Protein AF-0000000071255837 (afdb_homodimer)

Organism: Cyprinus carpio (NCBI:txid7962)

Structure (mmCIF, N/CA/C/O backbone):
data_AF-0000000071255837-model_v1
#
loop_
_entity.id
_entity.type
_entity.pdbx_description
1 polymer 'Uncharacterized LOC109095931'
#
loop_
_atom_site.group_PDB
_atom_site.id
_atom_site.type_symbol
_atom_site.label_atom_id
_atom_site.label_alt_id
_atom_site.label_comp_id
_atom_site.label_asym_id
_atom_site.label_entity_id
_atom_site.label_seq_id
_atom_site.pdbx_PDB_ins_code
_atom_site.Cartn_x
_atom_site.Cartn_y
_atom_site.Cartn_z
_atom_site.occupancy
_atom_site.B_iso_or_equiv
_atom_site.auth_seq_id
_atom_site.auth_comp_id
_atom_site.auth_asym_id
_atom_site.auth_atom_id
_atom_site.pdbx_PDB_model_num
ATOM 1 N N . MET A 1 1 ? -121.75 7.801 -5.906 1 22.56 1 MET A N 1
ATOM 2 C CA . MET A 1 1 ? -120.875 7.148 -6.828 1 22.56 1 MET A CA 1
ATOM 3 C C . MET A 1 1 ? -119.5 6.844 -6.141 1 22.56 1 MET A C 1
ATOM 5 O O . MET A 1 1 ? -119 7.688 -5.426 1 22.56 1 MET A O 1
ATOM 9 N N . LYS A 1 2 ? -118.875 5.543 -6.266 1 23.38 2 LYS A N 1
ATOM 10 C CA . LYS A 1 2 ? -118.25 4.598 -5.379 1 23.38 2 LYS A CA 1
ATOM 11 C C . LYS A 1 2 ? -116.75 4.941 -5.215 1 23.38 2 LYS A C 1
ATOM 13 O O . LYS A 1 2 ? -116.188 4.879 -4.109 1 23.38 2 LYS A O 1
ATOM 18 N N . PHE A 1 3 ? -116.062 5.043 -6.441 1 24.25 3 PHE A N 1
ATOM 19 C CA . PHE A 1 3 ? -114.938 4.207 -6.582 1 24.25 3 PHE A CA 1
ATOM 20 C C . PHE A 1 3 ? -113.812 4.688 -5.664 1 24.25 3 PHE A C 1
ATOM 22 O O . PHE A 1 3 ? -113.812 5.805 -5.148 1 24.25 3 PHE A O 1
ATOM 29 N N . SER A 1 4 ? -112.5 4.352 -6.188 1 26.59 4 SER A N 1
ATOM 30 C CA . SER A 1 4 ? -111.25 3.549 -6.055 1 26.59 4 SER A CA 1
ATOM 31 C C . SER A 1 4 ? -110.062 4.395 -5.574 1 26.59 4 SER A C 1
ATOM 33 O O . SER A 1 4 ? -109.688 5.32 -6.266 1 26.59 4 SER A O 1
ATOM 35 N N . THR A 1 5 ? -110.062 4.801 -4.352 1 31.2 5 THR A N 1
ATOM 36 C CA . THR A 1 5 ? -109.125 5.641 -3.59 1 31.2 5 THR A CA 1
ATOM 37 C C . THR A 1 5 ? -107.75 5.027 -3.564 1 31.2 5 THR A C 1
ATOM 39 O O . THR A 1 5 ? -107.438 4.121 -2.775 1 31.2 5 THR A O 1
ATOM 42 N N . MET A 1 6 ? -107.25 4.527 -4.879 1 28.58 6 MET A N 1
ATOM 43 C CA . MET A 1 6 ? -106 3.764 -4.914 1 28.58 6 MET A CA 1
ATOM 44 C C . MET A 1 6 ? -104.875 4.492 -4.156 1 28.58 6 MET A C 1
ATOM 46 O O . MET A 1 6 ? -104.812 5.719 -4.215 1 28.58 6 MET A O 1
ATOM 50 N N . SER A 1 7 ? -104.312 3.812 -3.074 1 26.11 7 SER A N 1
ATOM 51 C CA . SER A 1 7 ? -103.25 3.91 -2.035 1 26.11 7 SER A CA 1
ATOM 52 C C . SER A 1 7 ? -101.875 4.066 -2.641 1 26.11 7 SER A C 1
ATOM 54 O O . SER A 1 7 ? -101.375 3.152 -3.289 1 26.11 7 SER A O 1
ATOM 56 N N . ARG A 1 8 ? -101.562 5.133 -3.445 1 29.19 8 ARG A N 1
ATOM 57 C CA . ARG A 1 8 ? -100.312 5.352 -4.141 1 29.19 8 ARG A CA 1
ATOM 58 C C . ARG A 1 8 ? -99.125 5.25 -3.178 1 29.19 8 ARG A C 1
ATOM 60 O O . ARG A 1 8 ? -98.938 6.082 -2.279 1 29.19 8 ARG A O 1
ATOM 67 N N . THR A 1 9 ? -98.812 3.932 -2.75 1 25.34 9 THR A N 1
ATOM 68 C CA . THR A 1 9 ? -97.625 3.549 -1.951 1 25.34 9 THR A CA 1
ATOM 69 C C . THR A 1 9 ? -96.375 4.168 -2.516 1 25.34 9 THR A C 1
ATOM 71 O O . THR A 1 9 ? -96.062 4.008 -3.699 1 25.34 9 THR A O 1
ATOM 74 N N . TRP A 1 10 ? -96 5.41 -2.166 1 25.03 10 TRP A N 1
ATOM 75 C CA . TRP A 1 10 ? -94.75 6.168 -2.471 1 25.03 10 TRP A CA 1
ATOM 76 C C . TRP A 1 10 ? -93.5 5.359 -2.123 1 25.03 10 TRP A C 1
ATOM 78 O O . TRP A 1 10 ? -93.312 4.992 -0.965 1 25.03 10 TRP A O 1
ATOM 88 N N . LYS A 1 11 ? -93.125 4.309 -3.02 1 26.75 11 LYS A N 1
ATOM 89 C CA . LYS A 1 11 ? -91.875 3.543 -2.971 1 26.75 11 LYS A CA 1
ATOM 90 C C . LYS A 1 11 ? -90.688 4.457 -2.748 1 26.75 11 LYS A C 1
ATOM 92 O O . LYS A 1 11 ? -90.438 5.363 -3.543 1 26.75 11 LYS A O 1
ATOM 97 N N . GLN A 1 12 ? -90.375 4.871 -1.486 1 24.11 12 GLN A N 1
ATOM 98 C CA . GLN A 1 12 ? -89.188 5.57 -1.053 1 24.11 12 GLN A CA 1
ATOM 99 C C . GLN A 1 12 ? -87.938 4.867 -1.562 1 24.11 12 GLN A C 1
ATOM 101 O O . GLN A 1 12 ? -87.688 3.711 -1.217 1 24.11 12 GLN A O 1
ATOM 106 N N . LEU A 1 13 ? -87.5 5.074 -2.842 1 27.08 13 LEU A N 1
ATOM 107 C CA . LEU A 1 13 ? -86.25 4.629 -3.43 1 27.08 13 LEU A CA 1
ATOM 108 C C . LEU A 1 13 ? -85.062 5.035 -2.551 1 27.08 13 LEU A C 1
ATOM 110 O O . LEU A 1 13 ? -84.812 6.223 -2.369 1 27.08 13 LEU A O 1
ATOM 114 N N . CYS A 1 14 ? -84.812 4.371 -1.372 1 26.31 14 CYS A N 1
ATOM 115 C CA . CYS A 1 14 ? -83.562 4.512 -0.567 1 26.31 14 CYS A CA 1
ATOM 116 C C . CYS A 1 14 ? -82.312 4.363 -1.428 1 26.31 14 CYS A C 1
ATOM 118 O O . CYS A 1 14 ? -82.062 3.291 -1.982 1 26.31 14 CYS A O 1
ATOM 120 N N . LEU A 1 15 ? -82 5.383 -2.223 1 27.44 15 LEU A N 1
ATOM 121 C CA . LEU A 1 15 ? -80.688 5.445 -2.904 1 27.44 15 LEU A CA 1
ATOM 122 C C . LEU A 1 15 ? -79.562 5.145 -1.939 1 27.44 15 LEU A C 1
ATOM 124 O O . LEU A 1 15 ? -79.438 5.832 -0.931 1 27.44 15 LEU A O 1
ATOM 128 N N . LEU A 1 16 ? -79.25 3.863 -1.677 1 28.22 16 LEU A N 1
ATOM 129 C CA . LEU A 1 16 ? -78.062 3.332 -1.033 1 28.22 16 LEU A CA 1
ATOM 130 C C . LEU A 1 16 ? -76.812 3.969 -1.611 1 28.22 16 LEU A C 1
ATOM 132 O O . LEU A 1 16 ? -76.562 3.834 -2.805 1 28.22 16 LEU A O 1
ATOM 136 N N . PHE A 1 17 ? -76.5 5.246 -1.234 1 28.97 17 PHE A N 1
ATOM 137 C CA . PHE A 1 17 ? -75.188 5.816 -1.532 1 28.97 17 PHE A CA 1
ATOM 138 C C . PHE A 1 17 ? -74.062 4.891 -1.05 1 28.97 17 PHE A C 1
ATOM 140 O O . PHE A 1 17 ? -74 4.609 0.146 1 28.97 17 PHE A O 1
ATOM 147 N N . ALA A 1 18 ? -73.688 3.893 -1.816 1 29.55 18 ALA A N 1
ATOM 148 C CA . ALA A 1 18 ? -72.5 3.098 -1.643 1 29.55 18 ALA A CA 1
ATOM 149 C C . ALA A 1 18 ? -71.25 3.992 -1.521 1 29.55 18 ALA A C 1
ATOM 151 O O . ALA A 1 18 ? -70.938 4.711 -2.461 1 29.55 18 ALA A O 1
ATOM 152 N N . PHE A 1 19 ? -71.062 4.598 -0.289 1 29.08 19 PHE A N 1
ATOM 153 C CA . PHE A 1 19 ? -69.75 5.223 0.01 1 29.08 19 PHE A CA 1
ATOM 154 C C . PHE A 1 19 ? -68.625 4.305 -0.375 1 29.08 19 PHE A C 1
ATOM 156 O O . PHE A 1 19 ? -68.438 3.201 0.165 1 29.08 19 PHE A O 1
ATOM 163 N N . LEU A 1 20 ? -68.25 4.273 -1.685 1 30.67 20 LEU A N 1
ATOM 164 C CA . LEU A 1 20 ? -67 3.688 -2.109 1 30.67 20 LEU A CA 1
ATOM 165 C C . LEU A 1 20 ? -65.812 4.191 -1.245 1 30.67 20 LEU A C 1
ATOM 167 O O . LEU A 1 20 ? -65.562 5.395 -1.188 1 30.67 20 LEU A O 1
ATOM 171 N N . LEU A 1 21 ? -65.625 3.6 -0.044 1 31.17 21 LEU A N 1
ATOM 172 C CA . LEU A 1 21 ? -64.375 3.734 0.654 1 31.17 21 LEU A CA 1
ATOM 173 C C . LEU A 1 21 ? -63.219 3.475 -0.292 1 31.17 21 LEU A C 1
ATOM 175 O O . LEU A 1 21 ? -63.031 2.352 -0.767 1 31.17 21 LEU A O 1
ATOM 179 N N . THR A 1 22 ? -62.969 4.406 -1.207 1 32.53 22 THR A N 1
ATOM 180 C CA . THR A 1 22 ? -61.625 4.309 -1.816 1 32.53 22 THR A CA 1
ATOM 181 C C . THR A 1 22 ? -60.562 4.188 -0.747 1 32.53 22 THR A C 1
ATOM 183 O O . THR A 1 22 ? -60.406 5.066 0.105 1 32.53 22 THR A O 1
ATOM 186 N N . THR A 1 23 ? -60.312 2.988 -0.285 1 34.06 23 THR A N 1
ATOM 187 C CA . THR A 1 23 ? -59.062 2.754 0.419 1 34.06 23 THR A CA 1
ATOM 188 C C . THR A 1 23 ? -57.875 3.35 -0.354 1 34.06 23 THR A C 1
ATOM 190 O O . THR A 1 23 ? -57.625 2.979 -1.503 1 34.06 23 THR A O 1
ATOM 193 N N . ALA A 1 24 ? -57.656 4.688 -0.17 1 34.62 24 ALA A N 1
ATOM 194 C CA . ALA A 1 24 ? -56.312 5.141 -0.518 1 34.62 24 ALA A CA 1
ATOM 195 C C . ALA A 1 24 ? -55.25 4.152 -0.026 1 34.62 24 ALA A C 1
ATOM 197 O O . ALA A 1 24 ? -55.125 3.928 1.179 1 34.62 24 ALA A O 1
ATOM 198 N N . HIS A 1 25 ? -55.062 3.066 -0.793 1 35.34 25 HIS A N 1
ATOM 199 C CA . HIS A 1 25 ? -53.781 2.402 -0.564 1 35.34 25 HIS A CA 1
ATOM 200 C C . HIS A 1 25 ? -52.656 3.412 -0.494 1 35.34 25 HIS A C 1
ATOM 202 O O . HIS A 1 25 ? -52.375 4.105 -1.474 1 35.34 25 HIS A O 1
ATOM 208 N N . GLY A 1 26 ? -52.594 4.164 0.608 1 31.28 26 GLY A N 1
ATOM 209 C CA . GLY A 1 26 ? -51.312 4.805 0.773 1 31.28 26 GLY A CA 1
ATOM 210 C C . GLY A 1 26 ? -50.125 3.928 0.33 1 31.28 26 GLY A C 1
ATOM 211 O O . GLY A 1 26 ? -50 2.791 0.787 1 31.28 26 GLY A O 1
ATOM 212 N N . ASN A 1 27 ? -49.844 4.078 -0.965 1 33.34 27 ASN A N 1
ATOM 213 C CA . ASN A 1 27 ? -48.5 3.633 -1.344 1 33.34 27 ASN A CA 1
ATOM 214 C C . ASN A 1 27 ? -47.469 3.906 -0.237 1 33.34 27 ASN A C 1
ATOM 216 O O . ASN A 1 27 ? -47.219 5.062 0.089 1 33.34 27 ASN A O 1
ATOM 220 N N . ASN A 1 28 ? -47.594 3.092 0.804 1 31 28 ASN A N 1
ATOM 221 C CA . ASN A 1 28 ? -46.344 3.076 1.544 1 31 28 ASN A CA 1
ATOM 222 C C . ASN A 1 28 ? -45.125 3.059 0.606 1 31 28 ASN A C 1
ATOM 224 O O . ASN A 1 28 ? -44.75 2.004 0.091 1 31 28 ASN A O 1
ATOM 228 N N . ASN A 1 29 ? -45.125 4.105 -0.26 1 31.12 29 ASN A N 1
ATOM 229 C CA . ASN A 1 29 ? -43.719 4.277 -0.666 1 31.12 29 ASN A CA 1
ATOM 230 C C . ASN A 1 29 ? -42.781 4.059 0.504 1 31.12 29 ASN A C 1
ATOM 232 O O . ASN A 1 29 ? -42.688 4.883 1.418 1 31.12 29 ASN A O 1
ATOM 236 N N . SER A 1 30 ? -42.719 2.855 0.979 1 33.09 30 SER A N 1
ATOM 237 C CA . SER A 1 30 ? -41.438 2.666 1.674 1 33.09 30 SER A CA 1
ATOM 238 C C . SER A 1 30 ? -40.312 3.477 1.022 1 33.09 30 SER A C 1
ATOM 240 O O . SER A 1 30 ? -39.875 3.152 -0.079 1 33.09 30 SER A O 1
ATOM 242 N N . SER A 1 31 ? -40.469 4.789 1.036 1 34.12 31 SER A N 1
ATOM 243 C CA . SER A 1 31 ? -39.219 5.5 0.804 1 34.12 31 SER A CA 1
ATOM 244 C C . SER A 1 31 ? -38.031 4.727 1.365 1 34.12 31 SER A C 1
ATOM 246 O O . SER A 1 31 ? -37.938 4.527 2.576 1 34.12 31 SER A O 1
ATOM 248 N N . CYS A 1 32 ? -37.719 3.592 0.714 1 35.78 32 CYS A N 1
ATOM 249 C CA . CYS A 1 32 ? -36.312 3.273 0.991 1 35.78 32 CYS A CA 1
ATOM 250 C C . CYS A 1 32 ? -35.531 4.535 1.318 1 35.78 32 CYS A C 1
ATOM 252 O O . CYS A 1 32 ? -35.281 5.367 0.441 1 35.78 32 CYS A O 1
ATOM 254 N N . SER A 1 33 ? -35.844 5.203 2.461 1 38.75 33 SER A N 1
ATOM 255 C CA . SER A 1 33 ? -34.969 6.238 3 1 38.75 33 SER A CA 1
ATOM 256 C C . SER A 1 33 ? -33.562 6.105 2.449 1 38.75 33 SER A C 1
ATOM 258 O O . SER A 1 33 ? -32.969 5.023 2.498 1 38.75 33 SER A O 1
ATOM 260 N N . SER A 1 34 ? -33.25 6.633 1.331 1 45.69 34 SER A N 1
ATOM 261 C CA . SER A 1 34 ? -31.844 6.855 0.957 1 45.69 34 SER A CA 1
ATOM 262 C C . SER A 1 34 ? -30.938 6.82 2.178 1 45.69 34 SER A C 1
ATOM 264 O O . SER A 1 34 ? -31.062 7.66 3.072 1 45.69 34 SER A O 1
ATOM 266 N N . SER A 1 35 ? -30.828 5.703 2.873 1 53.06 35 SER A N 1
ATOM 267 C CA . SER A 1 35 ? -29.953 5.547 4.02 1 53.06 35 SER A CA 1
ATOM 268 C C . SER A 1 35 ? -28.828 6.586 4 1 53.06 35 SER A C 1
ATOM 270 O O . SER A 1 35 ? -28.094 6.691 3.018 1 53.06 35 SER A O 1
ATOM 272 N N . GLU A 1 36 ? -29.031 7.754 4.57 1 69.88 36 GLU A N 1
ATOM 273 C CA . GLU A 1 36 ? -28.109 8.867 4.766 1 69.88 36 GLU A CA 1
ATOM 274 C C . GLU A 1 36 ? -26.703 8.375 5.039 1 69.88 36 GLU A C 1
ATOM 276 O O . GLU A 1 36 ? -26.5 7.48 5.859 1 69.88 36 GLU A O 1
ATOM 281 N N . CYS A 1 37 ? -25.844 8.523 4.066 1 86.25 37 CYS A N 1
ATOM 282 C CA . CYS A 1 37 ? -24.422 8.25 4.195 1 86.25 37 CYS A CA 1
ATOM 283 C C . CYS A 1 37 ? -23.797 9.094 5.301 1 86.25 37 CYS A C 1
ATOM 285 O O . CYS A 1 37 ? -23.453 10.258 5.086 1 86.25 37 CYS A O 1
ATOM 287 N N . THR A 1 38 ? -23.953 8.578 6.605 1 93.19 38 THR A N 1
ATOM 288 C CA . THR A 1 38 ? -23.297 9.219 7.742 1 93.19 38 THR A CA 1
ATOM 289 C C . THR A 1 38 ? -22.062 8.438 8.172 1 93.19 38 THR A C 1
ATOM 291 O O . THR A 1 38 ? -21.891 7.273 7.805 1 93.19 38 THR A O 1
ATOM 294 N N . TYR A 1 39 ? -21.25 9.109 8.922 1 95.94 39 TYR A N 1
ATOM 295 C CA . TYR A 1 39 ? -20.062 8.453 9.453 1 95.94 39 TYR A CA 1
ATOM 296 C C . TYR A 1 39 ? -20.422 7.23 10.273 1 95.94 39 TYR A C 1
ATOM 298 O O . TYR A 1 39 ? -19.844 6.156 10.094 1 95.94 39 TYR A O 1
ATOM 306 N N . ASN A 1 40 ? -21.406 7.398 11.172 1 95.25 40 ASN A N 1
ATOM 307 C CA . ASN A 1 40 ? -21.781 6.316 12.07 1 95.25 40 ASN A CA 1
ATOM 308 C C . ASN A 1 40 ? -22.312 5.102 11.305 1 95.25 40 ASN A C 1
ATOM 310 O O . ASN A 1 40 ? -21.984 3.963 11.648 1 95.25 40 ASN A O 1
ATOM 314 N N . GLN A 1 41 ? -23.062 5.34 10.32 1 94.31 41 GLN A N 1
ATOM 315 C CA . GLN A 1 41 ? -23.578 4.246 9.5 1 94.31 41 GLN A CA 1
ATOM 316 C C . GLN A 1 41 ? -22.438 3.547 8.75 1 94.31 41 GLN A C 1
ATOM 318 O O . GLN A 1 41 ? -22.406 2.316 8.68 1 94.31 41 GLN A O 1
ATOM 323 N N . THR A 1 42 ? -21.578 4.336 8.195 1 96.12 42 THR A N 1
ATOM 324 C CA . THR A 1 42 ? -20.438 3.783 7.461 1 96.12 42 THR A CA 1
ATOM 325 C C . THR A 1 42 ? -19.547 2.967 8.383 1 96.12 42 THR A C 1
ATOM 327 O O . THR A 1 42 ? -19.109 1.867 8.031 1 96.12 42 THR A O 1
ATOM 330 N N . ASP A 1 43 ? -19.312 3.512 9.531 1 96.25 43 ASP A N 1
ATOM 331 C CA . ASP A 1 43 ? -18.516 2.834 10.539 1 96.25 43 ASP A CA 1
ATOM 332 C C . ASP A 1 43 ? -19.109 1.484 10.914 1 96.25 43 ASP A C 1
ATOM 334 O O . ASP A 1 43 ? -18.422 0.47 10.953 1 96.25 43 ASP A O 1
ATOM 338 N N . LYS A 1 44 ? -20.375 1.483 11.055 1 95.44 44 LYS A N 1
ATOM 339 C CA . LYS A 1 44 ? -21.062 0.244 11.398 1 95.44 44 LYS A CA 1
ATOM 340 C C . LYS A 1 44 ? -21.016 -0.751 10.242 1 95.44 44 LYS A C 1
ATOM 342 O O . LYS A 1 44 ? -20.797 -1.945 10.453 1 95.44 44 LYS A O 1
ATOM 347 N N . GLN A 1 45 ? -21.266 -0.324 9.086 1 95.44 45 GLN A N 1
ATOM 348 C CA . GLN A 1 45 ? -21.219 -1.179 7.902 1 95.44 45 GLN A CA 1
ATOM 349 C C . GLN A 1 45 ? -19.859 -1.844 7.762 1 95.44 45 GLN A C 1
ATOM 351 O O . GLN A 1 45 ? -19.766 -3.025 7.422 1 95.44 45 GLN A O 1
ATOM 356 N N . LEU A 1 46 ? -18.812 -1.086 8.008 1 97.56 46 LEU A N 1
ATOM 357 C CA . LEU A 1 46 ? -17.453 -1.613 7.887 1 97.56 46 LEU A CA 1
ATOM 358 C C . LEU A 1 46 ? -17.172 -2.648 8.969 1 97.56 46 LEU A C 1
ATOM 360 O O . LEU A 1 46 ? -16.516 -3.664 8.711 1 97.56 46 LEU A O 1
ATOM 364 N N . GLN A 1 47 ? -17.703 -2.422 10.125 1 96.88 47 GLN A N 1
ATOM 365 C CA . GLN A 1 47 ? -17.547 -3.402 11.195 1 96.88 47 GLN A CA 1
ATOM 366 C C . GLN A 1 47 ? -18.266 -4.707 10.852 1 96.88 47 GLN A C 1
ATOM 368 O O . GLN A 1 47 ? -17.719 -5.793 11.062 1 96.88 47 GLN A O 1
ATOM 373 N N . ASP A 1 48 ? -19.406 -4.562 10.32 1 95.62 48 ASP A N 1
ATOM 374 C CA . ASP A 1 48 ? -20.141 -5.742 9.898 1 95.62 48 ASP A CA 1
ATOM 375 C C . ASP A 1 48 ? -19.438 -6.473 8.758 1 95.62 48 ASP A C 1
ATOM 377 O O . ASP A 1 48 ? -19.406 -7.703 8.727 1 95.62 48 ASP A O 1
ATOM 381 N N . MET A 1 49 ? -18.922 -5.715 7.902 1 96.94 49 MET A N 1
ATOM 382 C CA . MET A 1 49 ? -18.219 -6.301 6.766 1 96.94 49 MET A CA 1
ATOM 383 C C . MET A 1 49 ? -16.969 -7.059 7.23 1 96.94 49 MET A C 1
ATOM 385 O O . MET A 1 49 ? -16.609 -8.086 6.648 1 96.94 49 MET A O 1
ATOM 389 N N . LYS A 1 50 ? -16.281 -6.508 8.219 1 97.56 50 LYS A N 1
ATOM 390 C CA . LYS A 1 50 ? -15.109 -7.195 8.766 1 97.56 50 LYS A CA 1
ATOM 391 C C . LYS A 1 50 ? -15.469 -8.594 9.242 1 97.56 50 LYS A C 1
ATOM 393 O O . LYS A 1 50 ? -14.773 -9.562 8.93 1 97.56 50 LYS A O 1
ATOM 398 N N . ILE A 1 51 ? -16.609 -8.656 9.891 1 95.69 51 ILE A N 1
ATOM 399 C CA . ILE A 1 51 ? -17.078 -9.945 10.383 1 95.69 51 ILE A CA 1
ATOM 400 C C . ILE A 1 51 ? -17.406 -10.859 9.203 1 95.69 51 ILE A C 1
ATOM 402 O O . ILE A 1 51 ? -17.062 -12.039 9.211 1 95.69 51 ILE A O 1
ATOM 406 N N . CYS A 1 52 ? -18.031 -10.344 8.242 1 95.31 52 CYS A N 1
ATOM 407 C CA . CYS A 1 52 ? -18.391 -11.102 7.051 1 95.31 52 CYS A CA 1
ATOM 408 C C . CYS A 1 52 ? -17.156 -11.656 6.359 1 95.31 52 CYS A C 1
ATOM 410 O O . CYS A 1 52 ? -17.094 -12.844 6.047 1 95.31 52 CYS A O 1
ATOM 412 N N . LEU A 1 53 ? -16.141 -10.836 6.141 1 96.75 53 LEU A N 1
ATOM 413 C CA . LEU A 1 53 ? -14.953 -11.242 5.406 1 96.75 53 LEU A CA 1
ATOM 414 C C . LEU A 1 53 ? -14.148 -12.266 6.203 1 96.75 53 LEU A C 1
ATOM 416 O O . LEU A 1 53 ? -13.586 -13.203 5.629 1 96.75 53 LEU A O 1
ATOM 420 N N . GLU A 1 54 ? -14.117 -12.156 7.477 1 95.44 54 GLU A N 1
ATOM 421 C CA . GLU A 1 54 ? -13.344 -13.07 8.312 1 95.44 54 GLU A CA 1
ATOM 422 C C . GLU A 1 54 ? -13.969 -14.461 8.336 1 95.44 54 GLU A C 1
ATOM 424 O O . GLU A 1 54 ? -13.266 -15.461 8.469 1 95.44 54 GLU A O 1
ATOM 429 N N . ASN A 1 55 ? -15.297 -14.508 8.031 1 91.81 55 ASN A N 1
ATOM 430 C CA . ASN A 1 55 ? -15.977 -15.781 8.258 1 91.81 55 ASN A CA 1
ATOM 431 C C . ASN A 1 55 ? -16.422 -16.406 6.941 1 91.81 55 ASN A C 1
ATOM 433 O O . ASN A 1 55 ? -16.484 -17.641 6.828 1 91.81 55 ASN A O 1
ATOM 437 N N . LYS A 1 56 ? -16.75 -15.609 5.953 1 91.38 56 LYS A N 1
ATOM 438 C CA . LYS A 1 56 ? -17.5 -16.172 4.824 1 91.38 56 LYS A CA 1
ATOM 439 C C . LYS A 1 56 ? -16.719 -16.031 3.523 1 91.38 56 LYS A C 1
ATOM 441 O O . LYS A 1 56 ? -16.938 -16.781 2.574 1 91.38 56 LYS A O 1
ATOM 446 N N . SER A 1 57 ? -15.766 -15.203 3.49 1 93.19 57 SER A N 1
ATOM 447 C CA . SER A 1 57 ? -15.156 -14.867 2.209 1 93.19 57 SER A CA 1
ATOM 448 C C . SER A 1 57 ? -14.219 -15.977 1.737 1 93.19 57 SER A C 1
ATOM 450 O O . SER A 1 57 ? -13.828 -16.016 0.569 1 93.19 57 SER A O 1
ATOM 452 N N . ARG A 1 58 ? -13.891 -16.906 2.564 1 91.81 58 ARG A N 1
ATOM 453 C CA . ARG A 1 58 ? -13.016 -18.016 2.186 1 91.81 58 ARG A CA 1
ATOM 454 C C . ARG A 1 58 ? -13.664 -18.875 1.109 1 91.81 58 ARG A C 1
ATOM 456 O O . ARG A 1 58 ? -12.969 -19.531 0.324 1 91.81 58 ARG A O 1
ATOM 463 N N . THR A 1 59 ? -14.977 -18.891 1.054 1 92.44 59 THR A N 1
ATOM 464 C CA . THR A 1 59 ? -15.695 -19.75 0.115 1 92.44 59 THR A CA 1
ATOM 465 C C . THR A 1 59 ? -15.867 -19.047 -1.23 1 92.44 59 THR A C 1
ATOM 467 O O . THR A 1 59 ? -16.359 -19.641 -2.191 1 92.44 59 THR A O 1
ATOM 470 N N . TRP A 1 60 ? -15.578 -17.766 -1.296 1 95.44 60 TRP A N 1
ATOM 471 C CA . TRP A 1 60 ? -15.711 -17.016 -2.547 1 95.44 60 TRP A CA 1
ATOM 472 C C . TRP A 1 60 ? -14.641 -17.438 -3.547 1 95.44 60 TRP A C 1
ATOM 474 O O . TRP A 1 60 ? -13.594 -17.969 -3.162 1 95.44 60 TRP A O 1
ATOM 484 N N . THR A 1 61 ? -14.906 -17.188 -4.836 1 92.69 61 THR A N 1
ATOM 485 C CA . THR A 1 61 ? -13.945 -17.531 -5.875 1 92.69 61 THR A CA 1
ATOM 486 C C . THR A 1 61 ? -12.766 -16.562 -5.871 1 92.69 61 THR A C 1
ATOM 488 O O . THR A 1 61 ? -12.844 -15.492 -5.266 1 92.69 61 THR A O 1
ATOM 491 N N . GLU A 1 62 ? -11.711 -16.938 -6.535 1 90.81 62 GLU A N 1
ATOM 492 C CA . GLU A 1 62 ? -10.531 -16.078 -6.656 1 90.81 62 GLU A CA 1
ATOM 493 C C . GLU A 1 62 ? -10.883 -14.75 -7.32 1 90.81 62 GLU A C 1
ATOM 495 O O . GLU A 1 62 ? -10.398 -13.695 -6.902 1 90.81 62 GLU A O 1
ATOM 500 N N . TYR A 1 63 ? -11.703 -14.828 -8.305 1 92.38 63 TYR A N 1
ATOM 501 C CA . TYR A 1 63 ? -12.102 -13.617 -9.008 1 92.38 63 TYR A CA 1
ATOM 502 C C . TYR A 1 63 ? -12.922 -12.703 -8.109 1 92.38 63 TYR A C 1
ATOM 504 O O . TYR A 1 63 ? -12.75 -11.484 -8.125 1 92.38 63 TYR A O 1
ATOM 512 N N . GLN A 1 64 ? -13.797 -13.352 -7.332 1 94.44 64 GLN A N 1
ATOM 513 C CA . GLN A 1 64 ? -14.625 -12.578 -6.41 1 94.44 64 GLN A CA 1
ATOM 514 C C . GLN A 1 64 ? -13.773 -11.883 -5.359 1 94.44 64 GLN A C 1
ATOM 516 O O . GLN A 1 64 ? -13.961 -10.695 -5.086 1 94.44 64 GLN A O 1
ATOM 521 N N . LYS A 1 65 ? -12.859 -12.57 -4.844 1 96.38 65 LYS A N 1
ATOM 522 C CA . LYS A 1 65 ? -11.961 -11.984 -3.848 1 96.38 65 LYS A CA 1
ATOM 523 C C . LYS A 1 65 ? -11.125 -10.859 -4.445 1 96.38 65 LYS A C 1
ATOM 525 O O . LYS A 1 65 ? -10.953 -9.805 -3.822 1 96.38 65 LYS A O 1
ATOM 530 N N . ALA A 1 66 ? -10.664 -11.07 -5.633 1 96.38 66 ALA A N 1
ATOM 531 C CA . ALA A 1 66 ? -9.883 -10.047 -6.316 1 96.38 66 ALA A CA 1
ATOM 532 C C . ALA A 1 66 ? -10.719 -8.797 -6.562 1 96.38 66 ALA A C 1
ATOM 534 O O . ALA A 1 66 ? -10.227 -7.672 -6.414 1 96.38 66 ALA A O 1
ATOM 535 N N . ASN A 1 67 ? -11.922 -9.023 -6.902 1 96.06 67 ASN A N 1
ATOM 536 C CA . ASN A 1 67 ? -12.82 -7.895 -7.133 1 96.06 67 ASN A CA 1
ATOM 537 C C . ASN A 1 67 ? -13.078 -7.109 -5.848 1 96.06 67 ASN A C 1
ATOM 539 O O . ASN A 1 67 ? -13.047 -5.879 -5.855 1 96.06 67 ASN A O 1
ATOM 543 N N . ILE A 1 68 ? -13.32 -7.836 -4.766 1 97.62 68 ILE A N 1
ATOM 544 C CA . ILE A 1 68 ? -13.531 -7.184 -3.475 1 97.62 68 ILE A CA 1
ATOM 545 C C . ILE A 1 68 ? -12.273 -6.406 -3.08 1 97.62 68 ILE A C 1
ATOM 547 O O . ILE A 1 68 ? -12.367 -5.273 -2.605 1 97.62 68 ILE A O 1
ATOM 551 N N . PHE A 1 69 ? -11.133 -6.977 -3.32 1 97.94 69 PHE A N 1
ATOM 552 C CA . PHE A 1 69 ? -9.867 -6.324 -3.008 1 97.94 69 PHE A CA 1
ATOM 553 C C . PHE A 1 69 ? -9.75 -4.992 -3.736 1 97.94 69 PHE A C 1
ATOM 555 O O . PHE A 1 69 ? -9.422 -3.973 -3.127 1 97.94 69 PHE A O 1
ATOM 562 N N . ILE A 1 70 ? -10.062 -4.953 -4.973 1 97.25 70 ILE A N 1
ATOM 563 C CA . ILE A 1 70 ? -9.93 -3.748 -5.785 1 97.25 70 ILE A CA 1
ATOM 564 C C . ILE A 1 70 ? -10.922 -2.689 -5.305 1 97.25 70 ILE A C 1
ATOM 566 O O . ILE A 1 70 ? -10.594 -1.503 -5.25 1 97.25 70 ILE A O 1
ATOM 570 N N . GLN A 1 71 ? -12.07 -3.133 -4.992 1 97.81 71 GLN A N 1
ATOM 571 C CA . GLN A 1 71 ? -13.062 -2.184 -4.504 1 97.81 71 GLN A CA 1
ATOM 572 C C . GLN A 1 71 ? -12.625 -1.556 -3.184 1 97.81 71 GLN A C 1
ATOM 574 O O . GLN A 1 71 ? -12.75 -0.343 -2.994 1 97.81 71 GLN A O 1
ATOM 579 N N . LEU A 1 72 ? -12.125 -2.367 -2.295 1 98.44 72 LEU A N 1
ATOM 580 C CA . LEU A 1 72 ? -11.625 -1.849 -1.026 1 98.44 72 LEU A CA 1
ATOM 581 C C . LEU A 1 72 ? -10.469 -0.883 -1.252 1 98.44 72 LEU A C 1
ATOM 583 O O . LEU A 1 72 ? -10.391 0.161 -0.601 1 98.44 72 LEU A O 1
ATOM 587 N N . GLN A 1 73 ? -9.625 -1.25 -2.189 1 97.12 73 GLN A N 1
ATOM 588 C CA . GLN A 1 73 ? -8.516 -0.367 -2.539 1 97.12 73 GLN A CA 1
ATOM 589 C C . GLN A 1 73 ? -9.023 0.966 -3.078 1 97.12 73 GLN A C 1
ATOM 591 O O . GLN A 1 73 ? -8.484 2.023 -2.742 1 97.12 73 GLN A O 1
ATOM 596 N N . THR A 1 74 ? -9.984 0.89 -3.863 1 97.38 74 THR A N 1
ATOM 597 C CA . THR A 1 74 ? -10.578 2.098 -4.434 1 97.38 74 THR A CA 1
ATOM 598 C C . THR A 1 74 ? -11.133 2.998 -3.334 1 97.38 74 THR A C 1
ATOM 600 O O . THR A 1 74 ? -10.914 4.211 -3.35 1 97.38 74 THR A O 1
ATOM 603 N N . LEU A 1 75 ? -11.883 2.408 -2.404 1 98.44 75 LEU A N 1
ATOM 604 C CA . LEU A 1 75 ? -12.422 3.174 -1.288 1 98.44 75 LEU A CA 1
ATOM 605 C C . LEU A 1 75 ? -11.305 3.789 -0.454 1 98.44 75 LEU A C 1
ATOM 607 O O . LEU A 1 75 ? -11.398 4.949 -0.048 1 98.44 75 LEU A O 1
ATOM 611 N N . THR A 1 76 ? -10.227 3.025 -0.215 1 97.88 76 THR A N 1
ATOM 612 C CA . THR A 1 76 ? -9.07 3.512 0.53 1 97.88 76 THR A CA 1
ATOM 613 C C . THR A 1 76 ? -8.438 4.707 -0.176 1 97.88 76 THR A C 1
ATOM 615 O O . THR A 1 76 ? -8.094 5.699 0.465 1 97.88 76 THR A O 1
ATOM 618 N N . ASP A 1 77 ? -8.359 4.617 -1.487 1 96.69 77 ASP A N 1
ATOM 619 C CA . ASP A 1 77 ? -7.773 5.688 -2.291 1 96.69 77 ASP A CA 1
ATOM 620 C C . ASP A 1 77 ? -8.609 6.965 -2.193 1 96.69 77 ASP A C 1
ATOM 622 O O . ASP A 1 77 ? -8.062 8.07 -2.148 1 96.69 77 ASP A O 1
ATOM 626 N N . ILE A 1 78 ? -9.859 6.797 -2.188 1 97.88 78 ILE A N 1
ATOM 627 C CA . ILE A 1 78 ? -10.75 7.953 -2.105 1 97.88 78 ILE A CA 1
ATOM 628 C C . ILE A 1 78 ? -10.492 8.703 -0.802 1 97.88 78 ILE A C 1
ATOM 630 O O . ILE A 1 78 ? -10.297 9.922 -0.812 1 97.88 78 ILE A O 1
ATOM 634 N N . ILE A 1 79 ? -10.484 7.996 0.321 1 97.69 79 ILE A N 1
ATOM 635 C CA . ILE A 1 79 ? -10.297 8.617 1.629 1 97.69 79 ILE A CA 1
ATOM 636 C C . ILE A 1 79 ? -8.891 9.203 1.729 1 97.69 79 ILE A C 1
ATOM 638 O O . ILE A 1 79 ? -8.711 10.297 2.258 1 97.69 79 ILE A O 1
ATOM 642 N N . GLN A 1 80 ? -7.906 8.516 1.191 1 96.38 80 GLN A N 1
ATOM 643 C CA . GLN A 1 80 ? -6.531 8.992 1.219 1 96.38 80 GLN A CA 1
ATOM 644 C C . GLN A 1 80 ? -6.387 10.305 0.444 1 96.38 80 GLN A C 1
ATOM 646 O O . GLN A 1 80 ? -5.711 11.227 0.899 1 96.38 80 GLN A O 1
ATOM 651 N N . LYS A 1 81 ? -6.961 10.336 -0.706 1 96.25 81 LYS A N 1
ATOM 652 C CA . LYS A 1 81 ? -6.914 11.547 -1.52 1 96.25 81 LYS A CA 1
ATOM 653 C C . LYS A 1 81 ? -7.527 12.727 -0.777 1 96.25 81 LYS A C 1
ATOM 655 O O . LYS A 1 81 ? -7 13.844 -0.834 1 96.25 81 LYS A O 1
ATOM 660 N N . GLN A 1 82 ? -8.578 12.461 -0.116 1 96.25 82 GLN A N 1
ATOM 661 C CA . GLN A 1 82 ? -9.227 13.516 0.663 1 96.25 82 GLN A CA 1
ATOM 662 C C . GLN A 1 82 ? -8.328 13.992 1.796 1 96.25 82 GLN A C 1
ATOM 664 O O . GLN A 1 82 ? -8.195 15.203 2.02 1 96.25 82 GLN A O 1
ATOM 669 N N . GLN A 1 83 ? -7.711 13.055 2.434 1 95.5 83 GLN A N 1
ATOM 670 C CA . GLN A 1 83 ? -6.801 13.406 3.521 1 95.5 83 GLN A CA 1
ATOM 671 C C . GLN A 1 83 ? -5.609 14.211 3.01 1 95.5 83 GLN A C 1
ATOM 673 O O . GLN A 1 83 ? -5.191 15.18 3.641 1 95.5 83 GLN A O 1
ATOM 678 N N . ASN A 1 84 ? -5.078 13.828 1.912 1 95.25 84 ASN A N 1
ATOM 679 C CA . ASN A 1 84 ? -3.953 14.531 1.308 1 95.25 84 ASN A CA 1
ATOM 680 C C . ASN A 1 84 ? -4.332 15.961 0.923 1 95.25 84 ASN A C 1
ATOM 682 O O . ASN A 1 84 ? -3.553 16.891 1.138 1 95.25 84 ASN A O 1
ATOM 686 N N . LYS A 1 85 ? -5.48 16.062 0.372 1 94.56 85 LYS A N 1
ATOM 687 C CA . LYS A 1 85 ? -5.945 17.391 -0.022 1 94.56 85 LYS A CA 1
ATOM 688 C C . LYS A 1 85 ? -6.105 18.297 1.192 1 94.56 85 LYS A C 1
ATOM 690 O O . LYS A 1 85 ? -5.742 19.469 1.146 1 94.56 85 LYS A O 1
ATOM 695 N N . GLU A 1 86 ? -6.66 17.75 2.209 1 93.5 86 GLU A N 1
ATOM 696 C CA . GLU A 1 86 ? -6.824 18.516 3.441 1 93.5 86 GLU A CA 1
ATOM 697 C C . GLU A 1 86 ? -5.473 18.953 4.004 1 93.5 86 GLU A C 1
ATOM 699 O O . GLU A 1 86 ? -5.316 20.078 4.457 1 93.5 86 GLU A O 1
ATOM 704 N N . PHE A 1 87 ? -4.559 18.094 3.969 1 95.38 87 PHE A N 1
ATOM 705 C CA . PHE A 1 87 ? -3.209 18.438 4.402 1 95.38 87 PHE A CA 1
ATOM 706 C C . PHE A 1 87 ? -2.633 19.562 3.559 1 95.38 87 PHE A C 1
ATOM 708 O O . PHE A 1 87 ? -2.115 20.547 4.098 1 95.38 87 PHE A O 1
ATOM 715 N N . GLN A 1 88 ? -2.729 19.422 2.271 1 94.19 88 GLN A N 1
ATOM 716 C CA . GLN A 1 88 ? -2.217 20.422 1.336 1 94.19 88 GLN A CA 1
ATOM 717 C C . GLN A 1 88 ? -2.834 21.781 1.599 1 94.19 88 GLN A C 1
ATOM 719 O O . GLN A 1 88 ? -2.137 22.797 1.575 1 94.19 88 GLN A O 1
ATOM 724 N N . THR A 1 89 ? -4.105 21.781 1.896 1 93.19 89 THR A N 1
ATOM 725 C CA . THR A 1 89 ? -4.824 23.031 2.086 1 93.19 89 THR A CA 1
ATOM 726 C C . THR A 1 89 ? -4.453 23.672 3.42 1 93.19 89 THR A C 1
ATOM 728 O O . THR A 1 89 ? -4.621 24.891 3.605 1 93.19 89 THR A O 1
ATOM 731 N N . SER A 1 90 ? -3.984 22.875 4.355 1 92.5 90 SER A N 1
ATOM 732 C CA . SER A 1 90 ? -3.629 23.391 5.672 1 92.5 90 SER A CA 1
ATOM 733 C C . SER A 1 90 ? -2.283 24.109 5.637 1 92.5 90 SER A C 1
ATOM 735 O O . SER A 1 90 ? -1.951 24.859 6.555 1 92.5 90 SER A O 1
ATOM 737 N N . LEU A 1 91 ? -1.477 23.891 4.648 1 94.38 91 LEU A N 1
ATOM 738 C CA . LEU A 1 91 ? -0.159 24.5 4.516 1 94.38 91 LEU A CA 1
ATOM 739 C C . LEU A 1 91 ? -0.269 25.922 3.945 1 94.38 91 LEU A C 1
ATOM 741 O O . LEU A 1 91 ? -1.235 26.234 3.248 1 94.38 91 LEU A O 1
ATOM 745 N N . PRO A 1 92 ? 0.739 26.719 4.328 1 93.88 92 PRO A N 1
ATOM 746 C CA . PRO A 1 92 ? 0.76 28.031 3.664 1 93.88 92 PRO A CA 1
ATOM 747 C C . PRO A 1 92 ? 0.794 27.906 2.141 1 93.88 92 PRO A C 1
ATOM 749 O O . PRO A 1 92 ? 1.469 27.031 1.599 1 93.88 92 PRO A O 1
ATOM 752 N N . LYS A 1 93 ? 0.135 28.828 1.43 1 93.19 93 LYS A N 1
ATOM 753 C CA . LYS A 1 93 ? -0.049 28.766 -0.018 1 93.19 93 LYS A CA 1
ATOM 754 C C . LYS A 1 93 ? 1.293 28.797 -0.744 1 93.19 93 LYS A C 1
ATOM 756 O O . LYS A 1 93 ? 1.46 28.156 -1.777 1 93.19 93 LYS A O 1
ATOM 761 N N . LYS A 1 94 ? 2.24 29.516 -0.227 1 94.62 94 LYS A N 1
ATOM 762 C CA . LYS A 1 94 ? 3.502 29.734 -0.933 1 94.62 94 LYS A CA 1
ATOM 763 C C . LYS A 1 94 ? 4.457 28.562 -0.707 1 94.62 94 LYS A C 1
ATOM 765 O O . LYS A 1 94 ? 5.461 28.422 -1.409 1 94.62 94 LYS A O 1
ATOM 770 N N . CYS A 1 95 ? 4.203 27.719 0.278 1 95.25 95 CYS A N 1
ATOM 771 C CA . CYS A 1 95 ? 5.059 26.562 0.553 1 95.25 95 CYS A CA 1
ATOM 772 C C . CYS A 1 95 ? 4.688 25.375 -0.333 1 95.25 95 CYS A C 1
ATOM 774 O O . CYS A 1 95 ? 3.516 25.016 -0.436 1 95.25 95 CYS A O 1
ATOM 776 N N . PRO A 1 96 ? 5.66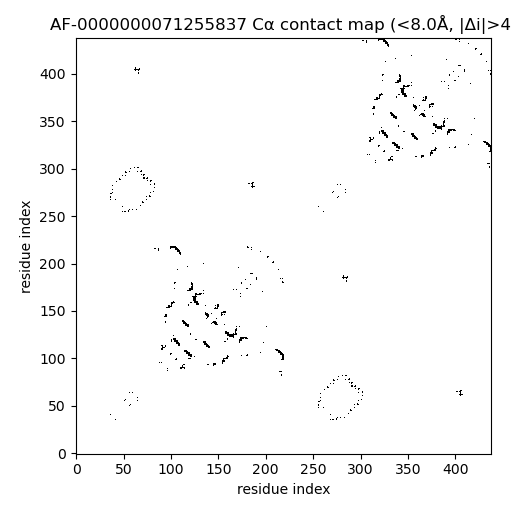 24.781 -0.966 1 95.62 96 PRO A N 1
ATOM 777 C CA . PRO A 1 96 ? 5.359 23.578 -1.729 1 95.62 96 PRO A CA 1
ATOM 778 C C . PRO A 1 96 ? 4.828 22.438 -0.852 1 95.62 96 PRO A C 1
ATOM 780 O O . PRO A 1 96 ? 5.172 22.359 0.329 1 95.62 96 PRO A O 1
ATOM 783 N N . VAL A 1 97 ? 3.994 21.625 -1.422 1 95.81 97 VAL A N 1
ATOM 784 C CA . VAL A 1 97 ? 3.523 20.453 -0.696 1 95.81 97 VAL A CA 1
ATOM 785 C C . VAL A 1 97 ? 4.652 19.438 -0.578 1 95.81 97 VAL A C 1
ATOM 787 O O . VAL A 1 97 ? 5.227 19.016 -1.586 1 95.81 97 VAL A O 1
ATOM 790 N N . PRO A 1 98 ? 4.98 19.078 0.627 1 97 98 PRO A N 1
ATOM 791 C CA . PRO A 1 98 ? 6.047 18.094 0.759 1 97 98 PRO A CA 1
ATOM 792 C C . PRO A 1 98 ? 5.625 16.703 0.28 1 97 98 PRO A C 1
ATOM 794 O O . PRO A 1 98 ? 4.434 16.375 0.284 1 97 98 PRO A O 1
ATOM 797 N N . ASP A 1 99 ? 6.672 15.906 -0.1 1 95.25 99 ASP A N 1
ATOM 798 C CA . ASP A 1 99 ? 6.434 14.516 -0.489 1 95.25 99 ASP A CA 1
ATOM 799 C C . ASP A 1 99 ? 6.008 13.672 0.712 1 95.25 99 ASP A C 1
ATOM 801 O O . ASP A 1 99 ? 6.512 13.867 1.821 1 95.25 99 ASP A O 1
ATOM 805 N N . VAL A 1 100 ? 5.176 12.727 0.382 1 92.62 100 VAL A N 1
ATOM 806 C CA . VAL A 1 100 ? 4.781 11.773 1.416 1 92.62 100 VAL A CA 1
ATOM 807 C C . VAL A 1 100 ? 5.984 10.93 1.822 1 92.62 100 VAL A C 1
ATOM 809 O O . VAL A 1 100 ? 6.734 10.453 0.967 1 92.62 100 VAL A O 1
ATOM 812 N N . THR A 1 101 ? 6.176 10.773 3.137 1 94.5 101 THR A N 1
ATOM 813 C CA . THR A 1 101 ? 7.246 9.93 3.65 1 94.5 101 THR A CA 1
ATOM 814 C C . THR A 1 101 ? 6.777 8.484 3.785 1 94.5 101 THR A C 1
ATOM 816 O O . THR A 1 101 ? 6.129 8.125 4.77 1 94.5 101 THR A O 1
ATOM 819 N N . GLU A 1 102 ? 7.188 7.676 2.805 1 93.5 102 GLU A N 1
ATOM 820 C CA . GLU A 1 102 ? 6.777 6.277 2.855 1 93.5 102 GLU A CA 1
ATOM 821 C C . GLU A 1 102 ? 7.277 5.602 4.129 1 93.5 102 GLU A C 1
ATOM 823 O O . GLU A 1 102 ? 8.414 5.824 4.551 1 93.5 102 GLU A O 1
ATOM 828 N N . ASN A 1 103 ? 6.383 4.738 4.723 1 95.56 103 ASN A N 1
ATOM 829 C CA . ASN A 1 103 ? 6.695 4.012 5.949 1 95.56 103 ASN A CA 1
ATOM 830 C C . ASN A 1 103 ? 6.961 4.961 7.109 1 95.56 103 ASN A C 1
ATOM 832 O O . ASN A 1 103 ? 7.781 4.668 7.98 1 95.56 103 ASN A O 1
ATOM 836 N N . GLY A 1 104 ? 6.34 6.062 7.066 1 98.06 104 GLY A N 1
ATOM 837 C CA . GLY A 1 104 ? 6.402 7.113 8.07 1 98.06 104 GLY A CA 1
ATOM 838 C C . GLY A 1 104 ? 5.348 8.188 7.879 1 98.06 104 GLY A C 1
ATOM 839 O O . GLY A 1 104 ? 4.223 7.895 7.465 1 98.06 104 GLY A O 1
ATOM 840 N N . GLY A 1 105 ? 5.73 9.422 8.336 1 98.31 105 GLY A N 1
ATOM 841 C CA . GLY A 1 105 ? 4.805 10.531 8.203 1 98.31 105 GLY A CA 1
ATOM 842 C C . GLY A 1 105 ? 5.449 11.883 8.469 1 98.31 105 GLY A C 1
ATOM 843 O O . GLY A 1 105 ? 6.629 11.953 8.812 1 98.31 105 GLY A O 1
ATOM 844 N N . LEU A 1 106 ? 4.695 12.945 8.188 1 98.12 106 LEU A N 1
ATOM 845 C CA . LEU A 1 106 ? 5.102 14.32 8.438 1 98.12 106 LEU A CA 1
ATOM 846 C C . LEU A 1 106 ? 4.121 15.008 9.383 1 98.12 106 LEU A C 1
ATOM 848 O O . LEU A 1 106 ? 2.955 15.211 9.031 1 98.12 106 LEU A O 1
ATOM 852 N N . LEU A 1 107 ? 4.594 15.25 10.547 1 97.69 107 LEU A N 1
ATOM 853 C CA . LEU A 1 107 ? 3.824 16.047 11.484 1 97.69 107 LEU A CA 1
ATOM 854 C C . LEU A 1 107 ? 4.125 17.531 11.312 1 97.69 107 LEU A C 1
ATOM 856 O O . LEU A 1 107 ? 5.254 17.969 11.539 1 97.69 107 LEU A O 1
ATOM 860 N N . CYS A 1 108 ? 3.086 18.328 10.953 1 96.81 108 CYS A N 1
ATOM 861 C CA . CYS A 1 108 ? 3.361 19.703 10.578 1 96.81 108 CYS A CA 1
ATOM 862 C C . CYS A 1 108 ? 2.568 20.672 11.445 1 96.81 108 CYS A C 1
ATOM 864 O O . CYS A 1 108 ? 1.413 20.406 11.789 1 96.81 108 CYS A O 1
ATOM 866 N N . LEU A 1 109 ? 3.188 21.672 11.812 1 95.44 109 LEU A N 1
ATOM 867 C CA . LEU A 1 109 ? 2.561 22.875 12.352 1 95.44 109 LEU A CA 1
ATOM 868 C C . LEU A 1 109 ? 2.465 23.969 11.281 1 95.44 109 LEU A C 1
ATOM 870 O O . LEU A 1 109 ? 3.479 24.375 10.719 1 95.44 109 LEU A O 1
ATOM 874 N N . SER A 1 110 ? 1.225 24.328 11 1 92.81 110 SER A N 1
ATOM 875 C CA . SER A 1 110 ? 1.029 25.328 9.961 1 92.81 110 SER A CA 1
ATOM 876 C C . SER A 1 110 ? 0.456 26.625 10.539 1 92.81 110 SER A C 1
ATOM 878 O O . SER A 1 110 ? -0.439 26.578 11.383 1 92.81 110 SER A O 1
ATOM 880 N N . ALA A 1 111 ? 1.081 27.703 10.172 1 87.12 111 ALA A N 1
ATOM 881 C CA . ALA A 1 111 ? 0.548 29.047 10.398 1 87.12 111 ALA A CA 1
ATOM 882 C C . ALA A 1 111 ? 0.261 29.75 9.078 1 87.12 111 ALA A C 1
ATOM 884 O O . ALA A 1 111 ? 0.296 29.125 8.016 1 87.12 111 ALA A O 1
ATOM 885 N N . ARG A 1 112 ? -0.119 30.969 9.125 1 83.56 112 ARG A N 1
ATOM 886 C CA . ARG A 1 112 ? -0.53 31.703 7.934 1 83.56 112 ARG A CA 1
ATOM 887 C C . ARG A 1 112 ? 0.614 31.812 6.93 1 83.56 112 ARG A C 1
ATOM 889 O O . ARG A 1 112 ? 0.419 31.578 5.734 1 83.56 112 ARG A O 1
ATOM 896 N N . LYS A 1 113 ? 1.846 32.031 7.391 1 88.94 113 LYS A N 1
ATOM 897 C CA . LYS A 1 113 ? 2.928 32.281 6.445 1 88.94 113 LYS A CA 1
ATOM 898 C C . LYS A 1 113 ? 4.109 31.359 6.684 1 88.94 113 LYS A C 1
ATOM 900 O O . LYS A 1 113 ? 5.18 31.547 6.102 1 88.94 113 LYS A O 1
ATOM 905 N N . GLU A 1 114 ? 3.982 30.453 7.578 1 94.31 114 GLU A N 1
ATOM 906 C CA . GLU A 1 114 ? 5.094 29.562 7.875 1 94.31 114 GLU A CA 1
ATOM 907 C C . GLU A 1 114 ? 4.598 28.172 8.266 1 94.31 114 GLU A C 1
ATOM 909 O O . GLU A 1 114 ? 3.473 28.031 8.758 1 94.31 114 GLU A O 1
ATOM 914 N N . ALA A 1 115 ? 5.434 27.25 7.984 1 95.75 115 ALA A N 1
ATOM 915 C CA . ALA A 1 115 ? 5.141 25.875 8.367 1 95.75 115 ALA A CA 1
ATOM 916 C C . ALA A 1 115 ? 6.395 25.156 8.859 1 95.75 115 ALA A C 1
ATOM 918 O O . ALA A 1 115 ? 7.5 25.422 8.375 1 95.75 115 ALA A O 1
ATOM 919 N N . TYR A 1 116 ? 6.223 24.375 9.852 1 96.19 116 TYR A N 1
ATOM 920 C CA . TYR A 1 116 ? 7.254 23.5 10.406 1 96.19 116 TYR A CA 1
ATOM 921 C C . TYR A 1 116 ? 6.801 22.047 10.383 1 96.19 116 TYR A C 1
ATOM 923 O O . TYR A 1 116 ? 5.742 21.703 10.922 1 96.19 116 TYR A O 1
ATOM 931 N N . CYS A 1 117 ? 7.586 21.219 9.703 1 97.12 117 CYS A N 1
ATOM 932 C CA . CYS A 1 117 ? 7.195 19.812 9.57 1 97.12 117 CYS A CA 1
ATOM 933 C C . CYS A 1 117 ? 8.273 18.891 10.133 1 97.12 117 CYS A C 1
ATOM 935 O O . CYS A 1 117 ? 9.445 19 9.766 1 97.12 117 CYS A O 1
ATOM 937 N N . LYS A 1 118 ? 7.859 18.016 11.008 1 97.75 118 LYS A N 1
ATOM 938 C CA . LYS A 1 118 ? 8.727 17.016 11.617 1 97.75 118 LYS A CA 1
ATOM 939 C C . LYS A 1 118 ? 8.562 15.656 10.938 1 97.75 118 LYS A C 1
ATOM 941 O O . LYS A 1 118 ? 7.547 14.977 11.125 1 97.75 118 LYS A O 1
ATOM 946 N N . PRO A 1 119 ? 9.57 15.242 10.148 1 98.31 119 PRO A N 1
ATOM 947 C CA . PRO A 1 119 ? 9.516 13.883 9.602 1 98.31 119 PRO A CA 1
ATOM 948 C C . PRO A 1 119 ? 9.586 12.812 10.688 1 98.31 119 PRO A C 1
ATOM 950 O O . PRO A 1 119 ? 10.312 12.969 11.672 1 98.31 119 PRO A O 1
ATOM 953 N N . MET A 1 120 ? 8.828 11.805 10.531 1 98.5 120 MET A N 1
ATOM 954 C CA . MET A 1 120 ? 8.805 10.672 11.453 1 98.5 120 MET A CA 1
ATOM 955 C C . MET A 1 120 ? 8.836 9.352 10.695 1 98.5 120 MET A C 1
ATOM 957 O O . MET A 1 120 ? 8.297 9.25 9.594 1 98.5 120 MET A O 1
ATOM 961 N N . CYS A 1 121 ? 9.469 8.305 11.234 1 98.62 121 CYS A N 1
ATOM 962 C CA . CYS A 1 121 ? 9.5 6.984 10.617 1 98.62 121 CYS A CA 1
ATOM 963 C C . CYS A 1 121 ? 8.727 5.973 11.461 1 98.62 121 CYS A C 1
ATOM 965 O O . CYS A 1 121 ? 8.719 6.066 12.695 1 98.62 121 CYS A O 1
ATOM 967 N N . ASN A 1 122 ? 8.047 5.07 10.836 1 98.25 122 ASN A N 1
ATOM 968 C CA . ASN A 1 122 ? 7.418 3.957 11.539 1 98.25 122 ASN A CA 1
ATOM 969 C C . ASN A 1 122 ? 8.453 3.053 12.203 1 98.25 122 ASN A C 1
ATOM 971 O O . ASN A 1 122 ? 9.625 3.062 11.82 1 98.25 122 ASN A O 1
ATOM 975 N N . ALA A 1 123 ? 7.957 2.289 13.227 1 96.94 123 ALA A N 1
ATOM 976 C CA . ALA A 1 123 ? 8.82 1.247 13.781 1 96.94 123 ALA A CA 1
ATOM 977 C C . ALA A 1 123 ? 9.281 0.282 12.688 1 96.94 123 ALA A C 1
ATOM 979 O O . ALA A 1 123 ? 8.492 -0.099 11.82 1 96.94 123 ALA A O 1
ATOM 980 N N . GLY A 1 124 ? 10.555 -0.057 12.727 1 96.38 124 GLY A N 1
ATOM 981 C CA . GLY A 1 124 ? 11.102 -0.939 11.703 1 96.38 124 GLY A CA 1
ATOM 982 C C . GLY A 1 124 ? 11.781 -0.193 10.57 1 96.38 124 GLY A C 1
ATOM 983 O O . GLY A 1 124 ? 12.25 -0.806 9.609 1 96.38 124 GLY A O 1
ATOM 984 N N . TYR A 1 125 ? 11.773 1.114 10.648 1 97.38 125 TYR A N 1
ATOM 985 C CA . TYR A 1 125 ? 12.398 1.968 9.648 1 97.38 125 TYR A CA 1
ATOM 986 C C . TYR A 1 125 ? 13.289 3.016 10.305 1 97.38 125 TYR A C 1
ATOM 988 O O . TYR A 1 125 ? 13.117 3.338 11.484 1 97.38 125 TYR A O 1
ATOM 996 N N . ASP A 1 126 ? 14.25 3.428 9.547 1 98.25 126 ASP A N 1
ATOM 997 C CA . ASP A 1 126 ? 15.148 4.492 9.992 1 98.25 126 ASP A CA 1
ATOM 998 C C . ASP A 1 126 ? 15.414 5.488 8.867 1 98.25 126 ASP A C 1
ATOM 1000 O O . ASP A 1 126 ? 15.219 5.172 7.691 1 98.25 126 ASP A O 1
ATOM 1004 N N . PHE A 1 127 ? 15.812 6.652 9.32 1 97.69 127 PHE A N 1
ATOM 1005 C CA . PHE A 1 127 ? 16.078 7.699 8.344 1 97.69 127 PHE A CA 1
ATOM 1006 C C . PHE A 1 127 ? 17.312 7.348 7.5 1 97.69 127 PHE A C 1
ATOM 1008 O O . PHE A 1 127 ? 18.281 6.797 8.008 1 97.69 127 PHE A O 1
ATOM 1015 N N . ASN A 1 128 ? 17.188 7.73 6.223 1 94.88 128 ASN A N 1
ATOM 1016 C CA . ASN A 1 128 ? 18.312 7.496 5.324 1 94.88 128 ASN A CA 1
ATOM 1017 C C . ASN A 1 128 ? 19.469 8.438 5.621 1 94.88 128 ASN A C 1
ATOM 1019 O O . ASN A 1 128 ? 20.625 8.102 5.363 1 94.88 128 ASN A O 1
ATOM 1023 N N . PHE A 1 129 ? 19.203 9.609 6.191 1 94.19 129 PHE A N 1
ATOM 1024 C CA . PHE A 1 129 ? 20.203 10.57 6.641 1 94.19 129 PHE A CA 1
ATOM 1025 C C . PHE A 1 129 ? 20.109 10.773 8.148 1 94.19 129 PHE A C 1
ATOM 1027 O O . PHE A 1 129 ? 19.031 10.766 8.727 1 94.19 129 PHE A O 1
ATOM 1034 N N . LEU A 1 130 ? 21.312 11.016 8.664 1 95.06 130 LEU A N 1
ATOM 1035 C CA . LEU A 1 130 ? 21.359 11.359 10.078 1 95.06 130 LEU A CA 1
ATOM 1036 C C . LEU A 1 130 ? 20.688 12.703 10.328 1 95.06 130 LEU A C 1
ATOM 1038 O O . LEU A 1 130 ? 20.969 13.688 9.648 1 95.06 130 LEU A O 1
ATOM 1042 N N . ARG A 1 131 ? 19.812 12.727 11.359 1 96.06 131 ARG A N 1
ATOM 1043 C CA . ARG A 1 131 ? 19.094 13.969 11.641 1 96.06 131 ARG A CA 1
ATOM 1044 C C . ARG A 1 131 ? 18.719 14.062 13.117 1 96.06 131 ARG A C 1
ATOM 1046 O O . ARG A 1 131 ? 17.641 14.57 13.453 1 96.06 131 ARG A O 1
ATOM 1053 N N . ARG A 1 132 ? 19.531 13.648 13.953 1 94.5 132 ARG A N 1
ATOM 1054 C CA . ARG A 1 132 ? 19.281 13.648 15.391 1 94.5 132 ARG A CA 1
ATOM 1055 C C . ARG A 1 132 ? 19.078 15.07 15.906 1 94.5 132 ARG A C 1
ATOM 1057 O O . ARG A 1 132 ? 18.266 15.297 16.797 1 94.5 132 ARG A O 1
ATOM 1064 N N . SER A 1 133 ? 19.812 16.047 15.344 1 93.44 133 SER A N 1
ATOM 1065 C CA . SER A 1 133 ? 19.719 17.422 15.805 1 93.44 133 SER A CA 1
ATOM 1066 C C . SER A 1 133 ? 18.781 18.25 14.914 1 93.44 133 SER A C 1
ATOM 1068 O O . SER A 1 133 ? 18.438 19.375 15.234 1 93.44 133 SER A O 1
ATOM 1070 N N . ARG A 1 134 ? 18.438 17.672 13.828 1 94.94 134 ARG A N 1
ATOM 1071 C CA . ARG A 1 134 ? 17.516 18.312 12.891 1 94.94 134 ARG A CA 1
ATOM 1072 C C . ARG A 1 134 ? 16.109 17.75 13.031 1 94.94 134 ARG A C 1
ATOM 1074 O O . ARG A 1 134 ? 15.68 16.922 12.227 1 94.94 134 ARG A O 1
ATOM 1081 N N . LEU A 1 135 ? 15.344 18.281 13.891 1 96.94 135 LEU A N 1
ATOM 1082 C CA . LEU A 1 135 ? 14.094 17.672 14.328 1 96.94 135 LEU A CA 1
ATOM 1083 C C . LEU A 1 135 ? 12.969 17.969 13.344 1 96.94 135 LEU A C 1
ATOM 1085 O O . LEU A 1 135 ? 12.008 17.203 13.25 1 96.94 135 LEU A O 1
ATOM 1089 N N . PHE A 1 136 ? 13.078 19.078 12.664 1 97.25 136 PHE A N 1
ATOM 1090 C CA . PHE A 1 136 ? 12.016 19.469 11.742 1 97.25 136 PHE A CA 1
ATOM 1091 C C . PHE A 1 136 ? 12.57 20.328 10.609 1 97.25 136 PHE A C 1
ATOM 1093 O O . PHE A 1 136 ? 13.734 20.734 10.641 1 97.25 136 PHE A O 1
ATOM 1100 N N . GLU A 1 137 ? 11.805 20.484 9.578 1 97.38 137 GLU A N 1
ATOM 1101 C CA . GLU A 1 137 ? 12.07 21.375 8.445 1 97.38 137 GLU A CA 1
ATOM 1102 C C . GLU A 1 137 ? 11.148 22.594 8.469 1 97.38 137 GLU A C 1
ATOM 1104 O O . GLU A 1 137 ? 10.062 22.547 9.047 1 97.38 137 GLU A O 1
ATOM 1109 N N . GLU A 1 138 ? 11.625 23.594 7.875 1 96.06 138 GLU A N 1
ATOM 1110 C CA . GLU A 1 138 ? 10.891 24.859 7.891 1 96.06 138 GLU A CA 1
ATOM 1111 C C . GLU A 1 138 ? 10.633 25.359 6.473 1 96.06 138 GLU A C 1
ATOM 1113 O O . GLU A 1 138 ? 11.484 25.219 5.594 1 96.06 138 GLU A O 1
ATOM 1118 N N . CYS A 1 139 ? 9.477 25.859 6.223 1 96.69 139 CYS A N 1
ATOM 1119 C CA . CYS A 1 139 ? 9.109 26.641 5.055 1 96.69 139 CYS A CA 1
ATOM 1120 C C . CYS A 1 139 ? 8.477 27.969 5.473 1 96.69 139 CYS A C 1
ATOM 1122 O O . CYS A 1 139 ? 7.418 27.984 6.105 1 96.69 139 CYS A O 1
ATOM 1124 N N . SER A 1 140 ? 9.141 29.031 5.137 1 94.44 140 SER A N 1
ATOM 1125 C CA . SER A 1 140 ? 8.719 30.375 5.512 1 94.44 140 SER A CA 1
ATOM 1126 C C . SER A 1 140 ? 9.312 31.422 4.578 1 94.44 140 SER A C 1
ATOM 1128 O O . SER A 1 140 ? 10.055 31.078 3.65 1 94.44 140 SER A O 1
ATOM 1130 N N . SER A 1 141 ? 8.891 32.656 4.898 1 93.69 141 SER A N 1
ATOM 1131 C CA . SER A 1 141 ? 9.5 33.719 4.137 1 93.69 141 SER A CA 1
ATOM 1132 C C . SER A 1 141 ? 11.016 33.75 4.34 1 93.69 141 SER A C 1
ATOM 1134 O O . SER A 1 141 ? 11.766 34.094 3.422 1 93.69 141 SER A O 1
ATOM 1136 N N . ALA A 1 142 ? 11.43 33.469 5.5 1 93 142 ALA A N 1
ATOM 1137 C CA . ALA A 1 142 ? 12.859 33.438 5.824 1 93 142 ALA A CA 1
ATOM 1138 C C . ALA A 1 142 ? 13.594 32.406 4.977 1 93 142 ALA A C 1
ATOM 1140 O O . ALA A 1 142 ? 14.781 32.594 4.672 1 93 142 ALA A O 1
ATOM 1141 N N . THR A 1 143 ? 12.961 31.391 4.562 1 95.75 143 THR A N 1
ATOM 1142 C CA . THR A 1 143 ? 13.562 30.344 3.74 1 95.75 143 THR A CA 1
ATOM 1143 C C . THR A 1 143 ? 13.18 30.516 2.275 1 95.75 143 THR A C 1
ATOM 1145 O O . THR A 1 143 ? 13.281 29.578 1.484 1 95.75 143 THR A O 1
ATOM 1148 N N . GLN A 1 144 ? 12.625 31.641 1.878 1 95.69 144 GLN A N 1
ATOM 1149 C CA . GLN A 1 144 ? 12.219 32 0.52 1 95.69 144 GLN A CA 1
ATOM 1150 C C . GLN A 1 144 ? 11.141 31.047 0.011 1 95.69 144 GLN A C 1
ATOM 1152 O O . GLN A 1 144 ? 11.18 30.609 -1.138 1 95.69 144 GLN A O 1
ATOM 1157 N N . ASP A 1 145 ? 10.312 30.688 0.922 1 95.38 145 ASP A N 1
ATOM 1158 C CA . ASP A 1 145 ? 9.156 29.844 0.624 1 95.38 145 ASP A CA 1
ATOM 1159 C C . ASP A 1 145 ? 9.586 28.484 0.105 1 95.38 145 ASP A C 1
ATOM 1161 O O . ASP A 1 145 ? 8.914 27.891 -0.749 1 95.38 145 ASP A O 1
ATOM 1165 N N . LYS A 1 146 ? 10.789 28.016 0.621 1 96.56 146 LYS A N 1
ATOM 1166 C CA . LYS A 1 146 ? 11.305 26.688 0.333 1 96.56 146 LYS A CA 1
ATOM 1167 C C . LYS A 1 146 ? 11.539 25.891 1.618 1 96.56 146 LYS A C 1
ATOM 1169 O O . LYS A 1 146 ? 11.844 26.484 2.662 1 96.56 146 LYS A O 1
ATOM 1174 N N . TRP A 1 147 ? 11.453 24.578 1.422 1 97.56 147 TRP A N 1
ATOM 1175 C CA . TRP A 1 147 ? 11.766 23.75 2.58 1 97.56 147 TRP A CA 1
ATOM 1176 C C . TRP A 1 147 ? 13.266 23.719 2.846 1 97.56 147 TRP A C 1
ATOM 1178 O O . TRP A 1 147 ? 14.07 23.672 1.909 1 97.56 147 TRP A O 1
ATOM 1188 N N . THR A 1 148 ? 13.797 23.797 4.133 1 95.94 148 THR A N 1
ATOM 1189 C CA . THR A 1 148 ? 15.195 23.656 4.523 1 95.94 148 THR A CA 1
ATOM 1190 C C . THR A 1 148 ? 15.68 22.234 4.32 1 95.94 148 THR A C 1
ATOM 1192 O O . THR A 1 148 ? 16.859 21.938 4.508 1 95.94 148 THR A O 1
ATOM 1195 N N . THR A 1 149 ? 15.234 21.359 3.469 1 93.62 149 THR A N 1
ATOM 1196 C CA . THR A 1 149 ? 15.445 19.922 3.289 1 93.62 149 THR A CA 1
ATOM 1197 C C . THR A 1 149 ? 16.875 19.641 2.846 1 93.62 149 THR A C 1
ATOM 1199 O O . THR A 1 149 ? 17.531 20.5 2.271 1 93.62 149 THR A O 1
ATOM 1202 N N . GLN A 1 150 ? 17.391 18.375 3.199 1 88.88 150 GLN A N 1
ATOM 1203 C CA . GLN A 1 150 ? 18.703 17.891 2.795 1 88.88 150 GLN A CA 1
ATOM 1204 C C . GLN A 1 150 ? 18.641 17.219 1.423 1 88.88 150 GLN A C 1
ATOM 1206 O O . GLN A 1 150 ? 19.672 16.797 0.887 1 88.88 150 GLN A O 1
ATOM 1211 N N . PHE A 1 151 ? 17.531 17.078 0.793 1 92.56 151 PHE A N 1
ATOM 1212 C CA . PHE A 1 151 ? 17.344 16.344 -0.454 1 92.56 151 PHE A CA 1
ATOM 1213 C C . PHE A 1 151 ? 17.297 17.297 -1.64 1 92.56 151 PHE A C 1
ATOM 1215 O O . PHE A 1 151 ? 16.859 18.438 -1.501 1 92.56 151 PHE A O 1
ATOM 1222 N N . ILE A 1 152 ? 17.672 16.688 -2.652 1 86.44 152 ILE A N 1
ATOM 1223 C CA . ILE A 1 152 ? 17.562 17.422 -3.908 1 86.44 152 ILE A CA 1
ATOM 1224 C C . ILE A 1 152 ? 16.109 17.469 -4.352 1 86.44 152 ILE A C 1
ATOM 1226 O O . ILE A 1 152 ? 15.336 16.547 -4.082 1 86.44 152 ILE A O 1
ATOM 1230 N N . GLY A 1 153 ? 15.609 18.609 -4.949 1 83.56 153 GLY A N 1
ATOM 1231 C CA . GLY A 1 153 ? 14.242 18.719 -5.43 1 83.56 153 GLY A CA 1
ATOM 1232 C C . GLY A 1 153 ? 13.367 19.594 -4.547 1 83.56 153 GLY A C 1
ATOM 1233 O O . GLY A 1 153 ? 12.383 20.172 -5.008 1 83.56 153 GLY A O 1
ATOM 1234 N N . GLY A 1 154 ? 13.633 19.547 -3.242 1 88.44 154 GLY A N 1
ATOM 1235 C CA . GLY A 1 154 ? 13.07 20.547 -2.359 1 88.44 154 GLY A CA 1
ATOM 1236 C C . GLY A 1 154 ? 11.797 20.094 -1.671 1 88.44 154 GLY A C 1
ATOM 1237 O O . GLY A 1 154 ? 11.359 20.703 -0.692 1 88.44 154 GLY A O 1
ATOM 1238 N N . SER A 1 155 ? 11.148 19.047 -2.188 1 93.31 155 SER A N 1
ATOM 1239 C CA . SER A 1 155 ? 9.875 18.656 -1.597 1 93.31 155 SER A CA 1
ATOM 1240 C C . SER A 1 155 ? 10.016 17.438 -0.704 1 93.31 155 SER A C 1
ATOM 1242 O O . SER A 1 155 ? 9.141 17.141 0.115 1 93.31 155 SER A O 1
ATOM 1244 N N . ARG A 1 156 ? 11.055 16.719 -0.84 1 95.62 156 ARG A N 1
ATOM 1245 C CA . ARG A 1 156 ? 11.305 15.547 0.001 1 95.62 156 ARG A CA 1
ATOM 1246 C C . ARG A 1 156 ? 11.977 15.953 1.311 1 95.62 156 ARG A C 1
ATOM 1248 O O . ARG A 1 156 ? 13.047 16.562 1.305 1 95.62 156 ARG A O 1
ATOM 1255 N N . LEU A 1 157 ? 11.344 15.555 2.42 1 97.56 157 LEU A N 1
ATOM 1256 C CA . LEU A 1 157 ? 11.867 16.031 3.701 1 97.56 157 LEU A CA 1
ATOM 1257 C C . LEU A 1 157 ? 12.562 14.891 4.453 1 97.56 157 LEU A C 1
ATOM 1259 O O . LEU A 1 157 ? 13.375 15.141 5.344 1 97.56 157 LEU A O 1
ATOM 1263 N N . ALA A 1 158 ? 12.234 13.68 4.121 1 96.88 158 ALA A N 1
ATOM 1264 C CA . ALA A 1 158 ? 12.883 12.531 4.746 1 96.88 158 ALA A CA 1
ATOM 1265 C C . ALA A 1 158 ? 12.617 11.25 3.951 1 96.88 158 ALA A C 1
ATOM 1267 O O . ALA A 1 158 ? 11.703 11.203 3.129 1 96.88 158 ALA A O 1
ATOM 1268 N N . ILE A 1 159 ? 13.43 10.352 4.109 1 96.06 159 ILE A N 1
ATOM 1269 C CA . ILE A 1 159 ? 13.258 8.992 3.611 1 96.06 159 ILE A CA 1
ATOM 1270 C C . ILE A 1 159 ? 13.391 8 4.766 1 96.06 159 ILE A C 1
ATOM 1272 O O . ILE A 1 159 ? 14.336 8.07 5.551 1 96.06 159 ILE A O 1
ATOM 1276 N N . CYS A 1 160 ? 12.445 7.152 4.863 1 97.38 160 CYS A N 1
ATOM 1277 C CA . CYS A 1 160 ? 12.477 6.09 5.859 1 97.38 160 CYS A CA 1
ATOM 1278 C C . CYS A 1 160 ? 12.805 4.746 5.215 1 97.38 160 CYS A C 1
ATOM 1280 O O . CYS A 1 160 ? 11.961 4.16 4.535 1 97.38 160 CYS A O 1
ATOM 1282 N N . ASP A 1 161 ? 13.969 4.246 5.512 1 94.81 161 ASP A N 1
ATOM 1283 C CA . ASP A 1 161 ? 14.406 2.953 4.992 1 94.81 161 ASP A CA 1
ATOM 1284 C C . ASP A 1 161 ? 14.195 1.845 6.02 1 94.81 161 ASP A C 1
ATOM 1286 O O . ASP A 1 161 ? 14.289 2.084 7.223 1 94.81 161 ASP A O 1
ATOM 1290 N N . LYS A 1 162 ? 13.93 0.674 5.418 1 91.44 162 LYS A N 1
ATOM 1291 C CA . LYS A 1 162 ? 13.789 -0.462 6.328 1 91.44 162 LYS A CA 1
ATOM 1292 C C . LYS A 1 162 ? 15.055 -0.666 7.148 1 91.44 162 LYS A C 1
ATOM 1294 O O . LYS A 1 162 ? 16.172 -0.61 6.613 1 91.44 162 LYS A O 1
ATOM 1299 N N . SER A 1 163 ? 14.875 -0.741 8.43 1 94.75 163 SER A N 1
ATOM 1300 C CA . SER A 1 163 ? 15.984 -0.948 9.352 1 94.75 163 SER A CA 1
ATOM 1301 C C . SER A 1 163 ? 15.5 -1.49 10.688 1 94.75 163 SER A C 1
ATOM 1303 O O . SER A 1 163 ? 14.508 -1 11.242 1 94.75 163 SER A O 1
ATOM 1305 N N . ASP A 1 164 ? 16.203 -2.426 11.211 1 91.06 164 ASP A N 1
ATOM 1306 C CA . ASP A 1 164 ? 15.852 -2.984 12.508 1 91.06 164 ASP A CA 1
ATOM 1307 C C . ASP A 1 164 ? 16.25 -2.041 13.641 1 91.06 164 ASP A C 1
ATOM 1309 O O . ASP A 1 164 ? 15.781 -2.18 14.773 1 91.06 164 ASP A O 1
ATOM 1313 N N . ILE A 1 165 ? 17.141 -1.169 13.32 1 93.94 165 ILE A N 1
ATOM 1314 C CA . ILE A 1 165 ? 17.641 -0.225 14.312 1 93.94 165 ILE A CA 1
ATOM 1315 C C . ILE A 1 165 ? 17.281 1.199 13.898 1 93.94 165 ILE A C 1
ATOM 1317 O O . ILE A 1 165 ? 17.484 1.588 12.75 1 93.94 165 ILE A O 1
ATOM 1321 N N . ALA A 1 166 ? 16.719 1.874 14.82 1 96 166 ALA A N 1
ATOM 1322 C CA . ALA A 1 166 ? 16.344 3.268 14.594 1 96 166 ALA A CA 1
ATOM 1323 C C . ALA A 1 166 ? 17.266 4.215 15.352 1 96 166 ALA A C 1
ATOM 1325 O O . ALA A 1 166 ? 17.031 4.496 16.531 1 96 166 ALA A O 1
ATOM 1326 N N . VAL A 1 167 ? 18.312 4.797 14.664 1 96.31 167 VAL A N 1
ATOM 1327 C CA . VAL A 1 167 ? 19.312 5.562 15.398 1 96.31 167 VAL A CA 1
ATOM 1328 C C . VAL A 1 167 ? 19.562 6.891 14.688 1 96.31 167 VAL A C 1
ATOM 1330 O O . VAL A 1 167 ? 20.203 7.789 15.25 1 96.31 167 VAL A O 1
ATOM 1333 N N . SER A 1 168 ? 19.078 7.055 13.5 1 97.44 168 SER A N 1
ATOM 1334 C CA . SER A 1 168 ? 19.438 8.203 12.68 1 97.44 168 SER A CA 1
ATOM 1335 C C . SER A 1 168 ? 18.703 9.453 13.117 1 97.44 168 SER A C 1
ATOM 1337 O O . SER A 1 168 ? 19.141 10.578 12.859 1 97.44 168 SER A O 1
ATOM 1339 N N . GLY A 1 169 ? 17.578 9.289 13.727 1 97.75 169 GLY A N 1
ATOM 1340 C CA . GLY A 1 169 ? 16.797 10.398 14.219 1 97.75 169 GLY A CA 1
ATOM 1341 C C . GLY A 1 169 ? 16.703 10.445 15.734 1 97.75 169 GLY A C 1
ATOM 1342 O O . GLY A 1 169 ? 17.188 9.539 16.422 1 97.75 169 GLY A O 1
ATOM 1343 N N . ALA A 1 170 ? 16.188 11.57 16.25 1 97.69 170 ALA A N 1
ATOM 1344 C CA . ALA A 1 170 ? 15.867 11.641 17.672 1 97.69 170 ALA A CA 1
ATOM 1345 C C . ALA A 1 170 ? 14.812 10.602 18.062 1 97.69 170 ALA A C 1
ATOM 1347 O O . ALA A 1 170 ? 13.984 10.219 17.234 1 97.69 170 ALA A O 1
ATOM 1348 N N . PRO A 1 171 ? 14.75 10.172 19.266 1 97 171 PRO A N 1
ATOM 1349 C CA . PRO A 1 171 ? 13.766 9.164 19.688 1 97 171 PRO A CA 1
ATOM 1350 C C . PRO A 1 171 ? 12.328 9.586 19.406 1 97 171 PRO A C 1
ATOM 1352 O O . PRO A 1 171 ? 11.492 8.75 19.062 1 97 171 PRO A O 1
ATOM 1355 N N . SER A 1 172 ? 12.109 10.891 19.5 1 97.69 172 SER A N 1
ATOM 1356 C CA . SER A 1 172 ? 10.758 11.406 19.312 1 97.69 172 SER A CA 1
ATOM 1357 C C . SER A 1 172 ? 10.375 11.391 17.844 1 97.69 172 SER A C 1
ATOM 1359 O O . SER A 1 172 ? 9.227 11.688 17.484 1 97.69 172 SER A O 1
ATOM 1361 N N . ALA A 1 173 ? 11.305 11.062 16.969 1 98.44 173 ALA A N 1
ATOM 1362 C CA . ALA A 1 173 ? 11.055 11.117 15.523 1 98.44 173 ALA A CA 1
ATOM 1363 C C . ALA A 1 173 ? 10.609 9.766 14.992 1 98.44 173 ALA A C 1
ATOM 1365 O O . ALA A 1 173 ? 10.547 9.555 13.781 1 98.44 173 ALA A O 1
ATOM 1366 N N . TYR A 1 174 ? 10.305 8.875 15.898 1 98.44 174 TYR A N 1
ATOM 1367 C CA . TYR A 1 174 ? 9.82 7.547 15.531 1 98.44 174 TYR A CA 1
ATOM 1368 C C . TYR A 1 174 ? 8.453 7.277 16.156 1 98.44 174 TYR A C 1
ATOM 1370 O O . TYR A 1 174 ? 8.219 7.609 17.328 1 98.44 174 TYR A O 1
ATOM 1378 N N . PHE A 1 175 ? 7.574 6.758 15.305 1 98.19 175 PHE A N 1
ATOM 1379 C CA . PHE A 1 175 ? 6.305 6.309 15.859 1 98.19 175 PHE A CA 1
ATOM 1380 C C . PHE A 1 175 ? 6.512 5.109 16.781 1 98.19 175 PHE A C 1
ATOM 1382 O O . PHE A 1 175 ? 7.387 4.273 16.531 1 98.19 175 PHE A O 1
ATOM 1389 N N . PRO A 1 176 ? 5.684 5.035 17.859 1 95.38 176 PRO A N 1
ATOM 1390 C CA . PRO A 1 176 ? 5.836 3.906 18.781 1 95.38 176 PRO A CA 1
ATOM 1391 C C . PRO A 1 176 ? 5.574 2.561 18.109 1 95.38 176 PRO A C 1
ATOM 1393 O O . PRO A 1 176 ? 4.824 2.49 17.125 1 95.38 176 PRO A O 1
ATOM 1396 N N . GLU A 1 177 ? 6.211 1.559 18.641 1 93.88 177 GLU A N 1
ATOM 1397 C CA . GLU A 1 177 ? 5.98 0.209 18.125 1 93.88 177 GLU A CA 1
ATOM 1398 C C . GLU A 1 177 ? 4.5 -0.158 18.188 1 93.88 177 GLU A C 1
ATOM 1400 O O . GLU A 1 177 ? 3.826 0.121 19.188 1 93.88 177 GLU A O 1
ATOM 1405 N N . GLY A 1 178 ? 4.07 -0.75 17.156 1 92.12 178 GLY A N 1
ATOM 1406 C CA . GLY A 1 178 ? 2.686 -1.193 17.109 1 92.12 178 GLY A CA 1
ATOM 1407 C C . GLY A 1 178 ? 1.715 -0.083 16.75 1 92.12 178 GLY A C 1
ATOM 1408 O O . GLY A 1 178 ? 0.519 -0.328 16.578 1 92.12 178 GLY A O 1
ATOM 1409 N N . GLN A 1 179 ? 2.176 1.169 16.688 1 95.62 179 GLN A N 1
ATOM 1410 C CA . GLN A 1 179 ? 1.354 2.326 16.344 1 95.62 179 GLN A CA 1
ATOM 1411 C C . GLN A 1 179 ? 1.979 3.129 15.203 1 95.62 179 GLN A C 1
ATOM 1413 O O . GLN A 1 179 ? 2.67 4.121 15.445 1 95.62 179 GLN A O 1
ATOM 1418 N N . ASP A 1 180 ? 1.615 2.742 14.008 1 96.94 180 ASP A N 1
ATOM 1419 C CA . ASP A 1 180 ? 2.193 3.445 12.859 1 96.94 180 ASP A CA 1
ATOM 1420 C C . ASP A 1 180 ? 1.479 4.77 12.617 1 96.94 180 ASP A C 1
ATOM 1422 O O . ASP A 1 180 ? 0.566 5.141 13.359 1 96.94 180 ASP A O 1
ATOM 1426 N N . CYS A 1 181 ? 1.914 5.527 11.664 1 98.06 181 CYS A N 1
ATOM 1427 C CA . CYS A 1 181 ? 1.438 6.871 11.352 1 98.06 181 CYS A CA 1
ATOM 1428 C C . CYS A 1 181 ? -0.081 6.895 11.227 1 98.06 181 CYS A C 1
ATOM 1430 O O . CYS A 1 181 ? -0.744 7.754 11.812 1 98.06 181 CYS A O 1
ATOM 1432 N N . GLN A 1 182 ? -0.62 5.914 10.523 1 95.88 182 GLN A N 1
ATOM 1433 C CA . GLN A 1 182 ? -2.061 5.883 10.297 1 95.88 182 GLN A CA 1
ATOM 1434 C C . GLN A 1 182 ? -2.818 5.629 11.602 1 95.88 182 GLN A C 1
ATOM 1436 O O . GLN A 1 182 ? -3.859 6.242 11.844 1 95.88 182 GLN A O 1
ATOM 1441 N N . LYS A 1 183 ? -2.311 4.715 12.375 1 96.06 183 LYS A N 1
ATOM 1442 C CA . LYS A 1 183 ? -2.924 4.449 13.672 1 96.06 183 LYS A CA 1
ATOM 1443 C C . LYS A 1 183 ? -2.922 5.695 14.547 1 96.06 183 LYS A C 1
ATOM 1445 O O . LYS A 1 183 ? -3.936 6.027 15.164 1 96.06 183 LYS A O 1
ATOM 1450 N N . ILE A 1 184 ? -1.817 6.352 14.617 1 97.5 184 ILE A N 1
ATOM 1451 C CA . ILE A 1 184 ? -1.704 7.582 15.391 1 97.5 184 ILE A CA 1
ATOM 1452 C C . ILE A 1 184 ? -2.725 8.602 14.891 1 97.5 184 ILE A C 1
ATOM 1454 O O . ILE A 1 184 ? -3.434 9.227 15.688 1 97.5 184 ILE A O 1
ATOM 1458 N N . LYS A 1 185 ? -2.803 8.734 13.602 1 96.38 185 LYS A N 1
ATOM 1459 C CA . LYS A 1 185 ? -3.67 9.719 12.969 1 96.38 185 LYS A CA 1
ATOM 1460 C C . LYS A 1 185 ? -5.137 9.469 13.305 1 96.38 185 LYS A C 1
ATOM 1462 O O . LYS A 1 185 ? -5.938 10.398 13.359 1 96.38 185 LYS A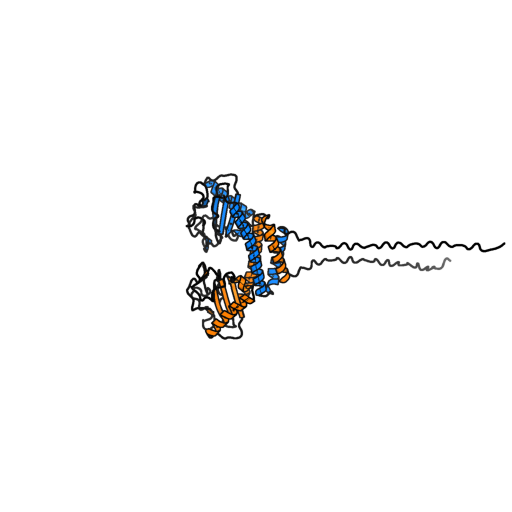 O 1
ATOM 1467 N N . SER A 1 186 ? -5.516 8.242 13.578 1 95.44 186 SER A N 1
ATOM 1468 C CA . SER A 1 186 ? -6.902 7.859 13.805 1 95.44 186 SER A CA 1
ATOM 1469 C C . SER A 1 186 ? -7.258 7.918 15.289 1 95.44 186 SER A C 1
ATOM 1471 O O . SER A 1 186 ? -8.414 7.699 15.664 1 95.44 186 SER A O 1
ATOM 1473 N N . ASP A 1 187 ? -6.27 8.18 16.109 1 95.19 187 ASP A N 1
ATOM 1474 C CA . ASP A 1 187 ? -6.453 8.18 17.562 1 95.19 187 ASP A CA 1
ATOM 1475 C C . ASP A 1 187 ? -6.164 9.555 18.156 1 95.19 187 ASP A C 1
ATOM 1477 O O . ASP A 1 187 ? -5.008 9.977 18.203 1 95.19 187 ASP A O 1
ATOM 1481 N N . GLU A 1 188 ? -7.141 10.141 18.719 1 93.56 188 GLU A N 1
ATOM 1482 C CA . GLU A 1 188 ? -7.035 11.516 19.203 1 93.56 188 GLU A CA 1
ATOM 1483 C C . GLU A 1 188 ? -6.008 11.633 20.328 1 93.56 188 GLU A C 1
ATOM 1485 O O . GLU A 1 188 ? -5.238 12.594 20.375 1 93.56 188 GLU A O 1
ATOM 1490 N N . GLU A 1 189 ? -6.078 10.703 21.188 1 95.31 189 GLU A N 1
ATOM 1491 C CA . GLU A 1 189 ? -5.16 10.75 22.328 1 95.31 189 GLU A CA 1
ATOM 1492 C C . GLU A 1 189 ? -3.713 10.57 21.875 1 95.31 189 GLU A C 1
ATOM 1494 O O . GLU A 1 189 ? -2.832 11.328 22.281 1 95.31 189 GLU A O 1
ATOM 1499 N N . LEU A 1 190 ? -3.475 9.602 21.062 1 96.31 190 LEU A N 1
ATOM 1500 C CA . LEU A 1 190 ? -2.133 9.359 20.547 1 96.31 190 LEU A CA 1
ATOM 1501 C C . LEU A 1 190 ? 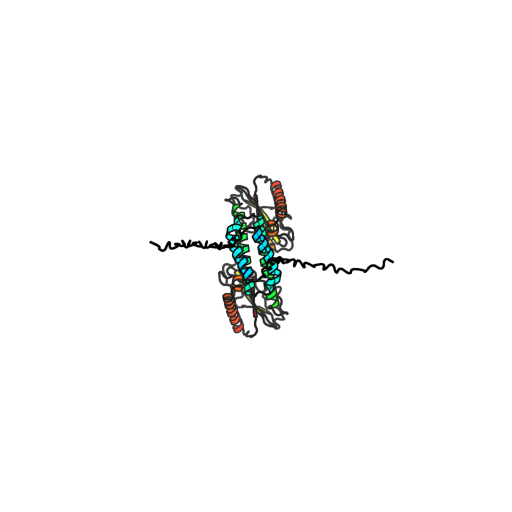-1.641 10.547 19.734 1 96.31 190 LEU A C 1
ATOM 1503 O O . LEU A 1 190 ? -0.489 10.961 19.875 1 96.31 190 LEU A O 1
ATOM 1507 N N . MET A 1 191 ? -2.5 11.133 18.891 1 96.19 191 MET A N 1
ATOM 1508 C CA . MET A 1 191 ? -2.182 12.312 18.109 1 96.19 191 MET A CA 1
ATOM 1509 C C . MET A 1 191 ? -1.833 13.492 19 1 96.19 191 MET A C 1
ATOM 1511 O O . MET A 1 191 ? -0.87 14.219 18.734 1 96.19 191 MET A O 1
ATOM 1515 N N . GLY A 1 192 ? -2.607 13.617 20 1 95.19 192 GLY A N 1
ATOM 1516 C CA . GLY A 1 192 ? -2.332 14.672 20.953 1 95.19 192 GLY A CA 1
ATOM 1517 C C . GLY A 1 192 ? -0.957 14.562 21.594 1 95.19 192 GLY A C 1
ATOM 1518 O O . GLY A 1 192 ? -0.266 15.57 21.766 1 95.19 192 GLY A O 1
ATOM 1519 N N . ASN A 1 193 ? -0.549 13.352 21.906 1 96.19 193 ASN A N 1
ATOM 1520 C CA . ASN A 1 193 ? 0.734 13.117 22.547 1 96.19 193 ASN A CA 1
ATOM 1521 C C . ASN A 1 193 ? 1.901 13.523 21.656 1 96.19 193 ASN A C 1
ATOM 1523 O O . ASN A 1 193 ? 2.809 14.234 22.094 1 96.19 193 ASN A O 1
ATOM 1527 N N . ILE A 1 194 ? 1.851 13.148 20.422 1 96.94 194 ILE A N 1
ATOM 1528 C CA . ILE A 1 194 ? 2.988 13.453 19.578 1 96.94 194 ILE A CA 1
ATOM 1529 C C . ILE A 1 194 ? 2.982 14.938 19.219 1 96.94 194 ILE A C 1
ATOM 1531 O O . ILE A 1 194 ? 4.039 15.539 19.016 1 96.94 194 ILE A O 1
ATOM 1535 N N . THR A 1 195 ? 1.837 15.531 19.141 1 95.88 195 THR A N 1
ATOM 1536 C CA . THR A 1 195 ? 1.729 16.953 18.859 1 95.88 195 THR A CA 1
ATOM 1537 C C . THR A 1 195 ? 2.318 17.781 20 1 95.88 195 THR A C 1
ATOM 1539 O O . THR A 1 195 ? 3.012 18.781 19.766 1 95.88 195 THR A O 1
ATOM 1542 N N . LYS A 1 196 ? 2.045 17.312 21.219 1 95.56 196 LYS A N 1
ATOM 1543 C CA . LYS A 1 196 ? 2.586 18 22.391 1 95.56 196 LYS A CA 1
ATOM 1544 C C . LYS A 1 196 ? 4.109 17.938 22.406 1 95.56 196 LYS A C 1
ATOM 1546 O O . LYS A 1 196 ? 4.77 18.938 22.719 1 95.56 196 LYS A O 1
ATOM 1551 N N . ILE A 1 197 ? 4.629 16.797 22.109 1 96.75 197 ILE A N 1
ATOM 1552 C CA . ILE A 1 197 ? 6.078 16.641 22.047 1 96.75 197 ILE A CA 1
ATOM 1553 C C . ILE A 1 197 ? 6.66 17.594 21 1 96.75 197 ILE A C 1
ATOM 1555 O O . ILE A 1 197 ? 7.625 18.297 21.266 1 96.75 197 ILE A O 1
ATOM 1559 N N . PHE A 1 198 ? 6.066 17.625 19.844 1 97.06 198 PHE A N 1
ATOM 1560 C CA . PHE A 1 198 ? 6.559 18.484 18.766 1 97.06 198 PHE A CA 1
ATOM 1561 C C . PHE A 1 198 ? 6.434 19.953 19.156 1 97.06 198 PHE A C 1
ATOM 1563 O O . PHE A 1 198 ? 7.34 20.75 18.891 1 97.06 198 PHE A O 1
ATOM 1570 N N . GLN A 1 199 ? 5.34 20.281 19.781 1 94.75 199 GLN A N 1
ATOM 1571 C CA . GLN A 1 199 ? 5.164 21.656 20.25 1 94.75 199 GLN A CA 1
ATOM 1572 C C . GLN A 1 199 ? 6.281 22.062 21.203 1 94.75 199 GLN A C 1
ATOM 1574 O O . GLN A 1 199 ? 6.809 23.172 21.109 1 94.75 199 GLN A O 1
ATOM 1579 N N . SER A 1 200 ? 6.594 21.172 22.078 1 95.19 200 SER A N 1
ATOM 1580 C CA . SER A 1 200 ? 7.668 21.453 23.031 1 95.19 200 SER A CA 1
ATOM 1581 C C . SER A 1 200 ? 9 21.625 22.312 1 95.19 200 SER A C 1
ATOM 1583 O O . SER A 1 200 ? 9.805 22.484 22.703 1 95.19 200 SER A O 1
ATOM 1585 N N . GLU A 1 201 ? 9.242 20.828 21.312 1 96.25 201 GLU A N 1
ATOM 1586 C CA . GLU A 1 201 ? 10.469 20.938 20.516 1 96.25 201 GLU A CA 1
ATOM 1587 C C . GLU A 1 201 ? 10.531 22.266 19.781 1 96.25 201 GLU A C 1
ATOM 1589 O O . GLU A 1 201 ? 11.594 22.891 19.703 1 96.25 201 GLU A O 1
ATOM 1594 N N . LEU A 1 202 ? 9.445 22.734 19.281 1 95.44 202 LEU A N 1
ATOM 1595 C CA . LEU A 1 202 ? 9.375 24.016 18.594 1 95.44 202 LEU A CA 1
ATOM 1596 C C . LEU A 1 202 ? 9.633 25.172 19.562 1 95.44 202 LEU A C 1
ATOM 1598 O O . LEU A 1 202 ? 10.383 26.094 19.25 1 95.44 202 LEU A O 1
ATOM 1602 N N . VAL A 1 203 ? 9 25.094 20.734 1 94.75 203 VAL A N 1
ATOM 1603 C CA . VAL A 1 203 ? 9.195 26.125 21.75 1 94.75 203 VAL A CA 1
ATOM 1604 C C . VAL A 1 203 ? 10.664 26.203 22.141 1 94.75 203 VAL A C 1
ATOM 1606 O O . VAL A 1 203 ? 11.227 27.297 22.266 1 94.75 203 VAL A O 1
ATOM 1609 N N . LYS A 1 204 ? 11.289 25.047 22.328 1 94.94 204 LYS A N 1
ATOM 1610 C CA . LYS A 1 204 ? 12.703 25 22.672 1 94.94 204 LYS A CA 1
ATOM 1611 C C . LYS A 1 204 ? 13.555 25.656 21.578 1 94.94 204 LYS A C 1
ATOM 1613 O O . LYS A 1 204 ? 14.609 26.219 21.859 1 94.94 204 LYS A O 1
ATOM 1618 N N . ALA A 1 205 ? 13.078 25.609 20.344 1 93.94 205 ALA A N 1
ATOM 1619 C CA . ALA A 1 205 ? 13.781 26.203 19.203 1 93.94 205 ALA A CA 1
ATOM 1620 C C . ALA A 1 205 ? 13.422 27.672 19.031 1 93.94 205 ALA A C 1
ATOM 1622 O O . ALA A 1 205 ? 13.859 28.312 18.078 1 93.94 205 ALA A O 1
ATOM 1623 N N . GLY A 1 206 ? 12.523 28.172 19.875 1 92.81 206 GLY A N 1
ATOM 1624 C CA . GLY A 1 206 ? 12.18 29.594 19.859 1 92.81 206 GLY A CA 1
ATOM 1625 C C . GLY A 1 206 ? 10.969 29.906 19.016 1 92.81 206 GLY A C 1
ATOM 1626 O O . GLY A 1 206 ? 10.695 31.062 18.703 1 92.81 206 GLY A O 1
ATOM 1627 N N . ILE A 1 207 ? 10.312 28.875 18.578 1 91.69 207 ILE A N 1
ATOM 1628 C CA . ILE A 1 207 ? 9.109 29.031 17.766 1 91.69 207 ILE A CA 1
ATOM 1629 C C . ILE A 1 207 ? 7.871 28.984 18.656 1 91.69 207 ILE A C 1
ATOM 1631 O O . ILE A 1 207 ? 7.512 27.922 19.172 1 91.69 207 ILE A O 1
ATOM 1635 N N . THR A 1 208 ? 7.266 30.141 19 1 83.31 208 THR A N 1
ATOM 1636 C CA . THR A 1 208 ? 6.199 30.203 20 1 83.31 208 THR A CA 1
ATOM 1637 C C . THR A 1 208 ? 4.914 30.734 19.375 1 83.31 208 THR A C 1
ATOM 1639 O O . THR A 1 208 ? 3.924 30.969 20.078 1 83.31 208 THR A O 1
ATOM 1642 N N . GLN A 1 209 ? 4.684 30.625 18.219 1 67.75 209 GLN A N 1
ATOM 1643 C CA . GLN A 1 209 ? 3.496 31.266 17.656 1 67.75 209 GLN A CA 1
ATOM 1644 C C . GLN A 1 209 ? 2.227 30.547 18.109 1 67.75 209 GLN A C 1
ATOM 1646 O O . GLN A 1 209 ? 2.219 29.312 18.25 1 67.75 209 GLN A O 1
ATOM 1651 N N . SER A 1 210 ? 1.049 31.406 18.406 1 62.75 210 SER A N 1
ATOM 1652 C CA . SER A 1 210 ? -0.191 31 19.078 1 62.75 210 SER A CA 1
ATOM 1653 C C . SER A 1 210 ? -1.111 30.25 18.109 1 62.75 210 SER A C 1
ATOM 1655 O O . SER A 1 210 ? -1.799 29.312 18.516 1 62.75 210 SER A O 1
ATOM 1657 N N . LEU A 1 211 ? -1.371 30.844 16.906 1 62.91 211 LEU A N 1
ATOM 1658 C CA . LEU A 1 211 ? -2.404 30.281 16.047 1 62.91 211 LEU A CA 1
ATOM 1659 C C . LEU A 1 211 ? -1.816 29.234 15.109 1 62.91 211 LEU A C 1
ATOM 1661 O O . LEU A 1 211 ? -1.129 29.578 14.141 1 62.91 211 LEU A O 1
ATOM 1665 N N . ARG A 1 212 ? -1.892 27.938 15.578 1 69.69 212 ARG A N 1
ATOM 1666 C CA . ARG A 1 212 ? -1.211 26.875 14.828 1 69.69 212 ARG A CA 1
ATOM 1667 C C . ARG A 1 212 ? -2.078 25.625 14.734 1 69.69 212 ARG A C 1
ATOM 1669 O O . ARG A 1 212 ? -2.955 25.406 15.57 1 69.69 212 ARG A O 1
ATOM 1676 N N . PHE A 1 213 ? -2.145 25.156 13.586 1 89.06 213 PHE A N 1
ATOM 1677 C CA . PHE A 1 213 ? -2.871 23.938 13.289 1 89.06 213 PHE A CA 1
ATOM 1678 C C . PHE A 1 213 ? -1.906 22.797 12.977 1 89.06 213 PHE A C 1
ATOM 1680 O O . PHE A 1 213 ? -0.998 22.953 12.164 1 89.06 213 PHE A O 1
ATOM 1687 N N . PHE A 1 214 ? -2.131 21.766 13.805 1 93.62 214 PHE A N 1
ATOM 1688 C CA . PHE A 1 214 ? -1.313 20.578 13.531 1 93.62 214 PHE A CA 1
ATOM 1689 C C . PHE A 1 214 ? -2.006 19.656 12.539 1 93.62 214 PHE A C 1
ATOM 1691 O O . PHE A 1 214 ? -3.227 19.484 12.594 1 93.62 214 PHE A O 1
ATOM 1698 N N . SER A 1 215 ? -1.242 19.109 11.656 1 95.44 215 SER A N 1
ATOM 1699 C CA . SER A 1 215 ? -1.708 18.109 10.695 1 95.44 215 SER A CA 1
ATOM 1700 C C . SER A 1 215 ? -0.674 17 10.5 1 95.44 215 SER A C 1
ATOM 1702 O O . SER A 1 215 ? 0.524 17.234 10.688 1 95.44 215 SER A O 1
ATOM 1704 N N . LEU A 1 216 ? -1.167 15.812 10.266 1 97.12 216 LEU A N 1
ATOM 1705 C CA . LEU A 1 216 ? -0.299 14.656 10.07 1 97.12 216 LEU A CA 1
ATOM 1706 C C . LEU A 1 216 ? -0.539 14.023 8.703 1 97.12 216 LEU A C 1
ATOM 1708 O O . LEU A 1 216 ? -1.669 13.656 8.375 1 97.12 216 LEU A O 1
ATOM 1712 N N . LEU A 1 217 ? 0.493 13.977 7.898 1 97.25 217 LEU A N 1
ATOM 1713 C CA . LEU A 1 217 ? 0.486 13.305 6.602 1 97.25 217 LEU A CA 1
ATOM 1714 C C . LEU A 1 217 ? 1.174 11.945 6.691 1 97.25 217 LEU A C 1
ATOM 1716 O O . LEU A 1 217 ? 2.33 11.859 7.109 1 97.25 217 LEU A O 1
ATOM 1720 N N . CYS A 1 218 ? 0.437 10.93 6.32 1 97.25 218 CYS A N 1
ATOM 1721 C CA . CYS A 1 218 ? 0.988 9.586 6.473 1 97.25 218 CYS A CA 1
ATOM 1722 C C . CYS A 1 218 ? 1.35 8.992 5.117 1 97.25 218 CYS A C 1
ATOM 1724 O O . CYS A 1 218 ? 0.622 9.172 4.141 1 97.25 218 CYS A O 1
ATOM 1726 N N . GLY A 1 219 ? 2.578 8.281 5.211 1 92.88 219 GLY A N 1
ATOM 1727 C CA . GLY A 1 219 ? 3.01 7.547 4.027 1 92.88 219 GLY A CA 1
ATOM 1728 C C . GLY A 1 219 ? 3.07 6.047 4.242 1 92.88 219 GLY A C 1
ATOM 1729 O O . GLY A 1 219 ? 3.016 5.574 5.379 1 92.88 219 GLY A O 1
ATOM 1730 N N . MET B 1 1 ? -87.812 -41.375 66.125 1 21.05 1 MET B N 1
ATOM 1731 C CA . MET B 1 1 ? -87.5 -39.938 65.938 1 21.05 1 MET B CA 1
ATOM 1732 C C . MET B 1 1 ? -86.938 -39.688 64.5 1 21.05 1 MET B C 1
ATOM 1734 O O . MET B 1 1 ? -86.5 -40.656 63.844 1 21.05 1 MET B O 1
ATOM 1738 N N . LYS B 1 2 ? -86.062 -38.594 64.438 1 23.97 2 LYS B N 1
ATOM 1739 C CA . LYS B 1 2 ? -85.875 -37.469 63.5 1 23.97 2 LYS B CA 1
ATOM 1740 C C . LYS B 1 2 ? -85 -37.875 62.344 1 23.97 2 LYS B C 1
ATOM 1742 O O . LYS B 1 2 ? -83.75 -37.781 62.406 1 23.97 2 LYS B O 1
ATOM 1747 N N . PHE B 1 3 ? -85.375 -38.969 61.562 1 23.69 3 PHE B N 1
ATOM 1748 C CA . PHE B 1 3 ? -84.562 -39.719 60.625 1 23.69 3 PHE B CA 1
ATOM 1749 C C . PHE B 1 3 ? -84.312 -38.906 59.344 1 23.69 3 PHE B C 1
ATOM 1751 O O . PHE B 1 3 ? -83.812 -39.438 58.344 1 23.69 3 PHE B O 1
ATOM 1758 N N . SER B 1 4 ? -84.812 -37.469 59.406 1 28.61 4 SER B N 1
ATOM 1759 C CA . SER B 1 4 ? -85.25 -37.125 58.062 1 28.61 4 SER B CA 1
ATOM 1760 C C . SER B 1 4 ? -84.125 -37.188 57.062 1 28.61 4 SER B C 1
ATOM 1762 O O . SER B 1 4 ? -82.938 -37.094 57.469 1 28.61 4 SER B O 1
ATOM 1764 N N . THR B 1 5 ? -84.5 -37.344 55.75 1 28.23 5 THR B N 1
ATOM 1765 C CA . THR B 1 5 ? -84.188 -37.719 54.375 1 28.23 5 THR B CA 1
ATOM 1766 C C . THR B 1 5 ? -83.312 -36.688 53.719 1 28.23 5 THR B C 1
ATOM 1768 O O . THR B 1 5 ? -83.562 -35.5 53.812 1 28.23 5 THR B O 1
ATOM 1771 N N . MET B 1 6 ? -82 -37.031 53.5 1 30.12 6 MET B N 1
ATOM 1772 C CA . MET B 1 6 ? -80.688 -36.5 53.062 1 30.12 6 MET B CA 1
ATOM 1773 C C . MET B 1 6 ? -80.75 -36.031 51.625 1 30.12 6 MET B C 1
ATOM 1775 O O . MET B 1 6 ? -80.812 -36.844 50.719 1 30.12 6 MET B O 1
ATOM 1779 N N . SER B 1 7 ? -81.688 -34.938 51.312 1 23.98 7 SER B N 1
ATOM 1780 C CA . SER B 1 7 ? -81.938 -34.469 49.938 1 23.98 7 SER B CA 1
ATOM 1781 C C . SER B 1 7 ? -80.625 -34 49.281 1 23.98 7 SER B C 1
ATOM 1783 O O . SER B 1 7 ? -79.875 -33.219 49.875 1 23.98 7 SER B O 1
ATOM 1785 N N . ARG B 1 8 ? -80.062 -34.719 48.25 1 29.41 8 ARG B N 1
ATOM 1786 C CA . ARG B 1 8 ? -78.812 -34.812 47.438 1 29.41 8 ARG B CA 1
ATOM 1787 C C . ARG B 1 8 ? -78.75 -33.688 46.438 1 29.41 8 ARG B C 1
ATOM 1789 O O . ARG B 1 8 ? -78.625 -33.906 45.219 1 29.41 8 ARG B O 1
ATOM 1796 N N . THR B 1 9 ? -79.562 -32.531 46.625 1 24.84 9 THR B N 1
ATOM 1797 C CA . THR B 1 9 ? -79.688 -31.734 45.406 1 24.84 9 THR B CA 1
ATOM 1798 C C . THR B 1 9 ? -78.312 -31.359 44.844 1 24.84 9 THR B C 1
ATOM 1800 O O . THR B 1 9 ? -77.438 -30.938 45.594 1 24.84 9 THR B O 1
ATOM 1803 N N . TRP B 1 10 ? -77.875 -31.938 43.656 1 24.91 10 TRP B N 1
ATOM 1804 C CA . TRP B 1 10 ? -76.812 -31.969 42.688 1 24.91 10 TRP B CA 1
ATOM 1805 C C . TRP B 1 10 ? -76.562 -30.594 42.062 1 24.91 10 TRP B C 1
ATOM 1807 O O . TRP B 1 10 ? -77.375 -30.047 41.406 1 24.91 10 TRP B O 1
ATOM 1817 N N . LYS B 1 11 ? -75.938 -29.594 42.844 1 27.22 11 LYS B N 1
ATOM 1818 C CA . LYS B 1 11 ? -75.5 -28.266 42.375 1 27.22 11 LYS B CA 1
ATOM 1819 C C . LYS B 1 11 ? -74.688 -28.344 41.094 1 27.22 11 LYS B C 1
ATOM 1821 O O . LYS B 1 11 ? -73.625 -29.016 41.062 1 27.22 11 LYS B O 1
ATOM 1826 N N . GLN B 1 12 ? -75.375 -28.438 39.875 1 23.62 12 GLN B N 1
ATOM 1827 C CA . GLN B 1 12 ? -74.812 -28.391 38.531 1 23.62 12 GLN B CA 1
ATOM 1828 C C . GLN B 1 12 ? -73.875 -27.203 38.312 1 23.62 12 GLN B C 1
ATOM 1830 O O . GLN B 1 12 ? -74.312 -26.047 38.375 1 23.62 12 GLN B O 1
ATOM 1835 N N . LEU B 1 13 ? -72.625 -27.219 38.812 1 27.31 13 LEU B N 1
ATOM 1836 C CA . LEU B 1 13 ? -71.625 -26.203 38.625 1 27.31 13 LEU B CA 1
ATOM 1837 C C . LEU B 1 13 ? -71.312 -26 37.156 1 27.31 13 LEU B C 1
ATOM 1839 O O . LEU B 1 13 ? -70.938 -26.938 36.469 1 27.31 13 LEU B O 1
ATOM 1843 N N . CYS B 1 14 ? -72.125 -25.172 36.375 1 26.12 14 CYS B N 1
ATOM 1844 C CA . CYS B 1 14 ? -71.875 -24.688 35 1 26.12 14 CYS B CA 1
ATOM 1845 C C . CYS B 1 14 ? -70.5 -24.141 34.844 1 26.12 14 CYS B C 1
ATOM 1847 O O . CYS B 1 14 ? -70.125 -23.156 35.5 1 26.12 14 CYS B O 1
ATOM 1849 N N . LEU B 1 15 ? -69.5 -24.969 34.625 1 27.62 15 LEU B N 1
ATOM 1850 C CA . LEU B 1 15 ? -68.125 -24.688 34.25 1 27.62 15 LEU B CA 1
ATOM 1851 C C . LEU B 1 15 ? -68.062 -23.859 32.969 1 27.62 15 LEU B C 1
ATOM 1853 O O . LEU B 1 15 ? -68.375 -24.344 31.891 1 27.62 15 LEU B O 1
ATOM 1857 N N . LEU B 1 16 ? -68.562 -22.594 32.969 1 27.86 16 LEU B N 1
ATOM 1858 C CA . LEU B 1 16 ? -68.312 -21.703 31.844 1 27.86 16 LEU B CA 1
ATOM 1859 C C . LEU B 1 16 ? -66.812 -21.688 31.469 1 27.86 16 LEU B C 1
ATOM 1861 O O . LEU B 1 16 ? -66 -21.359 32.281 1 27.86 16 LEU B O 1
ATOM 1865 N N . PHE B 1 17 ? -66.375 -22.578 30.562 1 29.08 17 PHE B N 1
ATOM 1866 C CA . PHE B 1 17 ? -65.062 -22.625 29.906 1 29.08 17 PHE B CA 1
ATOM 1867 C C . PHE B 1 17 ? -64.812 -21.344 29.109 1 29.08 17 PHE B C 1
ATOM 1869 O O . PHE B 1 17 ? -65.5 -21.094 28.109 1 29.08 17 PHE B O 1
ATOM 1876 N N . ALA B 1 18 ? -64.625 -20.188 29.703 1 30.28 18 ALA B N 1
ATOM 1877 C CA . ALA B 1 18 ? -64.125 -19.016 29 1 30.28 18 ALA B CA 1
ATOM 1878 C C . ALA B 1 18 ? -62.844 -19.344 28.203 1 30.28 18 ALA B C 1
ATOM 1880 O O . ALA B 1 18 ? -61.812 -19.734 28.766 1 30.28 18 ALA B O 1
ATOM 1881 N N . PHE B 1 19 ? -63 -19.797 26.875 1 30.48 19 PHE B N 1
ATOM 1882 C CA . PHE B 1 19 ? -61.938 -19.922 25.891 1 30.48 19 PHE B CA 1
ATOM 1883 C C . PHE B 1 19 ? -61.156 -18.625 25.781 1 30.48 19 PHE B C 1
A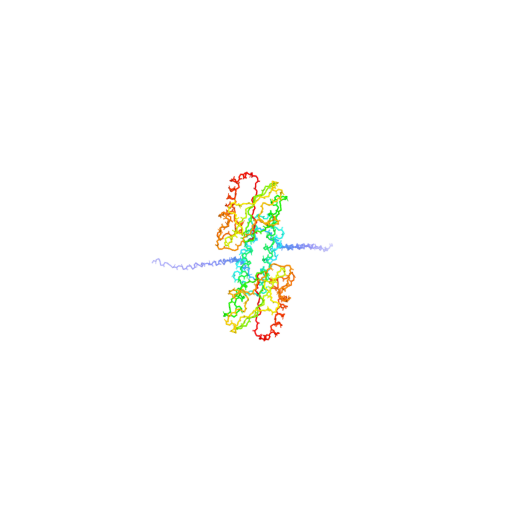TOM 1885 O O . PHE B 1 19 ? -61.688 -17.594 25.359 1 30.48 19 PHE B O 1
ATOM 1892 N N . LEU B 1 20 ? -60.281 -18.328 26.75 1 30.91 20 LEU B N 1
ATOM 1893 C CA . LEU B 1 20 ? -59.281 -17.266 26.594 1 30.91 20 LEU B CA 1
ATOM 1894 C C . LEU B 1 20 ? -58.531 -17.422 25.266 1 30.91 20 LEU B C 1
ATOM 1896 O O . LEU B 1 20 ? -57.906 -18.453 25.016 1 30.91 20 LEU B O 1
ATOM 1900 N N . LEU B 1 21 ? -59.062 -16.828 24.156 1 32.34 21 LEU B N 1
ATOM 1901 C CA . LEU B 1 21 ? -58.281 -16.562 22.938 1 32.34 21 LEU B CA 1
ATOM 1902 C C . LEU B 1 21 ? -56.969 -15.914 23.281 1 32.34 21 LEU B C 1
ATOM 1904 O O . LEU B 1 21 ? -56.906 -14.766 23.734 1 32.34 21 LEU B O 1
ATOM 1908 N N . THR B 1 22 ? -56.031 -16.641 23.844 1 32.38 22 THR B N 1
ATOM 1909 C CA . THR B 1 22 ? -54.656 -16.141 23.828 1 32.38 22 THR B CA 1
ATOM 1910 C C . THR B 1 22 ? -54.25 -15.75 22.422 1 32.38 22 THR B C 1
ATOM 1912 O O . THR B 1 22 ? -54.219 -16.594 21.516 1 32.38 22 THR B O 1
ATOM 1915 N N . THR B 1 23 ? -54.594 -14.562 21.969 1 34.31 23 THR B N 1
ATOM 1916 C CA . THR B 1 23 ? -53.906 -14.008 20.812 1 34.31 23 THR B CA 1
ATOM 1917 C C . THR B 1 23 ? -52.375 -14.172 20.984 1 34.31 23 THR B C 1
ATOM 1919 O O . THR B 1 23 ? -51.812 -13.672 21.938 1 34.31 23 THR B O 1
ATOM 1922 N N . ALA B 1 24 ? -51.875 -15.359 20.562 1 34.19 24 ALA B N 1
ATOM 1923 C CA . ALA B 1 24 ? -50.438 -15.414 20.297 1 34.19 24 ALA B CA 1
ATOM 1924 C C . ALA B 1 24 ? -49.969 -14.188 19.516 1 34.19 24 ALA B C 1
ATOM 1926 O O . ALA B 1 24 ? -50.375 -13.977 18.375 1 34.19 24 ALA B O 1
ATOM 1927 N N . HIS B 1 25 ? -49.812 -13.055 20.203 1 36.44 25 HIS B N 1
ATOM 1928 C CA . HIS B 1 25 ? -48.938 -12.078 19.531 1 36.44 25 HIS B CA 1
ATOM 1929 C C . HIS B 1 25 ? -47.719 -12.742 18.953 1 36.44 25 HIS B C 1
ATOM 1931 O O . HIS B 1 25 ? -46.875 -13.289 19.703 1 36.44 25 HIS B O 1
ATOM 1937 N N . GLY B 1 26 ? -47.875 -13.43 17.812 1 31.12 26 GLY B N 1
ATOM 1938 C CA . GLY B 1 26 ? -46.625 -13.727 17.125 1 31.12 26 GLY B CA 1
ATOM 1939 C C . GLY B 1 26 ? -45.625 -12.594 17.188 1 31.12 26 GLY B C 1
ATOM 1940 O O . GLY B 1 26 ? -45.938 -11.461 16.812 1 31.12 26 GLY B O 1
ATOM 1941 N N . ASN B 1 27 ? -44.812 -12.625 18.266 1 33.41 27 ASN B N 1
ATOM 1942 C CA . ASN B 1 27 ? -43.562 -11.875 18.156 1 33.41 27 ASN B CA 1
ATOM 1943 C C . ASN B 1 27 ? -43.031 -11.906 16.734 1 33.41 27 ASN B C 1
ATOM 1945 O O . ASN B 1 27 ? -42.656 -12.969 16.219 1 33.41 27 ASN B O 1
ATOM 1949 N N . ASN B 1 28 ? -43.656 -11.094 15.883 1 31.34 28 ASN B N 1
ATOM 1950 C CA . ASN B 1 28 ? -42.812 -10.805 14.734 1 31.34 28 ASN B CA 1
ATOM 1951 C C . ASN B 1 28 ? -41.344 -10.578 15.156 1 31.34 28 ASN B C 1
ATOM 1953 O O . ASN B 1 28 ? -41 -9.492 15.602 1 31.34 28 ASN B O 1
ATOM 1957 N N . ASN B 1 29 ? -40.812 -11.625 15.844 1 31.05 29 ASN B N 1
ATOM 1958 C CA . ASN B 1 29 ? -39.375 -11.539 15.695 1 31.05 29 ASN B CA 1
ATOM 1959 C C . ASN B 1 29 ? -38.969 -11.117 14.281 1 31.05 29 ASN B C 1
ATOM 1961 O O . ASN B 1 29 ? -39.125 -11.883 13.328 1 31.05 29 ASN B O 1
ATOM 1965 N N . SER B 1 30 ? -39.281 -9.898 13.953 1 33.47 30 SER B N 1
ATOM 1966 C CA . SER B 1 30 ? -38.406 -9.461 12.867 1 33.47 30 SER B CA 1
ATOM 1967 C C . SER B 1 30 ? -37.031 -10.094 12.984 1 33.47 30 SER B C 1
ATOM 1969 O O . SER B 1 30 ? -36.25 -9.734 13.867 1 33.47 30 SER B O 1
ATOM 1971 N N . SER B 1 31 ? -36.969 -11.398 12.875 1 33.84 31 SER B N 1
ATOM 1972 C CA . SER B 1 31 ? -35.656 -11.906 12.562 1 33.84 31 SER B CA 1
ATOM 1973 C C . SER B 1 31 ? -34.875 -10.93 11.672 1 33.84 31 SER B C 1
ATOM 1975 O O . SER B 1 31 ? -35.25 -10.703 10.523 1 33.84 31 SER B O 1
ATOM 1977 N N . CYS B 1 32 ? -34.562 -9.742 12.242 1 35.38 32 CYS B N 1
ATOM 1978 C CA . CYS B 1 32 ? -33.406 -9.211 11.5 1 35.38 32 CYS B CA 1
ATOM 1979 C C . CYS B 1 32 ? -32.594 -10.336 10.859 1 35.38 32 CYS B C 1
ATOM 1981 O O . CYS B 1 32 ? -31.953 -11.109 11.562 1 35.38 32 CYS B O 1
ATOM 1983 N N . SER B 1 33 ? -33.188 -11.023 9.883 1 38.75 33 SER B N 1
ATOM 1984 C CA . SER B 1 33 ? -32.406 -11.906 9.016 1 38.75 33 SER B CA 1
ATOM 1985 C C . SER B 1 33 ? -30.938 -11.547 9.047 1 38.75 33 SER B C 1
ATOM 1987 O O . SER B 1 33 ? -30.562 -10.383 8.836 1 38.75 33 SER B O 1
ATOM 1989 N N . SER B 1 34 ? -30.172 -11.969 9.977 1 45.84 34 SER B N 1
ATOM 1990 C CA . SER B 1 34 ? -28.719 -11.961 9.828 1 45.84 34 SER B CA 1
ATOM 1991 C C . SER B 1 34 ? -28.312 -11.812 8.359 1 45.84 34 SER B C 1
ATOM 1993 O O . SER B 1 34 ? -28.594 -12.695 7.547 1 45.84 34 SER B O 1
ATOM 1995 N N . SER B 1 35 ? -28.656 -10.711 7.723 1 53.12 35 SER B N 1
ATOM 1996 C CA . SER B 1 35 ? -28.266 -10.453 6.34 1 53.12 35 SER B CA 1
ATOM 1997 C C . SER B 1 35 ? -27.047 -11.289 5.945 1 53.12 35 SER B C 1
ATOM 1999 O O . SER B 1 35 ? -26.016 -11.242 6.609 1 53.12 35 SER B O 1
ATOM 2001 N N . GLU B 1 36 ? -27.266 -12.5 5.465 1 69.81 36 GLU B N 1
ATOM 2002 C CA . GLU B 1 36 ? -26.297 -13.453 4.941 1 69.81 36 GLU B CA 1
ATOM 2003 C C . GLU B 1 36 ? -25.156 -12.742 4.207 1 69.81 36 GLU B C 1
ATOM 2005 O O . GLU B 1 36 ? -25.406 -11.844 3.396 1 69.81 36 GLU B O 1
ATOM 2010 N N . CYS B 1 37 ? -24.016 -12.719 4.824 1 86.25 37 CYS B N 1
ATOM 2011 C CA . CYS B 1 37 ? -22.781 -12.219 4.219 1 86.25 37 CYS B CA 1
ATOM 2012 C C . CYS B 1 37 ? -22.469 -12.984 2.938 1 86.25 37 CYS B C 1
ATOM 2014 O O . CYS B 1 37 ? -21.875 -14.062 2.984 1 86.25 37 CYS B O 1
ATOM 2016 N N . THR B 1 38 ? -23.156 -12.531 1.791 1 93.12 38 THR B N 1
ATOM 2017 C CA . THR B 1 38 ? -22.844 -13.094 0.482 1 93.12 38 THR B CA 1
ATOM 2018 C C . THR B 1 38 ? -21.969 -12.148 -0.331 1 93.12 38 THR B C 1
ATOM 2020 O O . THR B 1 38 ? -21.875 -10.961 -0.011 1 93.12 38 THR B O 1
ATOM 2023 N N . TYR B 1 39 ? -21.391 -12.711 -1.334 1 95.94 39 TYR B N 1
ATOM 2024 C CA . TYR B 1 39 ? -20.578 -11.898 -2.227 1 95.94 39 TYR B CA 1
ATOM 2025 C C . TYR B 1 39 ? -21.391 -10.766 -2.84 1 95.94 39 TYR B C 1
ATOM 2027 O O . TYR B 1 39 ? -20.953 -9.609 -2.844 1 95.94 39 TYR B O 1
ATOM 2035 N N . ASN B 1 40 ? -22.578 -11.102 -3.332 1 95.31 40 ASN B N 1
ATOM 2036 C CA . ASN B 1 40 ? -23.406 -10.117 -4.02 1 95.31 40 ASN B CA 1
ATOM 2037 C C . ASN B 1 40 ? -23.812 -8.977 -3.088 1 95.31 40 ASN B C 1
ATOM 2039 O O . ASN B 1 40 ? -23.812 -7.812 -3.492 1 95.31 40 ASN B O 1
ATOM 2043 N N . GLN B 1 41 ? -24.125 -9.281 -1.899 1 94.31 41 GLN B N 1
ATOM 2044 C CA . GLN B 1 41 ? -24.484 -8.258 -0.924 1 94.31 41 GLN B CA 1
ATOM 2045 C C . GLN B 1 41 ? -23.281 -7.371 -0.598 1 94.31 41 GLN B C 1
ATOM 2047 O O . GLN B 1 41 ? -23.406 -6.148 -0.517 1 94.31 41 GLN B O 1
ATOM 2052 N N . THR B 1 42 ? -22.156 -8.016 -0.416 1 96.12 42 THR B N 1
ATOM 2053 C CA . THR B 1 42 ? -20.938 -7.273 -0.106 1 96.12 42 THR B CA 1
ATOM 2054 C C . THR B 1 42 ? -20.562 -6.359 -1.265 1 96.12 42 THR B C 1
ATOM 2056 O O . THR B 1 42 ? -20.203 -5.195 -1.054 1 96.12 42 THR B O 1
ATOM 2059 N N . ASP B 1 43 ? -20.672 -6.887 -2.438 1 96.25 43 ASP B N 1
ATOM 2060 C CA . ASP B 1 43 ? -20.375 -6.125 -3.648 1 96.25 43 ASP B CA 1
ATOM 2061 C C . ASP B 1 43 ? -21.281 -4.895 -3.75 1 96.25 43 ASP B C 1
ATOM 2063 O O . ASP B 1 43 ? -20.797 -3.787 -4.004 1 96.25 43 ASP B O 1
ATOM 2067 N N . LYS B 1 44 ? -22.5 -5.078 -3.438 1 95.5 44 LYS B N 1
ATOM 2068 C CA . LYS B 1 44 ? -23.438 -3.969 -3.488 1 95.5 44 LYS B CA 1
ATOM 2069 C C . LYS B 1 44 ? -23.141 -2.945 -2.396 1 95.5 44 LYS B C 1
ATOM 2071 O O . LYS B 1 44 ? -23.188 -1.737 -2.639 1 95.5 44 LYS B O 1
ATOM 2076 N N . GLN B 1 45 ? -22.891 -3.387 -1.235 1 95.38 45 GLN B N 1
ATOM 2077 C CA . GLN B 1 45 ? -22.562 -2.502 -0.122 1 95.38 45 GLN B CA 1
ATOM 2078 C C . GLN B 1 45 ? -21.359 -1.636 -0.446 1 95.38 45 GLN B C 1
ATOM 2080 O O . GLN B 1 45 ? -21.328 -0.446 -0.127 1 95.38 45 GLN B O 1
ATOM 2085 N N . LEU B 1 46 ? -20.359 -2.236 -1.075 1 97.56 46 LEU B N 1
ATOM 2086 C CA . LEU B 1 46 ? -19.141 -1.508 -1.419 1 97.56 46 LEU B CA 1
ATOM 2087 C C . LEU B 1 46 ? -19.422 -0.471 -2.502 1 97.56 46 LEU B C 1
ATOM 2089 O O . LEU B 1 46 ? -18.875 0.638 -2.459 1 97.56 46 LEU B O 1
ATOM 2093 N N . GLN B 1 47 ? -20.281 -0.797 -3.391 1 96.88 47 GLN B N 1
ATOM 2094 C CA . GLN B 1 47 ? -20.656 0.166 -4.418 1 96.88 47 GLN B CA 1
ATOM 2095 C C . GLN B 1 47 ? -21.391 1.357 -3.811 1 96.88 47 GLN B C 1
ATOM 2097 O O . GLN B 1 47 ? -21.125 2.506 -4.168 1 96.88 47 GLN B O 1
ATOM 2102 N N . ASP B 1 48 ? -22.234 1.051 -2.916 1 95.62 48 ASP B N 1
ATOM 2103 C CA . ASP B 1 48 ? -22.969 2.115 -2.23 1 95.62 48 ASP B CA 1
ATOM 2104 C C . ASP B 1 48 ? -22.016 2.973 -1.394 1 95.62 48 ASP B C 1
ATOM 2106 O O . ASP B 1 48 ? -22.172 4.195 -1.337 1 95.62 48 ASP B O 1
ATOM 2110 N N . MET B 1 49 ? -21.125 2.332 -0.801 1 96.94 49 MET B N 1
ATOM 2111 C CA . MET B 1 49 ? -20.172 3.051 0.033 1 96.94 49 MET B CA 1
ATOM 2112 C C . MET B 1 49 ? -19.297 3.973 -0.813 1 96.94 49 MET B C 1
ATOM 2114 O O . MET B 1 49 ? -18.922 5.055 -0.366 1 96.94 49 MET B O 1
ATOM 2118 N N . LYS B 1 50 ? -18.922 3.506 -1.996 1 97.56 50 LYS B N 1
ATOM 2119 C CA . LYS B 1 50 ? -18.125 4.348 -2.895 1 97.56 50 LYS B CA 1
ATOM 2120 C C . LYS B 1 50 ? -18.844 5.664 -3.18 1 97.56 50 LYS B C 1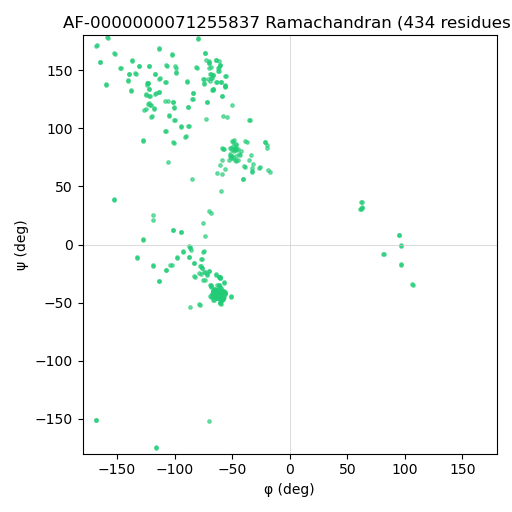
ATOM 2122 O O . LYS B 1 50 ? -18.234 6.734 -3.105 1 97.56 50 LYS B O 1
ATOM 2127 N N . ILE B 1 51 ? -20.141 5.535 -3.385 1 95.62 51 ILE B N 1
ATOM 2128 C CA . ILE B 1 51 ? -20.938 6.727 -3.645 1 95.62 51 ILE B CA 1
ATOM 2129 C C . ILE B 1 51 ? -20.969 7.609 -2.4 1 95.62 51 ILE B C 1
ATOM 2131 O O . ILE B 1 51 ? -20.812 8.828 -2.494 1 95.62 51 ILE B O 1
ATOM 2135 N N . CYS B 1 52 ? -21.125 7.031 -1.296 1 95.31 52 CYS B N 1
ATOM 2136 C CA . CYS B 1 52 ? -21.156 7.754 -0.03 1 95.31 52 CYS B CA 1
ATOM 2137 C C . CYS B 1 52 ? -19.859 8.508 0.209 1 95.31 52 CYS B C 1
ATOM 2139 O O . CYS B 1 52 ? -19.875 9.695 0.514 1 95.31 52 CYS B O 1
ATOM 2141 N N . LEU B 1 53 ? -18.734 7.855 0.024 1 96.81 53 LEU B N 1
ATOM 2142 C CA . LEU B 1 53 ? -17.438 8.461 0.31 1 96.81 53 LEU B CA 1
ATOM 2143 C C . LEU B 1 53 ? -17.125 9.57 -0.687 1 96.81 53 LEU B C 1
ATOM 2145 O O . LEU B 1 53 ? -16.547 10.594 -0.319 1 96.81 53 LEU B O 1
ATOM 2149 N N . GLU B 1 54 ? -17.516 9.438 -1.884 1 95.44 54 GLU B N 1
ATOM 2150 C CA . GLU B 1 54 ? -17.234 10.43 -2.912 1 95.44 54 GLU B CA 1
ATOM 2151 C C . GLU B 1 54 ? -18.031 11.711 -2.676 1 95.44 54 GLU B C 1
ATOM 2153 O O . GLU B 1 54 ? -17.562 12.805 -3.004 1 95.44 54 GLU B O 1
ATOM 2158 N N . ASN B 1 55 ? -19.156 11.555 -1.932 1 91.81 55 ASN B N 1
ATOM 2159 C CA . ASN B 1 55 ? -20.047 12.703 -1.873 1 91.81 55 ASN B CA 1
ATOM 2160 C C . ASN B 1 55 ? -20.109 13.297 -0.469 1 91.81 55 ASN B C 1
ATOM 2162 O O . ASN B 1 55 ? -20.312 14.5 -0.308 1 91.81 55 ASN B O 1
ATOM 2166 N N . LYS B 1 56 ? -19.953 12.492 0.556 1 91.5 56 LYS B N 1
ATOM 2167 C CA . LYS B 1 56 ? -20.328 12.961 1.887 1 91.5 56 LYS B CA 1
ATOM 2168 C C . LYS B 1 56 ? -19.125 12.977 2.826 1 91.5 56 LYS B C 1
ATOM 2170 O O . LYS B 1 56 ? -19.109 13.719 3.811 1 91.5 56 LYS B O 1
ATOM 2175 N N . SER B 1 57 ? -18.109 12.297 2.506 1 93.19 57 SER B N 1
ATOM 2176 C CA . SER B 1 57 ? -17.047 12.094 3.486 1 93.19 57 SER B CA 1
ATOM 2177 C C . SER B 1 57 ? -16.188 13.344 3.633 1 93.19 57 SER B C 1
ATOM 2179 O O . SER B 1 57 ? -15.43 13.477 4.594 1 93.19 57 SER B O 1
ATOM 2181 N N . ARG B 1 58 ? -16.312 14.289 2.766 1 91.88 58 ARG B N 1
ATOM 2182 C CA . ARG B 1 58 ? -15.539 15.523 2.846 1 91.88 58 ARG B CA 1
ATOM 2183 C C . ARG B 1 58 ? -15.898 16.312 4.102 1 91.88 58 ARG B C 1
ATOM 2185 O O . ARG B 1 58 ? -15.078 17.078 4.613 1 91.88 58 ARG B O 1
ATOM 2192 N N . THR B 1 59 ? -17.094 16.109 4.613 1 92.44 59 THR B N 1
ATOM 2193 C CA . THR B 1 59 ? -17.562 16.875 5.766 1 92.44 59 THR B CA 1
ATOM 2194 C C . THR B 1 59 ? -17.141 16.203 7.066 1 92.44 59 THR B C 1
ATOM 2196 O O . THR B 1 59 ? -17.344 16.75 8.156 1 92.44 59 THR B O 1
ATOM 2199 N N . TRP B 1 60 ? -16.641 14.984 7 1 95.5 60 TRP B N 1
ATOM 2200 C CA . TRP B 1 60 ? -16.234 14.273 8.203 1 95.5 60 TRP B CA 1
ATOM 2201 C C . TRP B 1 60 ? -14.945 14.867 8.773 1 95.5 60 TRP B C 1
ATOM 2203 O O . TRP B 1 60 ? -14.195 15.531 8.062 1 95.5 60 TRP B O 1
ATOM 2213 N N . THR B 1 61 ? -14.703 14.625 10.062 1 92.75 61 THR B N 1
ATOM 2214 C CA . THR B 1 61 ? -13.508 15.141 10.711 1 92.75 61 THR B CA 1
ATOM 2215 C C . THR B 1 61 ? -12.273 14.359 10.266 1 92.75 61 THR B C 1
ATOM 2217 O O . THR B 1 61 ? -12.391 13.273 9.695 1 92.75 61 THR B O 1
ATOM 2220 N N . GLU B 1 62 ? -11.117 14.898 10.531 1 90.94 62 GLU B N 1
ATOM 2221 C CA . GLU B 1 62 ? -9.852 14.234 10.211 1 90.94 62 GLU B CA 1
ATOM 2222 C C . GLU B 1 62 ? -9.742 12.891 10.922 1 90.94 62 GLU B C 1
ATOM 2224 O O . GLU B 1 62 ? -9.281 11.906 10.336 1 90.94 62 GLU B O 1
ATOM 2229 N N . TYR B 1 63 ? -10.172 12.875 12.133 1 92.56 63 TYR B N 1
ATOM 2230 C CA . TYR B 1 63 ? -10.117 11.633 12.898 1 92.56 63 TYR B CA 1
ATOM 2231 C C . TYR B 1 63 ? -11.055 10.586 12.312 1 92.56 63 TYR B C 1
ATOM 2233 O O . TYR B 1 63 ? -10.703 9.406 12.234 1 92.56 63 TYR B O 1
ATOM 2241 N N . GLN B 1 64 ? -12.234 11.07 11.906 1 94.56 64 GLN B N 1
ATOM 2242 C CA . GLN B 1 64 ? -13.203 10.156 11.312 1 94.56 64 GLN B CA 1
ATOM 2243 C C . GLN B 1 64 ? -12.68 9.57 10.008 1 94.56 64 GLN B C 1
ATOM 2245 O O . GLN B 1 64 ? -12.773 8.359 9.789 1 94.56 64 GLN B O 1
ATOM 2250 N N . LYS B 1 65 ? -12.102 10.367 9.227 1 96.44 65 LYS B N 1
ATOM 2251 C CA . LYS B 1 65 ? -11.531 9.906 7.961 1 96.44 65 LYS B CA 1
ATOM 2252 C C . LYS B 1 65 ? -10.383 8.93 8.203 1 96.44 65 LYS B C 1
ATOM 2254 O O . LYS B 1 65 ? -10.281 7.902 7.527 1 96.44 65 LYS B O 1
ATOM 2259 N N . ALA B 1 66 ? -9.586 9.25 9.156 1 96.44 66 ALA B N 1
ATOM 2260 C CA . ALA B 1 66 ? -8.469 8.375 9.492 1 96.44 66 ALA B CA 1
ATOM 2261 C C . ALA B 1 66 ? -8.961 7.016 9.984 1 96.44 66 ALA B C 1
ATOM 2263 O O . ALA B 1 66 ? -8.391 5.977 9.641 1 96.44 66 ALA B O 1
ATOM 2264 N N . ASN B 1 67 ? -9.992 7.07 10.734 1 96.19 67 ASN B N 1
ATOM 2265 C CA . ASN B 1 67 ? -10.562 5.824 11.234 1 96.19 67 ASN B CA 1
ATOM 2266 C C . ASN B 1 67 ? -11.133 4.977 10.094 1 96.19 67 ASN B C 1
ATOM 2268 O O . ASN B 1 67 ? -10.922 3.762 10.055 1 96.19 67 ASN B O 1
ATOM 2272 N N . ILE B 1 68 ? -11.852 5.617 9.195 1 97.69 68 ILE B N 1
ATOM 2273 C CA . ILE B 1 68 ? -12.398 4.91 8.039 1 97.69 68 ILE B CA 1
ATOM 2274 C C . ILE B 1 68 ? -11.258 4.32 7.211 1 97.69 68 ILE B C 1
ATOM 2276 O O . ILE B 1 68 ? -11.336 3.174 6.762 1 97.69 68 ILE B O 1
ATOM 2280 N N . PHE B 1 69 ? -10.203 5.066 7.039 1 97.94 69 PHE B N 1
ATOM 2281 C CA . PHE B 1 69 ? -9.039 4.605 6.289 1 97.94 69 PHE B CA 1
ATOM 2282 C C . PHE B 1 69 ? -8.477 3.326 6.895 1 97.94 69 PHE B C 1
ATOM 2284 O O . PHE B 1 69 ? -8.227 2.354 6.176 1 97.94 69 PHE B O 1
ATOM 2291 N N . ILE B 1 70 ? -8.32 3.273 8.164 1 97.25 70 ILE B N 1
ATOM 2292 C CA . ILE B 1 70 ? -7.738 2.125 8.844 1 97.25 70 ILE B CA 1
ATOM 2293 C C . ILE B 1 70 ? -8.664 0.918 8.711 1 97.25 70 ILE B C 1
ATOM 2295 O O . ILE B 1 70 ? -8.203 -0.209 8.516 1 97.25 70 ILE B O 1
ATOM 2299 N N . GLN B 1 71 ? -9.906 1.179 8.836 1 97.81 71 GLN B N 1
ATOM 2300 C CA . GLN B 1 71 ? -10.852 0.075 8.695 1 97.81 71 GLN B CA 1
ATOM 2301 C C . GLN B 1 71 ? -10.805 -0.515 7.293 1 97.81 71 GLN B C 1
ATOM 2303 O O . GLN B 1 71 ? -10.805 -1.736 7.125 1 97.81 71 GLN B O 1
ATOM 2308 N N . LEU B 1 72 ? -10.781 0.334 6.305 1 98.44 72 LEU B N 1
ATOM 2309 C CA . LEU B 1 72 ? -10.688 -0.139 4.93 1 98.44 72 LEU B CA 1
ATOM 2310 C C . LEU B 1 72 ? -9.391 -0.913 4.711 1 98.44 72 LEU B C 1
ATOM 2312 O O . LEU B 1 72 ? -9.391 -1.951 4.047 1 98.44 72 LEU B O 1
ATOM 2316 N N . GLN B 1 73 ? -8.336 -0.397 5.293 1 97.19 73 GLN B N 1
ATOM 2317 C CA . GLN B 1 73 ? -7.059 -1.095 5.207 1 97.19 73 GLN B CA 1
ATOM 2318 C C . GLN B 1 73 ? -7.141 -2.475 5.855 1 97.19 73 GLN B C 1
ATOM 2320 O O . GLN B 1 73 ? -6.602 -3.447 5.324 1 97.19 73 GLN B O 1
ATOM 2325 N N . THR B 1 74 ? -7.766 -2.512 6.938 1 97.38 74 THR B N 1
ATOM 2326 C CA . THR B 1 74 ? -7.93 -3.777 7.641 1 97.38 74 THR B CA 1
ATOM 2327 C C . THR B 1 74 ? -8.695 -4.781 6.785 1 97.38 74 THR B C 1
ATOM 2329 O O . THR B 1 74 ? -8.305 -5.949 6.691 1 97.38 74 THR B O 1
ATOM 2332 N N . LEU B 1 75 ? -9.797 -4.34 6.191 1 98.5 75 LEU B N 1
ATOM 2333 C CA . LEU B 1 75 ? -10.578 -5.207 5.316 1 98.5 75 LEU B CA 1
ATOM 2334 C C . LEU B 1 75 ? -9.742 -5.672 4.129 1 98.5 75 LEU B C 1
ATOM 2336 O O . LEU B 1 75 ? -9.789 -6.844 3.748 1 98.5 75 LEU B O 1
ATOM 2340 N N . THR B 1 76 ? -8.945 -4.77 3.551 1 97.88 76 THR B N 1
ATOM 2341 C CA . THR B 1 76 ? -8.062 -5.098 2.436 1 97.88 76 THR B CA 1
ATOM 2342 C C . THR B 1 76 ? -7.047 -6.164 2.842 1 97.88 76 THR B C 1
ATOM 2344 O O . THR B 1 76 ? -6.801 -7.109 2.094 1 97.88 76 THR B O 1
ATOM 2347 N N . ASP B 1 77 ? -6.531 -6.027 4.039 1 96.69 77 ASP B N 1
ATOM 2348 C CA . ASP B 1 77 ? -5.551 -6.973 4.559 1 96.69 77 ASP B CA 1
ATOM 2349 C C . ASP B 1 77 ? -6.16 -8.367 4.723 1 96.69 77 ASP B C 1
ATOM 2351 O O . ASP B 1 77 ? -5.504 -9.375 4.461 1 96.69 77 ASP B O 1
ATOM 2355 N N . ILE B 1 78 ? -7.34 -8.383 5.164 1 97.94 78 ILE B N 1
ATOM 2356 C CA . ILE B 1 78 ? -8.016 -9.664 5.363 1 97.94 78 ILE B CA 1
ATOM 2357 C C . ILE B 1 78 ? -8.117 -10.406 4.031 1 97.94 78 ILE B C 1
ATOM 2359 O O . ILE B 1 78 ? -7.746 -11.578 3.941 1 97.94 78 ILE B O 1
ATOM 2363 N N . ILE B 1 79 ? -8.609 -9.742 2.996 1 97.69 79 ILE B N 1
ATOM 2364 C CA . ILE B 1 79 ? -8.797 -10.359 1.689 1 97.69 79 ILE B CA 1
ATOM 2365 C C . ILE B 1 79 ? -7.438 -10.734 1.095 1 97.69 79 ILE B C 1
ATOM 2367 O O . ILE B 1 79 ? -7.281 -11.805 0.507 1 97.69 79 ILE B O 1
ATOM 2371 N N . GLN B 1 80 ? -6.449 -9.891 1.264 1 96.44 80 GLN B N 1
ATOM 2372 C CA . GLN B 1 80 ? -5.109 -10.148 0.748 1 96.44 80 GLN B CA 1
ATOM 2373 C C . GLN B 1 80 ? -4.508 -11.398 1.389 1 96.44 80 GLN B C 1
ATOM 2375 O O . GLN B 1 80 ? -3.9 -12.227 0.703 1 96.44 80 GLN B O 1
ATOM 2380 N N . LYS B 1 81 ? -4.633 -11.477 2.674 1 96.25 81 LYS B N 1
ATOM 2381 C CA . LYS B 1 81 ? -4.121 -12.641 3.387 1 96.25 81 LYS B CA 1
ATOM 2382 C C . LYS B 1 81 ? -4.766 -13.93 2.869 1 96.25 81 LYS B C 1
ATOM 2384 O O . LYS B 1 81 ? -4.09 -14.945 2.709 1 96.25 81 LYS B O 1
ATOM 2389 N N . GLN B 1 82 ? -6.008 -13.844 2.623 1 96.25 82 GLN B N 1
ATOM 2390 C CA . GLN B 1 82 ? -6.723 -15 2.088 1 96.25 82 GLN B CA 1
ATOM 2391 C C . GLN B 1 82 ? -6.207 -15.375 0.701 1 96.25 82 GLN B C 1
ATOM 2393 O O . GLN B 1 82 ? -5.977 -16.547 0.414 1 96.25 82 GLN B O 1
ATOM 2398 N N . GLN B 1 83 ? -6.008 -14.375 -0.091 1 95.44 83 GLN B N 1
ATOM 2399 C CA . GLN B 1 83 ? -5.496 -14.609 -1.437 1 95.44 83 GLN B CA 1
ATOM 2400 C C . GLN B 1 83 ? -4.094 -15.203 -1.394 1 95.44 83 GLN B C 1
ATOM 2402 O O . GLN B 1 83 ? -3.777 -16.125 -2.156 1 95.44 83 GLN B O 1
ATOM 2407 N N . ASN B 1 84 ? -3.275 -14.711 -0.54 1 95.25 84 ASN B N 1
ATOM 2408 C CA . ASN B 1 84 ? -1.918 -15.219 -0.385 1 95.25 84 ASN B CA 1
ATOM 2409 C C . ASN B 1 84 ? -1.915 -16.672 0.067 1 95.25 84 ASN B C 1
ATOM 2411 O O . ASN B 1 84 ? -1.127 -17.484 -0.429 1 95.25 84 ASN B O 1
ATOM 2415 N N . LYS B 1 85 ? -2.77 -16.938 0.988 1 94.5 85 LYS B N 1
ATOM 2416 C CA . LYS B 1 85 ? -2.857 -18.297 1.485 1 94.5 85 LYS B CA 1
ATOM 2417 C C . LYS B 1 85 ? -3.293 -19.266 0.38 1 94.5 85 LYS B C 1
ATOM 2419 O O . LYS B 1 85 ? -2.758 -20.359 0.264 1 94.5 85 LYS B O 1
ATOM 2424 N N . GLU B 1 86 ? -4.246 -18.844 -0.366 1 93.56 86 GLU B N 1
ATOM 2425 C CA . GLU B 1 86 ? -4.707 -19.656 -1.484 1 93.56 86 GLU B CA 1
ATOM 2426 C C . GLU B 1 86 ? -3.588 -19.891 -2.496 1 93.56 86 GLU B C 1
ATOM 2428 O O . GLU B 1 86 ? -3.428 -21 -3.004 1 93.56 86 GLU B O 1
ATOM 2433 N N . PHE B 1 87 ? -2.865 -18.922 -2.758 1 95.44 87 PHE B N 1
ATOM 2434 C CA . PHE B 1 87 ? -1.717 -19.047 -3.646 1 95.44 87 PHE B CA 1
ATOM 2435 C C . PHE B 1 87 ? -0.717 -20.062 -3.088 1 95.44 87 PHE B C 1
ATOM 2437 O O . PHE B 1 87 ? -0.278 -20.969 -3.801 1 95.44 87 PHE B O 1
ATOM 2444 N N . GLN B 1 88 ? -0.365 -19.891 -1.846 1 94.25 88 GLN B N 1
ATOM 2445 C CA . GLN B 1 88 ? 0.588 -20.766 -1.176 1 94.25 88 GLN B CA 1
ATOM 2446 C C . GLN B 1 88 ? 0.136 -22.219 -1.243 1 94.25 88 GLN B C 1
ATOM 2448 O O . GLN B 1 88 ? 0.945 -23.125 -1.493 1 94.25 88 GLN B O 1
ATOM 2453 N N . THR B 1 89 ? -1.146 -22.422 -1.064 1 93.19 89 THR B N 1
ATOM 2454 C CA . THR B 1 89 ? -1.684 -23.781 -1.026 1 93.19 89 THR B CA 1
ATOM 2455 C C . THR B 1 89 ? -1.708 -24.391 -2.424 1 93.19 89 THR B C 1
ATOM 2457 O O . THR B 1 89 ? -1.743 -25.609 -2.57 1 93.19 89 THR B O 1
ATOM 2460 N N . SER B 1 90 ? -1.733 -23.562 -3.445 1 92.5 90 SER B N 1
ATOM 2461 C CA . SER B 1 90 ? -1.783 -24.062 -4.816 1 92.5 90 SER B CA 1
ATOM 2462 C C . SER B 1 90 ? -0.418 -24.562 -5.273 1 92.5 90 SER B C 1
ATOM 2464 O O . SER B 1 90 ? -0.317 -25.281 -6.27 1 92.5 90 SER B O 1
ATOM 2466 N N . LEU B 1 91 ? 0.645 -24.188 -4.621 1 94.31 91 LEU B N 1
ATOM 2467 C CA . LEU B 1 91 ? 2.004 -24.578 -4.973 1 94.31 91 LEU B CA 1
ATOM 2468 C C . LEU B 1 91 ? 2.314 -25.984 -4.441 1 94.31 91 LEU B C 1
ATOM 2470 O O . LEU B 1 91 ? 1.716 -26.422 -3.457 1 94.31 91 LEU B O 1
ATOM 2474 N N . PRO B 1 92 ? 3.234 -26.625 -5.188 1 93.81 92 PRO B N 1
ATOM 2475 C CA . PRO B 1 92 ? 3.688 -27.891 -4.605 1 93.81 92 PRO B CA 1
ATOM 2476 C C . PRO B 1 92 ? 4.234 -27.734 -3.189 1 93.81 92 PRO B C 1
ATOM 2478 O O . PRO B 1 92 ? 4.914 -26.75 -2.895 1 93.81 92 PRO B O 1
ATOM 2481 N N . LYS B 1 93 ? 4.016 -28.734 -2.314 1 93.12 93 LYS B N 1
ATOM 2482 C CA . LYS B 1 93 ? 4.348 -28.656 -0.895 1 93.12 93 LYS B CA 1
ATOM 2483 C C . LYS B 1 93 ? 5.848 -28.453 -0.688 1 93.12 93 LYS B C 1
ATOM 2485 O O . LYS B 1 93 ? 6.266 -27.766 0.237 1 93.12 93 LYS B O 1
ATOM 2490 N N . LYS B 1 94 ? 6.645 -29.031 -1.519 1 94.56 94 LYS B N 1
ATOM 2491 C CA . LYS B 1 94 ? 8.094 -29.031 -1.308 1 94.56 94 LYS B CA 1
ATOM 2492 C C . LYS B 1 94 ? 8.719 -27.734 -1.818 1 94.56 94 LYS B C 1
ATOM 2494 O O . LYS B 1 94 ? 9.875 -27.438 -1.508 1 94.56 94 LYS B O 1
ATOM 2499 N N . CYS B 1 95 ? 8.016 -26.969 -2.631 1 95.19 95 CYS B N 1
ATOM 2500 C CA . CYS B 1 95 ? 8.531 -25.719 -3.154 1 95.19 95 CYS B CA 1
ATOM 2501 C C . CYS B 1 95 ? 8.32 -24.578 -2.162 1 95.19 95 CYS B C 1
ATOM 2503 O O . CYS B 1 95 ? 7.219 -24.406 -1.642 1 95.19 95 CYS B O 1
ATOM 2505 N N . PRO B 1 96 ? 9.352 -23.812 -1.887 1 95.56 96 PRO B N 1
ATOM 2506 C CA . PRO B 1 96 ? 9.156 -22.641 -1.032 1 95.56 96 PRO B CA 1
ATOM 2507 C C . PRO B 1 96 ? 8.18 -21.641 -1.633 1 95.56 96 PRO B C 1
ATOM 2509 O O . PRO B 1 96 ? 8.062 -21.531 -2.857 1 95.56 96 PRO B O 1
ATOM 2512 N N . VAL B 1 97 ? 7.488 -20.938 -0.785 1 95.75 97 VAL B N 1
ATOM 2513 C CA . VAL B 1 97 ? 6.617 -19.875 -1.264 1 95.75 97 VAL B CA 1
ATOM 2514 C C . VAL B 1 97 ? 7.461 -18.703 -1.743 1 95.75 97 VAL B C 1
ATOM 2516 O O . VAL B 1 97 ? 8.281 -18.172 -0.991 1 95.75 97 VAL B O 1
ATOM 2519 N N . PRO B 1 98 ? 7.281 -18.328 -2.98 1 97 98 PRO B N 1
ATOM 2520 C CA . PRO B 1 98 ? 8.07 -17.188 -3.453 1 97 98 PRO B CA 1
ATOM 2521 C C . PRO B 1 98 ? 7.637 -15.875 -2.822 1 97 98 PRO B C 1
ATOM 2523 O O . PRO B 1 98 ? 6.484 -15.734 -2.4 1 97 98 PRO B O 1
ATOM 2526 N N . ASP B 1 99 ? 8.609 -14.914 -2.814 1 95.19 99 ASP B N 1
ATOM 2527 C CA . ASP B 1 99 ? 8.312 -13.57 -2.328 1 95.19 99 ASP B CA 1
ATOM 2528 C C . ASP B 1 99 ? 7.367 -12.836 -3.279 1 95.19 99 ASP B C 1
ATOM 2530 O O . ASP B 1 99 ? 7.469 -12.984 -4.5 1 95.19 99 ASP B O 1
ATOM 2534 N N . VAL B 1 100 ? 6.562 -12.023 -2.65 1 92.69 100 VAL B N 1
ATOM 2535 C CA . VAL B 1 100 ? 5.691 -11.172 -3.455 1 92.69 100 VAL B CA 1
ATOM 2536 C C . VAL B 1 100 ? 6.527 -10.156 -4.23 1 92.69 100 VAL B C 1
ATOM 2538 O O . VAL B 1 100 ? 7.449 -9.547 -3.678 1 92.69 100 VAL B O 1
ATOM 2541 N N . THR B 1 101 ? 6.223 -10 -5.523 1 94.62 101 THR B N 1
ATOM 2542 C CA . THR B 1 101 ? 6.91 -9.016 -6.352 1 94.62 101 THR B CA 1
ATOM 2543 C C . THR B 1 101 ? 6.211 -7.664 -6.277 1 94.62 101 THR B C 1
ATOM 2545 O O . THR B 1 101 ? 5.211 -7.434 -6.965 1 94.62 101 THR B O 1
ATOM 2548 N N . GLU B 1 102 ? 6.809 -6.785 -5.484 1 93.56 102 GLU B N 1
ATOM 2549 C CA . GLU B 1 102 ? 6.199 -5.465 -5.352 1 93.56 102 GLU B CA 1
ATOM 2550 C C . GLU B 1 102 ? 6.113 -4.758 -6.703 1 93.56 102 GLU B C 1
ATOM 2552 O O . GLU B 1 102 ? 7.051 -4.816 -7.5 1 93.56 102 GLU B O 1
ATOM 2557 N N . ASN B 1 103 ? 4.945 -4.059 -6.922 1 95.62 103 ASN B N 1
ATOM 2558 C CA . ASN B 1 103 ? 4.691 -3.328 -8.156 1 95.62 103 ASN B CA 1
ATOM 2559 C C . ASN B 1 103 ? 4.688 -4.262 -9.367 1 95.62 103 ASN B C 1
ATOM 2561 O O . ASN B 1 103 ? 5.098 -3.867 -10.461 1 95.62 103 ASN B O 1
ATOM 2565 N N . GLY B 1 104 ? 4.305 -5.434 -9.133 1 98.06 104 GLY B N 1
ATOM 2566 C CA . GLY B 1 104 ? 4.18 -6.492 -10.125 1 98.06 104 GLY B CA 1
ATOM 2567 C C . GLY B 1 104 ? 3.434 -7.707 -9.609 1 98.06 104 GLY B C 1
ATOM 2568 O O . GLY B 1 104 ? 2.49 -7.574 -8.82 1 98.06 104 GLY B O 1
ATOM 2569 N N . GLY B 1 105 ? 3.811 -8.883 -10.195 1 98.31 105 GLY B N 1
ATOM 2570 C CA . GLY B 1 105 ? 3.168 -10.125 -9.781 1 98.31 105 GLY B CA 1
ATOM 2571 C C . GLY B 1 105 ? 3.877 -11.359 -10.297 1 98.31 105 GLY B C 1
ATOM 2572 O O . GLY B 1 105 ? 4.859 -11.266 -11.031 1 98.31 105 GLY B O 1
ATOM 2573 N N . LEU B 1 106 ? 3.447 -12.508 -9.789 1 98.12 106 LEU B N 1
ATOM 2574 C CA . LEU B 1 106 ? 3.943 -13.812 -10.211 1 98.12 106 LEU B CA 1
ATOM 2575 C C . LEU B 1 106 ? 2.816 -14.672 -10.773 1 98.12 106 LEU B C 1
ATOM 2577 O O . LEU B 1 106 ? 1.892 -15.047 -10.039 1 98.12 106 LEU B O 1
ATOM 2581 N N . LEU B 1 107 ? 2.891 -14.875 -12.031 1 97.69 107 LEU B N 1
ATOM 2582 C CA . LEU B 1 107 ? 1.973 -15.812 -12.664 1 97.69 107 LEU B CA 1
ATOM 2583 C C . LEU B 1 107 ? 2.541 -17.234 -12.641 1 97.69 107 LEU B C 1
ATOM 2585 O O . LEU B 1 107 ? 3.576 -17.5 -13.258 1 97.69 107 LEU B O 1
ATOM 2589 N N . CYS B 1 108 ? 1.818 -18.156 -11.969 1 96.81 108 CYS B N 1
ATOM 2590 C CA . CYS B 1 108 ? 2.414 -19.469 -11.75 1 96.81 108 CYS B CA 1
ATOM 2591 C C . CYS B 1 108 ? 1.524 -20.562 -12.312 1 96.81 108 CYS B C 1
ATOM 2593 O O . CYS B 1 108 ? 0.298 -20.5 -12.219 1 96.81 108 CYS B O 1
ATOM 2595 N N . LEU B 1 109 ? 2.123 -21.484 -12.914 1 95.44 109 LEU B N 1
ATOM 2596 C CA . LEU B 1 109 ? 1.541 -22.781 -13.234 1 95.44 109 LEU B CA 1
ATOM 2597 C C . LEU B 1 109 ? 1.992 -23.844 -12.234 1 95.44 109 LEU B C 1
ATOM 2599 O O . LEU B 1 109 ? 3.191 -24.078 -12.07 1 95.44 109 LEU B O 1
ATOM 2603 N N . SER B 1 110 ? 1 -24.375 -11.539 1 92.81 110 SER B N 1
ATOM 2604 C CA . SER B 1 110 ? 1.337 -25.359 -10.523 1 92.81 110 SER B CA 1
ATOM 2605 C C . SER B 1 110 ? 0.808 -26.75 -10.898 1 92.81 110 SER B C 1
ATOM 2607 O O . SER B 1 110 ? -0.321 -26.875 -11.375 1 92.81 110 SER B O 1
ATOM 2609 N N . ALA B 1 111 ? 1.676 -27.719 -10.797 1 87.38 111 ALA B N 1
ATOM 2610 C CA . ALA B 1 111 ? 1.313 -29.125 -10.859 1 87.38 111 ALA B CA 1
ATOM 2611 C C . ALA B 1 111 ? 1.615 -29.828 -9.539 1 87.38 111 ALA B C 1
ATOM 2613 O O . ALA B 1 111 ? 1.903 -29.188 -8.531 1 87.38 111 ALA B O 1
ATOM 2614 N N . ARG B 1 112 ? 1.447 -31.109 -9.492 1 83.56 112 ARG B N 1
ATOM 2615 C CA . ARG B 1 112 ? 1.596 -31.859 -8.25 1 83.56 112 ARG B CA 1
ATOM 2616 C C . ARG B 1 112 ? 3.018 -31.75 -7.711 1 83.56 112 ARG B C 1
ATOM 2618 O O . ARG B 1 112 ? 3.221 -31.547 -6.512 1 83.56 112 ARG B O 1
ATOM 2625 N N . LYS B 1 113 ? 4.023 -31.797 -8.57 1 88.94 113 LYS B N 1
ATOM 2626 C CA . LYS B 1 113 ? 5.395 -31.875 -8.07 1 88.94 113 LYS B CA 1
ATOM 2627 C C . LYS B 1 113 ? 6.258 -30.781 -8.68 1 88.94 113 LYS B C 1
ATOM 2629 O O . LYS B 1 113 ? 7.48 -30.781 -8.516 1 88.94 113 LYS B O 1
ATOM 2634 N N . GLU B 1 114 ? 5.695 -29.922 -9.445 1 94.38 114 GLU B N 1
ATOM 2635 C CA . GLU B 1 114 ? 6.48 -28.875 -10.086 1 94.38 114 GLU B CA 1
ATOM 2636 C C . GLU B 1 114 ? 5.668 -27.594 -10.242 1 94.38 114 GLU B C 1
ATOM 2638 O O . GLU B 1 114 ? 4.438 -27.641 -10.305 1 94.38 114 GLU B O 1
ATOM 2643 N N . ALA B 1 115 ? 6.387 -26.547 -10.25 1 95.75 115 ALA B N 1
ATOM 2644 C CA . ALA B 1 115 ? 5.773 -25.234 -10.469 1 95.75 115 ALA B CA 1
ATOM 2645 C C . ALA B 1 115 ? 6.652 -24.359 -11.352 1 95.75 115 ALA B C 1
ATOM 2647 O O . ALA B 1 115 ? 7.883 -24.438 -11.297 1 95.75 115 ALA B O 1
ATOM 2648 N N . TYR B 1 116 ? 6.031 -23.625 -12.203 1 96.12 116 TYR B N 1
ATOM 2649 C CA . TYR B 1 116 ? 6.652 -22.625 -13.055 1 96.12 116 TYR B CA 1
ATOM 2650 C C . TYR B 1 116 ? 6.02 -21.25 -12.844 1 96.12 116 TYR B C 1
ATOM 2652 O O . TYR B 1 116 ? 4.805 -21.109 -12.977 1 96.12 116 TYR B O 1
ATOM 2660 N N . CYS B 1 117 ? 6.848 -20.297 -12.445 1 97.12 117 CYS B N 1
ATOM 2661 C CA . CYS B 1 117 ? 6.316 -18.984 -12.148 1 97.12 117 CYS B CA 1
ATOM 2662 C C . CYS B 1 117 ? 6.977 -17.922 -13.016 1 97.12 117 CYS B C 1
ATOM 2664 O O . CYS B 1 117 ? 8.203 -17.844 -13.086 1 97.12 117 CYS B O 1
ATOM 2666 N N . LYS B 1 118 ? 6.164 -17.125 -13.672 1 97.69 118 LYS B N 1
ATOM 2667 C CA . LYS B 1 118 ? 6.602 -16.016 -14.516 1 97.69 118 LYS B CA 1
ATOM 2668 C C . LYS B 1 118 ? 6.48 -14.688 -13.789 1 97.69 118 LYS B C 1
ATOM 2670 O O . LYS B 1 118 ? 5.375 -14.18 -13.586 1 97.69 118 LYS B O 1
ATOM 2675 N N . PRO B 1 119 ? 7.621 -14.117 -13.383 1 98.31 119 PRO B N 1
ATOM 2676 C CA . PRO B 1 119 ? 7.555 -12.766 -12.82 1 98.31 119 PRO B CA 1
ATOM 2677 C C . PRO B 1 119 ? 7.074 -11.727 -13.828 1 98.31 119 PRO B C 1
ATOM 2679 O O . PRO B 1 119 ? 7.434 -11.797 -15.008 1 98.31 119 PRO B O 1
ATOM 2682 N N . MET B 1 120 ? 6.277 -10.836 -13.398 1 98.5 120 MET B N 1
ATOM 2683 C CA . MET B 1 120 ? 5.766 -9.742 -14.227 1 98.5 120 MET B CA 1
ATOM 2684 C C . MET B 1 120 ? 5.855 -8.414 -13.492 1 98.5 120 MET B C 1
ATOM 2686 O O . MET B 1 120 ? 5.719 -8.359 -12.266 1 98.5 120 MET B O 1
ATOM 2690 N N . CYS B 1 121 ? 6.082 -7.301 -14.195 1 98.62 121 CYS B N 1
ATOM 2691 C CA . CYS B 1 121 ? 6.121 -5.969 -13.594 1 98.62 121 CYS B CA 1
ATOM 2692 C C . CYS B 1 121 ? 4.961 -5.113 -14.094 1 98.62 121 CYS B C 1
ATOM 2694 O O . CYS B 1 121 ? 4.539 -5.242 -15.242 1 98.62 121 CYS B O 1
ATOM 2696 N N . ASN B 1 122 ? 4.414 -4.312 -13.234 1 98.25 122 ASN B N 1
ATOM 2697 C CA . ASN B 1 122 ? 3.418 -3.328 -13.648 1 98.25 122 ASN B CA 1
ATOM 2698 C C . ASN B 1 122 ? 4.008 -2.299 -14.602 1 98.25 122 ASN B C 1
ATOM 2700 O O . ASN B 1 122 ? 5.227 -2.117 -14.656 1 98.25 122 ASN B O 1
ATOM 2704 N N . ALA B 1 123 ? 3.08 -1.648 -15.383 1 97 123 ALA B N 1
ATOM 2705 C CA . ALA B 1 123 ? 3.527 -0.503 -16.172 1 97 123 ALA B CA 1
ATOM 2706 C C . ALA B 1 123 ? 4.18 0.553 -15.281 1 97 123 ALA B C 1
ATOM 2708 O O . ALA B 1 123 ? 3.693 0.833 -14.188 1 97 123 ALA B O 1
ATOM 2709 N N . GLY B 1 124 ? 5.289 1.084 -15.75 1 96.44 124 GLY B N 1
ATOM 2710 C CA . GLY B 1 124 ? 6.012 2.068 -14.961 1 96.44 124 GLY B CA 1
ATOM 2711 C C . GLY B 1 124 ? 7.148 1.468 -14.156 1 96.44 124 GLY B C 1
ATOM 2712 O O . GLY B 1 124 ? 7.816 2.172 -13.398 1 96.44 124 GLY B O 1
ATOM 2713 N N . TYR B 1 125 ? 7.316 0.172 -14.258 1 97.44 125 TYR B N 1
ATOM 2714 C CA . TYR B 1 125 ? 8.375 -0.545 -13.562 1 97.44 125 TYR B CA 1
ATOM 2715 C C . TYR B 1 125 ? 9.133 -1.461 -14.516 1 97.44 125 TYR B C 1
ATOM 2717 O O . TYR B 1 125 ? 8.617 -1.842 -15.57 1 97.44 125 TYR B O 1
ATOM 2725 N N . ASP B 1 126 ? 10.344 -1.69 -14.156 1 98.25 126 ASP B N 1
ATOM 2726 C CA . ASP B 1 126 ? 11.18 -2.617 -14.914 1 98.25 126 ASP B CA 1
ATOM 2727 C C . ASP B 1 126 ? 11.977 -3.527 -13.977 1 98.25 126 ASP B C 1
ATOM 2729 O O . ASP B 1 126 ? 12.156 -3.213 -12.797 1 98.25 126 ASP B O 1
ATOM 2733 N N . PHE B 1 127 ? 12.375 -4.629 -14.57 1 97.69 127 PHE B N 1
ATOM 2734 C CA . PHE B 1 127 ? 13.125 -5.59 -13.781 1 97.69 127 PHE B CA 1
ATOM 2735 C C . PHE B 1 127 ? 14.492 -5.035 -13.406 1 97.69 127 PHE B C 1
ATOM 2737 O O . PHE B 1 127 ? 15.133 -4.359 -14.211 1 97.69 127 PHE B O 1
ATOM 2744 N N . ASN B 1 128 ? 14.883 -5.395 -12.172 1 94.81 128 ASN B N 1
ATOM 2745 C CA . ASN B 1 128 ? 16.203 -4.965 -11.719 1 94.81 128 ASN B CA 1
ATOM 2746 C C . ASN B 1 128 ? 17.312 -5.73 -12.43 1 94.81 128 ASN B C 1
ATOM 2748 O O . ASN B 1 128 ? 18.422 -5.219 -12.594 1 94.81 128 ASN B O 1
ATOM 2752 N N . PHE B 1 129 ? 17.031 -6.938 -12.906 1 94.25 129 PHE B N 1
ATOM 2753 C CA . PHE B 1 129 ? 17.938 -7.754 -13.695 1 94.25 129 PHE B CA 1
ATOM 2754 C C . PHE B 1 129 ? 17.375 -8.008 -15.086 1 94.25 129 PHE B C 1
ATOM 2756 O O . PHE B 1 129 ? 16.156 -8.188 -15.242 1 94.25 129 PHE B O 1
ATOM 2763 N N . LEU B 1 130 ? 18.359 -8.086 -15.984 1 95.06 130 LEU B N 1
ATOM 2764 C CA . LEU B 1 130 ? 17.953 -8.461 -17.328 1 95.06 130 LEU B CA 1
ATOM 2765 C C . LEU B 1 130 ? 17.453 -9.898 -17.375 1 95.06 130 LEU B C 1
ATOM 2767 O O . LEU B 1 130 ? 18.109 -10.805 -16.859 1 95.06 130 LEU B O 1
ATOM 2771 N N . ARG B 1 131 ? 16.281 -10.078 -18.047 1 96 131 ARG B N 1
ATOM 2772 C CA . ARG B 1 131 ? 15.719 -11.422 -18.094 1 96 131 ARG B CA 1
ATOM 2773 C C . ARG B 1 131 ? 14.867 -11.609 -19.344 1 96 131 ARG B C 1
ATOM 2775 O O . ARG B 1 131 ? 13.836 -12.281 -19.297 1 96 131 ARG B O 1
ATOM 2782 N N . ARG B 1 132 ? 15.266 -11.109 -20.391 1 94.38 132 ARG B N 1
ATOM 2783 C CA . ARG B 1 132 ? 14.531 -11.188 -21.641 1 94.38 132 ARG B CA 1
ATOM 2784 C C . ARG B 1 132 ? 14.383 -12.641 -22.109 1 94.38 132 ARG B C 1
ATOM 2786 O O . ARG B 1 132 ? 13.352 -13.016 -22.672 1 94.38 132 ARG B O 1
ATOM 2793 N N . SER B 1 133 ? 15.406 -13.477 -21.859 1 93.31 133 SER B N 1
ATOM 2794 C CA . SER B 1 133 ? 15.375 -14.867 -22.297 1 93.31 133 SER B CA 1
ATOM 2795 C C . SER B 1 133 ? 14.945 -15.789 -21.156 1 93.31 133 SER B C 1
ATOM 2797 O O . SER B 1 133 ? 14.68 -16.969 -21.375 1 93.31 133 SER B O 1
ATOM 2799 N N . ARG B 1 134 ? 14.906 -15.25 -20 1 94.88 134 ARG B N 1
ATOM 2800 C CA . ARG B 1 134 ? 14.484 -16 -18.828 1 94.88 134 ARG B CA 1
ATOM 2801 C C . ARG B 1 134 ? 13.047 -15.664 -18.453 1 94.88 134 ARG B C 1
ATOM 2803 O O . ARG B 1 134 ? 12.805 -14.875 -17.531 1 94.88 134 ARG B O 1
ATOM 2810 N N . LEU B 1 135 ? 12.125 -16.344 -19 1 96.94 135 LEU B N 1
ATOM 2811 C CA . LEU B 1 135 ? 10.719 -15.938 -18.953 1 96.94 135 LEU B CA 1
ATOM 2812 C C . LEU B 1 135 ? 10.062 -16.375 -17.656 1 96.94 135 LEU B C 1
ATOM 2814 O O . LEU B 1 135 ? 9.086 -15.766 -17.203 1 96.94 135 LEU B O 1
ATOM 2818 N N . PHE B 1 136 ? 10.578 -17.438 -17.094 1 97.25 136 PHE B N 1
ATOM 2819 C CA . PHE B 1 136 ? 9.977 -17.969 -15.867 1 97.25 136 PHE B CA 1
ATOM 2820 C C . PHE B 1 136 ? 11.023 -18.688 -15.016 1 97.25 136 PHE B C 1
ATOM 2822 O O . PHE B 1 136 ? 12.148 -18.906 -15.461 1 97.25 136 PHE B O 1
ATOM 2829 N N . GLU B 1 137 ? 10.695 -18.922 -13.781 1 97.38 137 GLU B N 1
ATOM 2830 C CA . GLU B 1 137 ? 11.469 -19.719 -12.836 1 97.38 137 GLU B CA 1
ATOM 2831 C C . GLU B 1 137 ? 10.805 -21.062 -12.578 1 97.38 137 GLU B C 1
ATOM 2833 O O . GLU B 1 137 ? 9.586 -21.203 -12.734 1 97.38 137 GLU B O 1
ATOM 2838 N N . GLU B 1 138 ? 11.602 -21.984 -12.227 1 96.06 138 GLU B N 1
ATOM 2839 C CA . GLU B 1 138 ? 11.109 -23.344 -12.016 1 96.06 138 GLU B CA 1
ATOM 2840 C C . GLU B 1 138 ? 11.445 -23.844 -10.609 1 96.06 138 GLU B C 1
ATOM 2842 O O . GLU B 1 138 ? 12.516 -23.547 -10.078 1 96.06 138 GLU B O 1
ATOM 2847 N N . CYS B 1 139 ? 10.539 -24.484 -9.984 1 96.69 139 CYS B N 1
ATOM 2848 C CA . CYS B 1 139 ? 10.727 -25.297 -8.781 1 96.69 139 CYS B CA 1
ATOM 2849 C C . CYS B 1 139 ? 10.203 -26.703 -8.992 1 96.69 139 CYS B C 1
ATOM 2851 O O . CYS B 1 139 ? 9.008 -26.906 -9.219 1 96.69 139 CYS B O 1
ATOM 2853 N N . SER B 1 140 ? 11.086 -27.641 -8.93 1 94.5 140 SER B N 1
ATOM 2854 C CA . SER B 1 140 ? 10.773 -29.047 -9.164 1 94.5 140 SER B CA 1
ATOM 2855 C C . SER B 1 140 ? 11.812 -29.969 -8.531 1 94.5 140 SER B C 1
ATOM 2857 O O . SER B 1 140 ? 12.773 -29.484 -7.918 1 94.5 140 SER B O 1
ATOM 2859 N N . SER B 1 141 ? 11.5 -31.25 -8.719 1 93.75 141 SER B N 1
ATOM 2860 C CA . SER B 1 141 ? 12.508 -32.219 -8.25 1 93.75 141 SER B CA 1
ATOM 2861 C C . SER B 1 141 ? 13.836 -32 -8.977 1 93.75 141 SER B C 1
ATOM 2863 O O . SER B 1 141 ? 14.898 -32.188 -8.391 1 93.75 141 SER B O 1
ATOM 2865 N N . ALA B 1 142 ? 13.766 -31.688 -10.195 1 93.06 142 ALA B N 1
ATOM 2866 C CA . ALA B 1 142 ? 14.961 -31.453 -11 1 93.06 142 ALA B CA 1
ATOM 2867 C C . ALA B 1 142 ? 15.781 -30.297 -10.438 1 93.06 142 ALA B C 1
ATOM 2869 O O . ALA B 1 142 ? 17 -30.266 -10.578 1 93.06 142 ALA B O 1
ATOM 2870 N N . THR B 1 143 ? 15.195 -29.375 -9.797 1 95.81 143 THR B N 1
ATOM 2871 C CA . THR B 1 143 ? 15.875 -28.219 -9.211 1 95.81 143 THR B CA 1
ATOM 2872 C C . THR B 1 143 ? 16.062 -28.422 -7.711 1 95.81 143 THR B C 1
ATOM 2874 O O . THR B 1 143 ? 16.281 -27.453 -6.98 1 95.81 143 THR B O 1
ATOM 2877 N N . GLN B 1 144 ? 15.859 -29.609 -7.176 1 95.69 144 GLN B N 1
ATOM 2878 C CA . GLN B 1 144 ? 16.016 -29.969 -5.773 1 95.69 144 GLN B CA 1
ATOM 2879 C C . GLN B 1 144 ? 15.047 -29.188 -4.891 1 95.69 144 GLN B C 1
ATOM 2881 O O . GLN B 1 144 ? 15.422 -28.719 -3.816 1 95.69 144 GLN B O 1
ATOM 2886 N N . ASP B 1 145 ? 13.906 -29 -5.449 1 95.31 145 ASP B N 1
ATOM 2887 C CA . ASP B 1 145 ? 12.812 -28.344 -4.742 1 95.31 145 ASP B CA 1
ATOM 2888 C C . ASP B 1 145 ? 13.18 -26.906 -4.371 1 95.31 145 ASP B C 1
ATOM 2890 O O . ASP B 1 145 ? 12.758 -26.406 -3.326 1 95.31 145 ASP B O 1
ATOM 2894 N N . LYS B 1 146 ? 14.039 -26.281 -5.25 1 96.5 146 LYS B N 1
ATOM 2895 C CA . LYS B 1 146 ? 14.414 -24.875 -5.121 1 96.5 146 LYS B CA 1
ATOM 2896 C C . LYS B 1 146 ? 14.055 -24.094 -6.387 1 96.5 146 LYS B C 1
ATOM 2898 O O . LYS B 1 146 ? 14.062 -24.656 -7.484 1 96.5 146 LYS B O 1
ATOM 2903 N N . TRP B 1 147 ? 13.844 -22.812 -6.133 1 97.56 147 TRP B N 1
ATOM 2904 C CA . TRP B 1 147 ? 13.602 -21.969 -7.301 1 97.56 147 TRP B CA 1
ATOM 2905 C C . TRP B 1 147 ? 14.891 -21.719 -8.07 1 97.56 147 TRP B C 1
ATOM 2907 O O . TRP B 1 147 ? 15.953 -21.531 -7.473 1 97.56 147 TRP B O 1
ATOM 2917 N N . THR B 1 148 ? 14.945 -21.734 -9.469 1 95.88 148 THR B N 1
ATOM 2918 C CA . THR B 1 148 ? 16.078 -21.406 -10.32 1 95.88 148 THR B CA 1
ATOM 2919 C C . THR B 1 148 ? 16.375 -19.906 -10.266 1 95.88 148 THR B C 1
ATOM 2921 O O . THR B 1 148 ? 17.359 -19.438 -10.836 1 95.88 148 THR B O 1
ATOM 2924 N N . THR B 1 149 ? 16.141 -19.109 -9.281 1 93.5 149 THR B N 1
ATOM 2925 C CA . THR B 1 149 ? 16.172 -17.656 -9.156 1 93.5 149 THR B CA 1
ATOM 2926 C C . THR B 1 149 ? 17.609 -17.141 -9.219 1 93.5 149 THR B C 1
ATOM 2928 O O . THR B 1 149 ? 18.562 -17.875 -8.914 1 93.5 149 THR B O 1
ATOM 2931 N N . GLN B 1 150 ? 17.766 -15.828 -9.711 1 88.81 150 GLN B N 1
ATOM 2932 C CA . GLN B 1 150 ? 19.047 -15.125 -9.773 1 88.81 150 GLN B CA 1
ATOM 2933 C C . GLN B 1 150 ? 19.359 -14.438 -8.453 1 88.81 150 GLN B C 1
ATOM 2935 O O . GLN B 1 150 ? 20.438 -13.859 -8.289 1 88.81 150 GLN B O 1
ATOM 2940 N N . PHE B 1 151 ? 18.516 -14.422 -7.473 1 92.5 151 PHE B N 1
ATOM 2941 C CA . PHE B 1 151 ? 18.656 -13.695 -6.223 1 92.5 151 PHE B CA 1
ATOM 2942 C C . PHE B 1 151 ? 19.172 -14.609 -5.113 1 92.5 151 PHE B C 1
ATOM 2944 O O . PHE B 1 151 ? 18.891 -15.812 -5.121 1 92.5 151 PHE B O 1
ATOM 2951 N N . ILE B 1 152 ? 19.797 -13.914 -4.289 1 86.38 152 ILE B N 1
ATOM 2952 C CA . ILE B 1 152 ? 20.25 -14.625 -3.094 1 86.38 152 ILE B CA 1
ATOM 2953 C C . ILE B 1 152 ? 19.062 -14.883 -2.17 1 86.38 152 ILE B C 1
ATOM 2955 O O . ILE B 1 152 ? 18.109 -14.102 -2.129 1 86.38 152 ILE B O 1
ATOM 2959 N N . GLY B 1 153 ? 18.969 -16.062 -1.459 1 83.5 153 GLY B N 1
ATOM 2960 C CA . GLY B 1 153 ? 17.891 -16.375 -0.534 1 83.5 153 GLY B CA 1
ATOM 2961 C C . GLY B 1 153 ? 16.922 -17.406 -1.082 1 83.5 153 GLY B C 1
ATOM 2962 O O . GLY B 1 153 ? 16.25 -18.094 -0.317 1 83.5 153 GLY B O 1
ATOM 2963 N N . GLY B 1 154 ? 16.703 -17.344 -2.385 1 88.25 154 GLY B N 1
ATOM 2964 C CA . GLY B 1 154 ? 16.031 -18.453 -3.043 1 88.25 154 GLY B CA 1
ATOM 2965 C C . GLY B 1 154 ? 14.539 -18.234 -3.227 1 88.25 154 GLY B C 1
ATOM 2966 O O . GLY B 1 154 ? 13.883 -18.938 -3.994 1 88.25 154 GLY B O 1
ATOM 2967 N N . SER B 1 155 ? 13.953 -17.266 -2.498 1 93.25 155 SER B N 1
ATOM 2968 C CA . SER B 1 155 ? 12.508 -17.109 -2.596 1 93.25 155 SER B CA 1
ATOM 2969 C C . SER B 1 155 ? 12.141 -15.891 -3.447 1 93.25 155 SER B C 1
ATOM 2971 O O . SER B 1 155 ? 11 -15.766 -3.902 1 93.25 155 SER B O 1
ATOM 2973 N N . ARG B 1 156 ? 13.047 -15.016 -3.652 1 95.62 156 ARG B N 1
ATOM 2974 C CA . ARG B 1 156 ? 12.805 -13.852 -4.496 1 95.62 156 ARG B CA 1
ATOM 2975 C C . ARG B 1 156 ? 13.031 -14.18 -5.965 1 95.62 156 ARG B C 1
ATOM 2977 O O . ARG B 1 156 ? 14.117 -14.617 -6.352 1 95.62 156 ARG B O 1
ATOM 2984 N N . LEU B 1 157 ? 12 -13.914 -6.777 1 97.62 157 LEU B N 1
ATOM 2985 C CA . LEU B 1 157 ? 12.102 -14.336 -8.172 1 97.62 157 LEU B CA 1
ATOM 2986 C C . LEU B 1 157 ? 12.312 -13.133 -9.086 1 97.62 157 LEU B C 1
ATOM 2988 O O . LEU B 1 157 ? 12.781 -13.281 -10.219 1 97.62 157 LEU B O 1
ATOM 2992 N N . ALA B 1 158 ? 11.945 -11.977 -8.633 1 96.88 158 ALA B N 1
ATOM 2993 C CA . ALA B 1 158 ? 12.156 -10.758 -9.414 1 96.88 158 ALA B CA 1
ATOM 2994 C C . ALA B 1 158 ? 11.992 -9.516 -8.547 1 96.88 158 ALA B C 1
ATOM 2996 O O . ALA B 1 158 ? 11.43 -9.586 -7.449 1 96.88 158 ALA B O 1
ATOM 2997 N N . ILE B 1 159 ? 12.555 -8.5 -8.953 1 96.06 159 ILE B N 1
ATOM 2998 C CA . ILE B 1 159 ? 12.359 -7.168 -8.391 1 96.06 159 ILE B CA 1
ATOM 2999 C C . ILE B 1 159 ? 11.93 -6.199 -9.484 1 96.06 159 ILE B C 1
ATOM 3001 O O . ILE B 1 159 ? 12.539 -6.148 -10.555 1 96.06 159 ILE B O 1
ATOM 3005 N N . CYS B 1 160 ? 10.891 -5.516 -9.234 1 97.38 160 CYS B N 1
ATOM 3006 C CA . CYS B 1 160 ? 10.414 -4.488 -10.148 1 97.38 160 CYS B CA 1
ATOM 3007 C C . CYS B 1 160 ? 10.734 -3.094 -9.625 1 97.38 160 CYS B C 1
ATOM 3009 O O . CYS B 1 160 ? 10.109 -2.631 -8.664 1 97.38 160 CYS B O 1
ATOM 3011 N N . ASP B 1 161 ? 11.617 -2.422 -10.289 1 94.75 161 ASP B N 1
ATOM 3012 C CA . ASP B 1 161 ? 12.008 -1.065 -9.922 1 94.75 161 ASP B CA 1
ATOM 3013 C C . ASP B 1 161 ? 11.281 -0.031 -10.781 1 94.75 161 ASP B C 1
ATOM 3015 O O . ASP B 1 161 ? 10.992 -0.284 -11.953 1 94.75 161 ASP B O 1
ATOM 3019 N N . LYS B 1 162 ? 11.055 1.1 -10.094 1 91.38 162 LYS B N 1
ATOM 3020 C CA . LYS B 1 162 ? 10.438 2.176 -10.867 1 91.38 162 LYS B CA 1
ATOM 3021 C C . LYS B 1 162 ? 11.297 2.551 -12.07 1 91.38 162 LYS B C 1
ATOM 3023 O O . LYS B 1 162 ? 12.516 2.686 -11.961 1 91.38 162 LYS B O 1
ATOM 3028 N N . SER B 1 163 ? 10.68 2.559 -13.203 1 94.81 163 SER B N 1
ATOM 3029 C CA . SER B 1 163 ? 11.352 2.904 -14.445 1 94.81 163 SER B CA 1
ATOM 3030 C C . SER B 1 163 ? 10.352 3.314 -15.523 1 94.81 163 SER B C 1
ATOM 3032 O O . SER B 1 163 ? 9.336 2.652 -15.719 1 94.81 163 SER B O 1
ATOM 3034 N N . ASP B 1 164 ? 10.672 4.336 -16.234 1 91.12 164 ASP B N 1
ATOM 3035 C CA . ASP B 1 164 ? 9.812 4.789 -17.312 1 91.12 164 ASP B CA 1
ATOM 3036 C C . ASP B 1 164 ? 9.938 3.883 -18.531 1 91.12 164 ASP B C 1
ATOM 3038 O O . ASP B 1 164 ? 9.086 3.91 -19.422 1 91.12 164 ASP B O 1
ATOM 3042 N N . ILE B 1 165 ? 11.008 3.18 -18.562 1 94 165 ILE B N 1
ATOM 3043 C CA . ILE B 1 165 ? 11.266 2.293 -19.703 1 94 165 ILE B CA 1
ATOM 3044 C C . ILE B 1 165 ? 11.289 0.843 -19.219 1 94 165 ILE B C 1
ATOM 3046 O O . ILE B 1 165 ? 11.93 0.526 -18.219 1 94 165 ILE B O 1
ATOM 3050 N N . ALA B 1 166 ? 10.57 0.054 -19.906 1 96.06 166 ALA B N 1
ATOM 3051 C CA . ALA B 1 166 ? 10.508 -1.373 -19.609 1 96.06 166 ALA B CA 1
ATOM 3052 C C . ALA B 1 166 ? 11.242 -2.191 -20.672 1 96.06 166 ALA B C 1
ATOM 3054 O O . ALA B 1 166 ? 10.664 -2.527 -21.703 1 96.06 166 ALA B O 1
ATOM 3055 N N . VAL B 1 167 ? 12.531 -2.58 -20.406 1 96.38 167 VAL B N 1
ATOM 3056 C CA . VAL B 1 167 ? 13.32 -3.203 -21.453 1 96.38 167 VAL B CA 1
ATOM 3057 C C . VAL B 1 167 ? 14.008 -4.453 -20.922 1 96.38 167 VAL B C 1
ATOM 3059 O O . VAL B 1 167 ? 14.531 -5.262 -21.688 1 96.38 167 VAL B O 1
ATOM 3062 N N . SER B 1 168 ? 13.984 -4.66 -19.641 1 97.44 168 SER B N 1
ATOM 3063 C CA . SER B 1 168 ? 14.789 -5.719 -19.031 1 97.44 168 SER B CA 1
ATOM 3064 C C . SER B 1 168 ? 14.133 -7.082 -19.203 1 97.44 168 SER B C 1
ATOM 3066 O O . SER B 1 168 ? 14.805 -8.109 -19.156 1 97.44 168 SER B O 1
ATOM 3068 N N . GLY B 1 169 ? 12.867 -7.105 -19.375 1 97.75 169 GLY B N 1
ATOM 3069 C CA . GLY B 1 169 ? 12.125 -8.344 -19.594 1 97.75 169 GLY B CA 1
ATOM 3070 C C . GLY B 1 169 ? 11.523 -8.438 -20.984 1 97.75 169 GLY B C 1
ATOM 3071 O O . GLY B 1 169 ? 11.602 -7.492 -21.766 1 97.75 169 GLY B O 1
ATOM 3072 N N . ALA B 1 170 ? 11.047 -9.641 -21.328 1 97.69 170 ALA B N 1
ATOM 3073 C CA . ALA B 1 170 ? 10.266 -9.805 -22.562 1 97.69 170 ALA B CA 1
ATOM 3074 C C . ALA B 1 170 ? 9 -8.953 -22.516 1 97.69 170 ALA B C 1
ATOM 3076 O O . ALA B 1 170 ? 8.469 -8.672 -21.438 1 97.69 170 ALA B O 1
ATOM 3077 N N . PRO B 1 171 ? 8.461 -8.57 -23.625 1 96.94 171 PRO B N 1
ATOM 3078 C CA . PRO B 1 171 ? 7.25 -7.742 -23.641 1 96.94 171 PRO B CA 1
ATOM 3079 C C . PRO B 1 171 ? 6.086 -8.375 -22.891 1 96.94 171 PRO B C 1
ATOM 3081 O O . PRO B 1 171 ? 5.305 -7.66 -22.25 1 96.94 171 PRO B O 1
ATOM 3084 N N . SER B 1 172 ? 6.055 -9.703 -22.938 1 97.69 172 SER B N 1
ATOM 3085 C CA . SER B 1 172 ? 4.953 -10.406 -22.281 1 97.69 172 SER B CA 1
ATOM 3086 C C . SER B 1 172 ? 5.1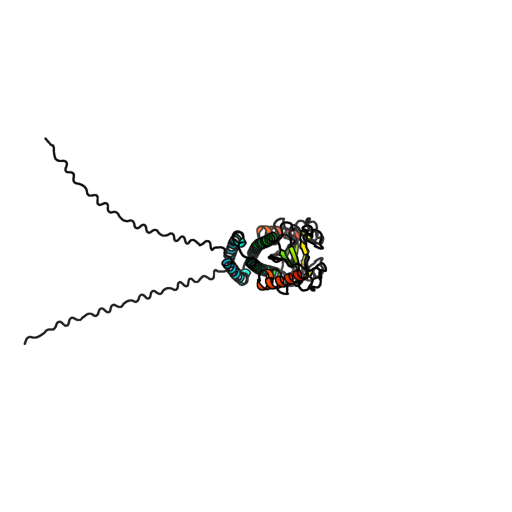09 -10.414 -20.766 1 97.69 172 SER B C 1
ATOM 3088 O O . SER B 1 172 ? 4.219 -10.867 -20.047 1 97.69 172 SER B O 1
ATOM 3090 N N . ALA B 1 173 ? 6.219 -9.914 -20.281 1 98.44 173 ALA B N 1
ATOM 3091 C CA . ALA B 1 173 ? 6.5 -9.969 -18.844 1 98.44 173 ALA B CA 1
ATOM 3092 C C . ALA B 1 173 ? 6.062 -8.68 -18.156 1 98.44 173 ALA B C 1
ATOM 3094 O O . ALA B 1 173 ? 6.398 -8.445 -17 1 98.44 173 ALA B O 1
ATOM 3095 N N . TYR B 1 174 ? 5.332 -7.875 -18.875 1 98.44 174 TYR B N 1
ATOM 3096 C CA . TYR B 1 174 ? 4.805 -6.629 -18.328 1 98.44 174 TYR B CA 1
ATOM 3097 C C . TYR B 1 174 ? 3.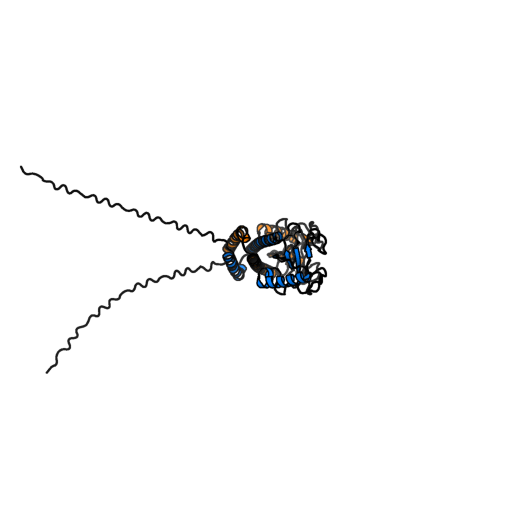283 -6.59 -18.422 1 98.44 174 TYR B C 1
ATOM 3099 O O . TYR B 1 174 ? 2.711 -6.984 -19.438 1 98.44 174 TYR B O 1
ATOM 3107 N N . PHE B 1 175 ? 2.689 -6.191 -17.297 1 98.19 175 PHE B N 1
ATOM 3108 C CA . PHE B 1 175 ? 1.252 -5.957 -17.375 1 98.19 175 PHE B CA 1
ATOM 3109 C C . PHE B 1 175 ? 0.942 -4.766 -18.266 1 98.19 175 PHE B C 1
ATOM 3111 O O . PHE B 1 175 ? 1.71 -3.801 -18.312 1 98.19 175 PHE B O 1
ATOM 3118 N N . PRO B 1 176 ? -0.212 -4.84 -19 1 95.44 176 PRO B N 1
ATOM 3119 C CA . PRO B 1 176 ? -0.56 -3.73 -19.875 1 95.44 176 PRO B CA 1
ATOM 3120 C C . PRO B 1 176 ? -0.774 -2.418 -19.125 1 95.44 176 PRO B C 1
ATOM 3122 O O . PRO B 1 176 ? -1.14 -2.43 -17.953 1 95.44 176 PRO B O 1
ATOM 3125 N N . GLU B 1 177 ? -0.528 -1.348 -19.828 1 93.94 177 GLU B N 1
ATOM 3126 C CA . GLU B 1 177 ? -0.771 -0.034 -19.25 1 93.94 177 GLU B CA 1
ATOM 3127 C C . GLU B 1 177 ? -2.217 0.102 -18.781 1 93.94 177 GLU B C 1
ATOM 3129 O O . GLU B 1 177 ? -3.145 -0.304 -19.484 1 93.94 177 GLU B O 1
ATOM 3134 N N . GLY B 1 178 ? -2.334 0.651 -17.625 1 92.25 178 GLY B N 1
ATOM 3135 C CA . GLY B 1 178 ? -3.666 0.88 -17.094 1 92.25 178 GLY B CA 1
ATOM 3136 C C . GLY B 1 178 ? -4.27 -0.352 -16.438 1 92.25 178 GLY B C 1
ATOM 3137 O O . GLY B 1 178 ? -5.355 -0.286 -15.859 1 92.25 178 GLY B O 1
ATOM 3138 N N . GLN B 1 179 ? -3.635 -1.515 -16.562 1 95.69 179 GLN B N 1
ATOM 3139 C CA . GLN B 1 179 ? -4.102 -2.771 -15.984 1 95.69 179 GLN B CA 1
ATOM 3140 C C . GLN B 1 179 ? -3.004 -3.434 -15.156 1 95.69 179 GLN B C 1
ATOM 3142 O O . GLN B 1 179 ? -2.295 -4.316 -15.641 1 95.69 179 GLN B O 1
ATOM 3147 N N . ASP B 1 180 ? -2.984 -3.076 -13.891 1 96.94 180 ASP B N 1
ATOM 3148 C CA . ASP B 1 180 ? -1.944 -3.65 -13.039 1 96.94 180 ASP B CA 1
ATOM 3149 C C . ASP B 1 180 ? -2.316 -5.062 -12.594 1 96.94 180 ASP B C 1
ATOM 3151 O O . ASP B 1 180 ? -3.361 -5.59 -12.992 1 96.94 180 ASP B O 1
ATOM 3155 N N . CYS B 1 181 ? -1.463 -5.715 -11.883 1 98.06 181 CYS B N 1
ATOM 3156 C CA . CYS B 1 181 ? -1.592 -7.105 -11.469 1 98.06 181 CYS B CA 1
ATOM 3157 C C . CYS B 1 181 ? -2.947 -7.355 -10.82 1 98.06 181 CYS B C 1
ATOM 3159 O O . CYS B 1 181 ? -3.635 -8.32 -11.156 1 98.06 181 CYS B O 1
ATOM 3161 N N . GLN B 1 182 ? -3.365 -6.453 -9.945 1 95.88 182 GLN B N 1
ATOM 3162 C CA . GLN B 1 182 ? -4.621 -6.641 -9.227 1 95.88 182 GLN B CA 1
ATOM 3163 C C . GLN B 1 182 ? -5.812 -6.543 -10.172 1 95.88 182 GLN B C 1
ATOM 3165 O O . GLN B 1 182 ? -6.77 -7.316 -10.055 1 95.88 182 GLN B O 1
ATOM 3170 N N . LYS B 1 183 ? -5.75 -5.578 -11.047 1 96 183 LYS B N 1
ATOM 3171 C CA . LYS B 1 183 ? -6.809 -5.449 -12.047 1 96 183 LYS B CA 1
ATOM 3172 C C . LYS B 1 183 ? -6.922 -6.707 -12.898 1 96 183 LYS B C 1
ATOM 3174 O O . LYS B 1 183 ? -8.023 -7.207 -13.133 1 96 183 LYS B O 1
ATOM 3179 N N . ILE B 1 184 ? -5.82 -7.18 -13.367 1 97.5 184 ILE B N 1
ATOM 3180 C CA . ILE B 1 184 ? -5.797 -8.398 -14.164 1 97.5 184 ILE B CA 1
ATOM 3181 C C . ILE B 1 184 ? -6.41 -9.547 -13.367 1 97.5 184 ILE B C 1
ATOM 3183 O O . ILE B 1 184 ? -7.246 -10.297 -13.883 1 97.5 184 ILE B O 1
ATOM 3187 N N . LYS B 1 185 ? -6.023 -9.656 -12.141 1 96.38 185 LYS B N 1
ATOM 3188 C CA . LYS B 1 185 ? -6.449 -10.742 -11.266 1 96.38 185 LYS B CA 1
ATOM 3189 C C . LYS B 1 185 ? -7.965 -10.727 -11.062 1 96.38 185 LYS B C 1
ATOM 3191 O O . LYS B 1 185 ? -8.578 -11.773 -10.859 1 96.38 185 LYS B O 1
ATOM 3196 N N . SER B 1 186 ? -8.594 -9.586 -11.156 1 95.31 186 SER B N 1
ATOM 3197 C CA . SER B 1 186 ? -10.016 -9.43 -10.875 1 95.31 186 SER B CA 1
ATOM 3198 C C . SER B 1 186 ? -10.852 -9.586 -12.141 1 95.31 186 SER B C 1
ATOM 3200 O O . SER B 1 186 ? -12.078 -9.555 -12.086 1 95.31 186 SER B O 1
ATOM 3202 N N . ASP B 1 187 ? -10.188 -9.703 -13.273 1 95.12 187 ASP B N 1
ATOM 3203 C CA . ASP B 1 187 ? -10.867 -9.781 -14.562 1 95.12 187 ASP B CA 1
ATOM 3204 C C . ASP B 1 187 ? -10.594 -11.109 -15.258 1 95.12 187 ASP B C 1
ATOM 3206 O O . ASP B 1 187 ? -9.477 -11.359 -15.711 1 95.12 187 ASP B O 1
ATOM 3210 N N . GLU B 1 188 ? -11.609 -11.859 -15.469 1 93.5 188 GLU B N 1
ATOM 3211 C CA . GLU B 1 188 ? -11.461 -13.219 -15.992 1 93.5 188 GLU B CA 1
ATOM 3212 C C . GLU B 1 188 ? -10.891 -13.203 -17.406 1 93.5 188 GLU B C 1
ATOM 3214 O O . GLU B 1 188 ? -10.047 -14.039 -17.75 1 93.5 188 GLU B O 1
ATOM 3219 N N . GLU B 1 189 ? -11.398 -12.312 -18.156 1 95.31 189 GLU B N 1
ATOM 3220 C CA . GLU B 1 189 ? -10.938 -12.25 -19.531 1 95.31 189 GLU B CA 1
ATOM 3221 C C . GLU B 1 189 ? -9.469 -11.836 -19.609 1 95.31 189 GLU B C 1
ATOM 3223 O O . GLU B 1 189 ? -8.68 -12.461 -20.328 1 95.31 189 GLU B O 1
ATOM 3228 N N . LEU B 1 190 ? -9.117 -10.82 -18.922 1 96.25 190 LEU B N 1
ATOM 3229 C CA . LEU B 1 190 ? -7.73 -10.359 -18.891 1 96.25 190 LEU B CA 1
ATOM 3230 C C . LEU B 1 190 ? -6.809 -11.438 -18.344 1 96.25 190 LEU B C 1
ATOM 3232 O O . LEU B 1 190 ? -5.727 -11.68 -18.875 1 96.25 190 LEU B O 1
ATOM 3236 N N . MET B 1 191 ? -7.223 -12.117 -17.266 1 96.19 191 MET B N 1
ATOM 3237 C CA . MET B 1 191 ? -6.469 -13.211 -16.672 1 96.19 191 MET B CA 1
ATOM 3238 C C . MET B 1 191 ? -6.277 -14.352 -17.672 1 96.19 191 MET B C 1
ATOM 3240 O O . MET B 1 191 ? -5.184 -14.914 -17.781 1 96.19 191 MET B O 1
ATOM 3244 N N . GLY B 1 192 ? -7.32 -14.633 -18.344 1 95.19 192 GLY B N 1
ATOM 3245 C CA . GLY B 1 192 ? -7.238 -15.664 -19.359 1 95.19 192 GLY B CA 1
ATOM 3246 C C . GLY B 1 192 ? -6.207 -15.359 -20.438 1 95.19 192 GLY B C 1
ATOM 3247 O O . GLY B 1 192 ? -5.477 -16.25 -20.875 1 95.19 192 GLY B O 1
ATOM 3248 N N . ASN B 1 193 ? -6.125 -14.117 -20.828 1 96.25 193 ASN B N 1
ATOM 3249 C CA . ASN B 1 193 ? -5.199 -13.703 -21.875 1 96.25 193 ASN B CA 1
ATOM 3250 C C . ASN B 1 193 ? -3.748 -13.906 -21.453 1 96.25 193 ASN B C 1
ATOM 3252 O O . ASN B 1 193 ? -2.953 -14.477 -22.203 1 96.25 193 ASN B O 1
ATOM 3256 N N . ILE B 1 194 ? -3.424 -13.5 -20.281 1 96.94 194 ILE B N 1
ATOM 3257 C CA . ILE B 1 194 ? -2.023 -13.609 -19.875 1 96.94 194 ILE B CA 1
ATOM 3258 C C . ILE B 1 194 ? -1.681 -15.062 -19.578 1 96.94 194 ILE B C 1
ATOM 3260 O O . ILE B 1 194 ? -0.542 -15.492 -19.781 1 96.94 194 ILE B O 1
ATOM 3264 N N . THR B 1 195 ? -2.623 -15.828 -19.125 1 95.88 195 THR B N 1
ATOM 3265 C CA . THR B 1 195 ? -2.408 -17.25 -18.859 1 95.88 195 THR B CA 1
ATOM 3266 C C . THR B 1 195 ? -2.135 -18 -20.172 1 95.88 195 THR B C 1
ATOM 3268 O O . THR B 1 195 ? -1.26 -18.875 -20.219 1 95.88 195 THR B O 1
ATOM 3271 N N . LYS B 1 196 ? -2.889 -17.609 -21.203 1 95.62 196 LYS B N 1
ATOM 3272 C CA . LYS B 1 196 ? -2.691 -18.234 -22.5 1 95.62 196 LYS B CA 1
ATOM 3273 C C . LYS B 1 196 ? -1.294 -17.953 -23.047 1 95.62 196 LYS B C 1
ATOM 3275 O O . LYS B 1 196 ? -0.643 -18.844 -23.594 1 95.62 196 LYS B O 1
ATOM 3280 N N . ILE B 1 197 ? -0.88 -16.734 -22.922 1 96.75 197 ILE B N 1
ATOM 3281 C CA . ILE B 1 197 ? 0.455 -16.359 -23.375 1 96.75 197 ILE B CA 1
ATOM 3282 C C . ILE B 1 197 ? 1.504 -17.172 -22.625 1 96.75 197 ILE B C 1
ATOM 3284 O O . ILE B 1 197 ? 2.412 -17.75 -23.234 1 96.75 197 ILE B O 1
ATOM 3288 N N . PHE B 1 198 ? 1.371 -17.266 -21.328 1 97.06 198 PHE B N 1
ATOM 3289 C CA . PHE B 1 198 ? 2.332 -18 -20.516 1 97.06 198 PHE B CA 1
ATOM 3290 C C . PHE B 1 198 ? 2.305 -19.484 -20.859 1 97.06 198 PHE B C 1
ATOM 3292 O O . PHE B 1 198 ? 3.355 -20.125 -20.969 1 97.06 198 PHE B O 1
ATOM 3299 N N . GLN B 1 199 ? 1.124 -20 -21.078 1 94.81 199 GLN B N 1
ATOM 3300 C CA . GLN B 1 199 ? 1.006 -21.391 -21.5 1 94.81 199 GLN B CA 1
ATOM 3301 C C . GLN B 1 199 ? 1.768 -21.656 -22.797 1 94.81 199 GLN B C 1
ATOM 3303 O O . GLN B 1 199 ? 2.455 -22.672 -22.922 1 94.81 199 GLN B O 1
ATOM 3308 N N . SER B 1 200 ? 1.609 -20.766 -23.703 1 95.12 200 SER B N 1
ATOM 3309 C CA . SER B 1 200 ? 2.314 -20.906 -24.969 1 95.12 200 SER B CA 1
ATOM 3310 C C . SER B 1 200 ? 3.824 -20.859 -24.781 1 95.12 200 SER B C 1
ATOM 3312 O O . SER B 1 200 ? 4.562 -21.594 -25.438 1 95.12 200 SER B O 1
ATOM 3314 N N . GLU B 1 201 ? 4.285 -19.984 -23.906 1 96.19 201 GLU B N 1
ATOM 3315 C CA . GLU B 1 201 ? 5.707 -19.891 -23.594 1 96.19 201 GLU B CA 1
ATOM 3316 C C . GLU B 1 201 ? 6.227 -21.172 -22.969 1 96.19 201 GLU B C 1
ATOM 3318 O O . GLU B 1 201 ? 7.332 -21.625 -23.281 1 96.19 201 GLU B O 1
ATOM 3323 N N . LEU B 1 202 ? 5.461 -21.781 -22.125 1 95.5 202 LEU B N 1
ATOM 3324 C CA . LEU B 1 202 ? 5.836 -23.047 -21.5 1 95.5 202 LEU B CA 1
ATOM 3325 C C . LEU B 1 202 ? 5.91 -24.172 -22.531 1 95.5 202 LEU B C 1
AT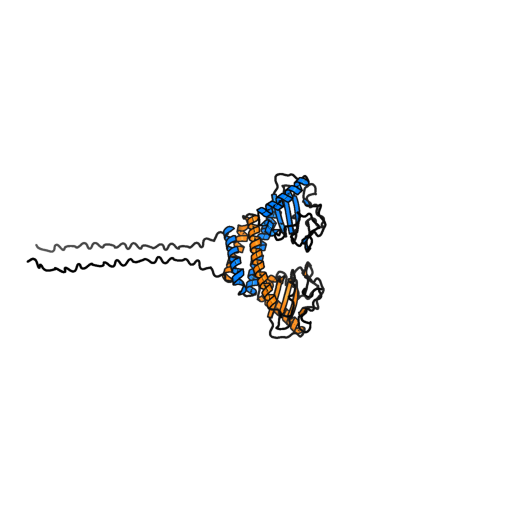OM 3327 O O . LEU B 1 202 ? 6.852 -24.969 -22.516 1 95.5 202 LEU B O 1
ATOM 3331 N N . VAL B 1 203 ? 4.898 -24.219 -23.391 1 94.75 203 VAL B N 1
ATOM 3332 C CA . VAL B 1 203 ? 4.879 -25.25 -24.438 1 94.75 203 VAL B CA 1
ATOM 3333 C C . VAL B 1 203 ? 6.117 -25.109 -25.328 1 94.75 203 VAL B C 1
ATOM 3335 O O . VAL B 1 203 ? 6.758 -26.109 -25.656 1 94.75 203 VAL B O 1
ATOM 3338 N N . LYS B 1 204 ? 6.449 -23.891 -25.688 1 94.94 204 LYS B N 1
ATOM 3339 C CA . LYS B 1 204 ? 7.641 -23.641 -26.5 1 94.94 204 LYS B CA 1
ATOM 3340 C C . LYS B 1 204 ? 8.898 -24.109 -25.797 1 94.94 204 LYS B C 1
ATOM 3342 O O . LYS B 1 204 ? 9.867 -24.516 -26.438 1 94.94 204 LYS B O 1
ATOM 3347 N N . ALA B 1 205 ? 8.898 -24.109 -24.453 1 93.94 205 ALA B N 1
ATOM 3348 C CA . ALA B 1 205 ? 10.039 -24.547 -23.656 1 93.94 205 ALA B CA 1
ATOM 3349 C C . ALA B 1 205 ? 9.984 -26.047 -23.406 1 93.94 205 ALA B C 1
ATOM 3351 O O . ALA B 1 205 ? 10.82 -26.594 -22.672 1 93.94 205 ALA B O 1
ATOM 3352 N N . GLY B 1 206 ? 8.945 -26.719 -23.891 1 92.69 206 GLY B N 1
ATOM 3353 C CA . GLY B 1 206 ? 8.852 -28.172 -23.797 1 92.69 206 GLY B CA 1
ATOM 3354 C C . GLY B 1 206 ? 8.07 -28.625 -22.594 1 92.69 206 GLY B C 1
ATOM 3355 O O . GLY B 1 206 ? 8.109 -29.812 -22.234 1 92.69 206 GLY B O 1
ATOM 3356 N N . ILE B 1 207 ? 7.461 -27.688 -21.922 1 91.75 207 ILE B N 1
ATOM 3357 C CA . ILE B 1 207 ? 6.656 -28.016 -20.75 1 91.75 207 ILE B CA 1
ATOM 3358 C C . ILE B 1 207 ? 5.191 -28.172 -21.156 1 91.75 207 ILE B C 1
ATOM 3360 O O . ILE B 1 207 ? 4.523 -27.188 -21.484 1 91.75 207 ILE B O 1
ATOM 3364 N N . THR B 1 208 ? 4.672 -29.406 -21.297 1 83.44 208 THR B N 1
ATOM 3365 C CA . THR B 1 208 ? 3.352 -29.656 -21.859 1 83.44 208 THR B CA 1
ATOM 3366 C C . THR B 1 208 ? 2.453 -30.344 -20.844 1 83.44 208 THR B C 1
ATOM 3368 O O . THR B 1 208 ? 1.323 -30.734 -21.172 1 83.44 208 THR B O 1
ATOM 3371 N N . GLN B 1 209 ? 2.65 -30.297 -19.703 1 67.56 209 GLN B N 1
ATOM 3372 C CA . GLN B 1 209 ? 1.838 -31.094 -18.781 1 67.56 209 GLN B CA 1
ATOM 3373 C C . GLN B 1 209 ? 0.408 -30.562 -18.719 1 67.56 209 GLN B C 1
ATOM 3375 O O . GLN B 1 209 ? 0.183 -29.359 -18.797 1 67.56 209 GLN B O 1
ATOM 3380 N N . SER B 1 210 ? -0.671 -31.578 -18.641 1 62.25 210 SER B N 1
ATOM 3381 C CA . SER B 1 210 ? -2.105 -31.391 -18.828 1 62.25 210 SER B CA 1
ATOM 3382 C C . SER B 1 210 ? -2.736 -30.766 -17.578 1 62.25 210 SER B C 1
ATOM 3384 O O . SER B 1 210 ? -3.654 -29.938 -17.688 1 62.25 210 SER B O 1
ATOM 3386 N N . LEU B 1 211 ? -2.475 -31.375 -16.375 1 62.66 211 LEU B N 1
ATOM 3387 C CA . LEU B 1 211 ? -3.236 -30.953 -15.203 1 62.66 211 LEU B CA 1
ATOM 3388 C C . LEU B 1 211 ? -2.533 -29.828 -14.469 1 62.66 211 LEU B C 1
ATOM 3390 O O . LEU B 1 211 ? -1.528 -30.047 -13.789 1 62.66 211 LEU B O 1
ATOM 3394 N N . ARG B 1 212 ? -2.943 -28.531 -14.867 1 69.06 212 ARG B N 1
ATOM 3395 C CA . ARG B 1 212 ? -2.207 -27.391 -14.328 1 69.06 212 ARG B CA 1
ATOM 3396 C C . ARG B 1 212 ? -3.156 -26.266 -13.922 1 69.06 212 ARG B C 1
ATOM 3398 O O . ARG B 1 212 ? -4.281 -26.188 -14.422 1 69.06 212 ARG B O 1
ATOM 3405 N N . PHE B 1 213 ? -2.908 -25.797 -12.797 1 89.12 213 PHE B N 1
ATOM 3406 C CA . PHE B 1 213 ? -3.656 -24.672 -12.234 1 89.12 213 PHE B CA 1
ATOM 3407 C C . PHE B 1 213 ? -2.822 -23.406 -12.258 1 89.12 213 PHE B C 1
ATOM 3409 O O . PHE B 1 213 ? -1.669 -23.391 -11.82 1 89.12 213 PHE B O 1
ATOM 3416 N N . PHE B 1 214 ? -3.479 -22.438 -12.938 1 93.69 214 PHE B N 1
ATOM 3417 C CA . PHE B 1 214 ? -2.803 -21.141 -12.93 1 93.69 214 PHE B CA 1
ATOM 3418 C C . PHE B 1 214 ? -3.238 -20.312 -11.734 1 93.69 214 PHE B C 1
ATOM 3420 O O . PHE B 1 214 ? -4.41 -20.312 -11.352 1 93.69 214 PHE B O 1
ATOM 3427 N N . SER B 1 215 ? -2.303 -19.625 -11.148 1 95.44 215 SER B N 1
ATOM 3428 C CA . SER B 1 215 ? -2.555 -18.672 -10.062 1 95.44 215 SER B CA 1
ATOM 3429 C C . SER B 1 215 ? -1.698 -17.422 -10.211 1 95.44 215 SER B C 1
ATOM 3431 O O . SER B 1 215 ? -0.617 -17.469 -10.797 1 95.44 215 SER B O 1
ATOM 3433 N N . LEU B 1 216 ? -2.258 -16.312 -9.789 1 97.12 216 LEU B N 1
ATOM 3434 C CA . LEU B 1 216 ? -1.564 -15.031 -9.875 1 97.12 216 LEU B CA 1
ATOM 3435 C C . LEU B 1 216 ? -1.406 -14.406 -8.492 1 97.12 216 LEU B C 1
ATOM 3437 O O . LEU B 1 216 ? -2.393 -14.203 -7.777 1 97.12 216 LEU B O 1
ATOM 3441 N N . LEU B 1 217 ? -0.185 -14.18 -8.094 1 97.25 217 LEU B N 1
ATOM 3442 C CA . LEU B 1 217 ? 0.157 -13.484 -6.859 1 97.25 217 LEU B CA 1
ATOM 3443 C C . LEU B 1 217 ? 0.559 -12.039 -7.145 1 97.25 217 LEU B C 1
ATOM 3445 O O . LEU B 1 217 ? 1.474 -11.789 -7.93 1 97.25 217 LEU B O 1
ATOM 3449 N N . CYS B 1 218 ? -0.153 -11.125 -6.508 1 97.25 218 CYS B N 1
ATOM 3450 C CA . CYS B 1 218 ? 0.101 -9.719 -6.809 1 97.25 218 CYS B CA 1
ATOM 3451 C C . CYS B 1 218 ? 0.814 -9.039 -5.648 1 97.25 218 CYS B C 1
ATOM 3453 O O . CYS B 1 218 ? 0.508 -9.297 -4.484 1 97.25 218 CYS B O 1
ATOM 3455 N N . GLY B 1 219 ? 1.811 -8.148 -6.141 1 92.94 219 GLY B N 1
ATOM 3456 C CA . GLY B 1 219 ? 2.508 -7.328 -5.164 1 92.94 219 GLY B CA 1
ATOM 3457 C C . GLY B 1 219 ? 2.258 -5.844 -5.344 1 92.94 219 GLY B C 1
ATOM 3458 O O . GLY B 1 219 ? 1.739 -5.418 -6.379 1 92.94 219 GLY B O 1
#

Foldseek 3Di:
DDDDPPPPPPPPPPPPPPPPPPPPPPPPPVPPVPPPPDPVVVVVVVVVVVVCCVPPCVPPDPVVVVVVVVVVVVVVVVVLVVQLVVVVVQAAPLADAADAAAQWKWKKKHDNFKMKIFTAHEQQWEWPAAQAPPGIWMAGVVVVNFTPAPDPPGRYRTYIGGDNDYDRYHPLRYDDPPQGLVNCQVDPVSVVVSVVVVQVVCVVVVNPDDDIDIGMGHD/DPPDDPPPPDPPPPPPPPPPPPPPPPPPPVPPVPPPPDPVVVVVVVVVVVVCCVPPCVPPDPVVVVVVVVVVVVVVVVVLVVQLVVVVVQAAPLADAADAAAQWKWKKKHDNFKMKIFTAHEQQWEWPAAQAPPGIWMAGVVVVNFTPAPDPPGRYRTYIGGDNDYDRYHPLRYDDPPQGLVNCQVDPVSVVVSVVVVQVVCVVVVNPDDDIDIGMGHD

Radius of gyration: 36.34 Å; Cα contacts (8 Å, |Δi|>4): 672; chains: 2; bounding box: 142×74×92 Å

Sequence (438 aa):
MKFSTMSRTWKQLCLLFAFLLTTAHGNNNSSCSSSECTYNQTDKQLQDMKICLENKSRTWTEYQKANIFIQLQTLTDIIQKQQNKEFQTSLPKKCPVPDVTENGGLLCLSARKEAYCKPMCNAGYDFNFLRRSRLFEECSSATQDKWTTQFIGGSRLAICDKSDIAVSGAPSAYFPEGQDCQKIKSDEELMGNITKIFQSELVKAGITQSLRFFSLLCGMKFSTMSRTWKQLCLLFAFLLTTAHGNNNSSCSSSECTYNQTDKQLQDMKICLENKSRTWTEYQKANIFIQLQTLTDIIQKQQNKEFQTSLPKKCPVPDVTENGGLLCLSARKEAYCKPMCNAGYDFNFLRRSRLFEECSSATQDKWTTQFIGGSRLAICDKSDIAVSGAPSAYFPEGQDCQKIKSDEELMGNITKIFQSELVKAGITQSLRFFSLLCG

Secondary structure (DSSP, 8-state):
--------------------------------------HHHHHHHHHHHHHHHHHTGGGS-HHHHHHHHHHHHHHHHHHHHHHHHHHHHHS-TTSPPPPP-TTEEEEEEE-SS-EEEEEEE-TTEEESS-BSS---EEESGGGTTSB--SSTTSS----EEE-S---SB-GGGBPPTT--HHHHHH-HHHHHHHHHHHHHHHHHTT---SS-EEEEEE-/--------------------------------------HHHHHHHHHHHHHHHHHTGGGS-HHHHHHHHHHHHHHHHHHHHHHHHHHHHHS-TTSPPPPP-TTEEEEEEE-SS-EEEEEEE-TTEEESS-BSS---EEESGGGTTSB--SSTTSS----EEE-S---SB-GGGBPPTT--HHHHHH-HHHHHHHHHHHHHHHHHTT---SS-EEEEEE-

Solvent-accessible surface area (backbone atoms only — not comparable to full-atom values): 24633 Å² total; per-residue (Å²): 142,84,84,80,82,79,77,80,76,78,78,77,78,76,76,74,76,76,78,74,74,71,72,74,70,68,72,72,63,68,63,72,62,72,73,71,71,40,69,70,55,51,53,48,52,50,54,52,46,46,55,31,52,77,70,44,48,80,78,51,52,68,43,54,48,31,42,51,38,50,50,35,50,50,48,35,48,52,49,48,52,52,51,52,50,53,50,54,68,55,40,23,85,72,40,73,72,61,51,74,21,48,54,8,18,35,43,28,41,20,31,82,65,32,35,39,34,28,53,30,20,17,63,56,19,18,46,76,55,80,28,54,88,56,64,57,39,42,25,20,69,90,51,71,35,32,48,68,40,92,42,85,89,44,33,41,70,59,49,40,36,85,28,92,60,70,72,27,44,38,79,85,34,41,35,53,76,98,36,40,45,58,57,30,55,36,29,69,68,56,40,48,53,57,49,50,53,50,49,51,53,35,43,76,72,68,52,72,80,84,76,62,46,79,46,77,47,65,58,133,91,73,80,82,84,80,75,83,77,82,79,77,80,76,76,79,77,80,75,77,71,73,73,72,69,71,73,64,68,62,72,62,73,72,70,70,39,70,70,55,51,53,49,51,51,55,53,45,46,54,34,52,76,70,46,50,82,78,51,51,72,44,56,48,30,40,52,38,51,52,34,49,51,50,35,49,53,50,48,51,52,52,50,49,51,53,54,66,56,40,25,85,71,40,74,71,62,52,74,20,48,56,9,20,35,43,27,41,20,31,82,65,32,33,40,34,27,53,30,20,16,61,56,21,17,46,76,56,80,29,55,87,56,64,57,37,41,25,20,70,91,50,72,34,32,49,68,40,92,43,83,91,44,34,42,69,58,50,40,36,84,28,93,60,70,71,26,42,39,80,85,35,42,38,53,78,97,36,39,46,60,55,31,54,36,30,70,68,56,40,48,53,56,50,50,52,50,48,52,53,36,44,75,71,69,51,70,80,83,78,62,47,78,48,76,47,65,58

Nearest PDB structures (foldseek):
  8oir-assembly1_Aa  TM=5.524E-01  e=4.961E+00  Homo sapiens
  5ofb-assembly1_A  TM=3.094E-01  e=2.179E+00  Homo sapiens
  8djq-assembly2_B  TM=4.106E-01  e=5.630E+00  Mycolicibacterium thermoresistibile ATCC 19527
  6ptv-assembly1_A  TM=2.299E-01  e=5.630E+00  Rickettsia rickettsii str. 'Sheila Smith'
  8oir-assembly1_Aa  TM=5.516E-01  e=4.961E+00  Homo sapiens

pLDDT: mean 84.2, std 23.97, range [21.05, 98.62]